Protein AF-A0A8B9M2X9-F1 (afdb_monomer)

Radius of gyration: 75.04 Å; Cα contacts (8 Å, |Δi|>4): 1; chains: 1; bounding box: 176×57×205 Å

pLDDT: mean 79.16, std 23.95, range [29.66, 98.44]

Secondary structure (DSSP, 8-state):
--------------------------------------------------------------TT----------HHHHHHHHHHHHHHHHHHHHHHHHHHHHHHHHHHHHHHHHHHHHHHHHTT---TTHHHHHHHHHHHHHHHHHHHHHHHHHHHHHHHHHHHHHHHHHHHHHHHHHHHHHHHHHHHHHHHHHHHHHHHHHHHHHHHHHHHHHHHHHHHHHHHHHHHHHHHHHHTS-----------HHHHHHHHHHHHHHHHHHHHHHHHHHHHHHHHHHHHHHHHHHHHHHHHHHHHHHHHHHHHHHHHHHHHHHHHHHHHHHHHHHHHHHHHHHHHHHHHHHHHHHHHHHHHHHHHHHHHHHHHHHHHHHHHHHHHHHHHHHHHHHHHHHHHTS------------

Sequence (410 aa):
FTSLGCMCGRGEGCCRTKPRLSVGTRRQVTARSSNFHPGYGSRGIGCGGMLSPGGIQEVTINQSLLTPLNLEIDPNIQRVRKEEKEQIKTLNNRFASFIDKVRFLEQQNKMLETKWSLLQDQKTTRSNIAPMFETYINNLRRQLDGLLNDKARLEGEMKNMQDLVEDFKSKYEDEINKRTAAENEFVVLKKDVDAAYMNKVELEAKVDALTDEINFLRALYEAELKELQAQISDTSVVLSMDNSRNLDLDSIIAEVKAQYEEIANRSRAEAESWYQSKYEALQVTAGKHGDDLRNMKNEITEINRMIQRLQGEIESAKGQRAKLEAAIAEAEERGELAVKDAKAKLAELEDALQKAKQDMARQLREYQELMNVKLALDIEIATYRKLLEGEESRLAGDGVGSINICELIL

Solvent-accessible surface area (backbone atoms only — not comparable to full-atom values): 24560 Å² total; per-residue (Å²): 137,90,79,87,85,81,82,83,87,84,87,83,87,83,86,81,80,81,86,81,86,90,83,83,89,80,89,82,83,92,75,91,78,90,80,80,87,87,85,90,79,90,81,82,86,81,91,88,80,92,82,87,85,87,81,90,77,86,80,84,77,70,90,85,71,86,66,88,79,81,70,81,73,55,71,65,60,58,50,51,54,50,52,52,50,49,50,52,48,53,50,48,54,50,50,50,54,49,51,52,49,50,52,52,50,52,53,50,49,53,50,48,51,53,51,48,51,53,53,54,56,65,68,61,75,68,79,85,53,63,66,58,53,50,52,50,52,52,52,53,50,52,52,50,53,50,53,51,52,50,48,54,51,51,53,50,53,51,48,54,52,50,52,53,51,50,54,49,50,52,52,50,52,51,52,51,51,51,50,51,51,52,53,52,50,49,55,49,51,50,51,53,50,53,51,51,50,52,52,47,54,54,51,50,54,50,51,51,54,51,48,52,51,53,52,48,52,52,54,49,52,54,47,52,52,53,49,53,54,50,49,55,66,60,61,74,62,81,81,88,78,87,78,92,66,95,61,71,56,67,63,52,51,50,51,51,50,51,49,52,50,49,51,51,51,49,52,48,50,51,50,53,49,50,51,50,53,52,49,52,54,50,51,53,49,53,48,50,56,52,49,51,54,50,50,53,50,50,51,52,54,49,52,51,52,49,51,54,50,52,51,50,53,51,54,49,51,51,54,51,50,53,52,50,54,50,52,50,53,53,50,50,52,54,49,51,52,52,50,50,51,53,51,51,52,49,52,52,50,52,52,51,50,53,49,53,52,52,51,51,58,48,51,55,49,53,51,50,52,51,48,54,51,51,54,52,50,52,50,50,52,52,51,53,50,53,52,48,55,52,50,50,55,57,48,63,72,62,77,74,83,92,81,92,80,80,86,87,91,134

Mean predicted aligned error: 23.15 Å

Organism: NCBI:txid211598

Structure (mmCIF, N/CA/C/O backbone):
data_AF-A0A8B9M2X9-F1
#
_entry.id   AF-A0A8B9M2X9-F1
#
loop_
_atom_site.group_PDB
_atom_site.id
_atom_site.type_symbol
_atom_site.label_atom_id
_atom_site.label_alt_id
_atom_site.label_comp_id
_atom_site.label_asym_id
_atom_site.label_entity_id
_atom_site.label_seq_id
_atom_site.pdbx_PDB_ins_code
_atom_site.Cartn_x
_atom_site.Cartn_y
_atom_site.Cartn_z
_atom_site.occupancy
_atom_site.B_iso_or_equiv
_atom_site.auth_seq_id
_atom_site.auth_comp_id
_atom_site.auth_asym_id
_atom_site.auth_atom_id
_atom_site.pdbx_PDB_model_num
ATOM 1 N N . PHE A 1 1 ? 28.859 -1.571 35.201 1.00 41.06 1 PHE A N 1
ATOM 2 C CA . PHE A 1 1 ? 28.676 -2.658 34.224 1.00 41.06 1 PHE A CA 1
ATOM 3 C C . PHE A 1 1 ? 28.020 -2.067 32.979 1.00 41.06 1 PHE A C 1
ATOM 5 O O . PHE A 1 1 ? 26.810 -1.943 32.925 1.00 41.06 1 PHE A O 1
ATOM 12 N N . THR A 1 2 ? 28.775 -1.308 32.182 1.00 42.53 2 THR A N 1
ATOM 13 C CA . THR A 1 2 ? 29.391 -1.759 30.913 1.00 42.53 2 THR A CA 1
ATOM 14 C C . THR A 1 2 ? 28.380 -2.302 29.906 1.00 42.53 2 THR A C 1
ATOM 16 O O . THR A 1 2 ? 28.127 -3.499 29.873 1.00 42.53 2 THR A O 1
ATOM 19 N N . SER A 1 3 ? 27.895 -1.427 29.026 1.00 40.72 3 SER A N 1
ATOM 20 C CA . SER A 1 3 ? 27.765 -1.757 27.607 1.00 40.72 3 SER A CA 1
ATOM 21 C C . SER A 1 3 ? 27.821 -0.468 26.785 1.00 40.72 3 SER A C 1
ATOM 23 O O . SER A 1 3 ? 27.035 0.454 26.994 1.00 40.72 3 SER A O 1
ATOM 25 N N . LEU A 1 4 ? 28.837 -0.388 25.925 1.00 45.00 4 LEU A N 1
ATOM 26 C CA . LEU A 1 4 ? 29.107 0.702 24.994 1.00 45.00 4 LEU A CA 1
ATOM 27 C C . LEU A 1 4 ? 28.078 0.677 23.854 1.00 45.00 4 LEU A C 1
ATOM 29 O O . LEU A 1 4 ? 28.019 -0.293 23.104 1.00 45.00 4 LEU A O 1
ATOM 33 N N . GLY A 1 5 ? 27.343 1.773 23.665 1.00 36.03 5 GLY A N 1
ATOM 34 C CA . GLY A 1 5 ? 26.557 2.033 22.458 1.00 36.03 5 GLY A CA 1
ATOM 35 C C . GLY A 1 5 ? 27.330 2.941 21.506 1.00 36.03 5 GLY A C 1
ATOM 36 O O . GLY A 1 5 ? 27.269 4.161 21.617 1.00 36.03 5 GLY A O 1
ATOM 37 N N . CYS A 1 6 ? 28.090 2.339 20.595 1.00 38.41 6 CYS A N 1
ATOM 38 C CA . CYS A 1 6 ? 28.785 3.012 19.504 1.00 38.41 6 CYS A CA 1
ATOM 39 C C . CYS A 1 6 ? 27.838 3.059 18.293 1.00 38.41 6 CYS A C 1
ATOM 41 O O . CYS A 1 6 ? 27.570 2.018 17.698 1.00 38.41 6 CYS A O 1
ATOM 43 N N . MET A 1 7 ? 27.314 4.232 17.925 1.00 37.81 7 MET A N 1
ATOM 44 C CA . MET A 1 7 ? 26.592 4.409 16.658 1.00 37.81 7 MET A CA 1
ATOM 45 C C . MET A 1 7 ? 27.487 5.127 15.650 1.00 37.81 7 MET A C 1
ATOM 47 O O . MET A 1 7 ? 27.714 6.332 15.717 1.00 37.81 7 MET A O 1
ATOM 51 N N . CYS A 1 8 ? 28.013 4.334 14.717 1.00 36.06 8 CYS A N 1
ATOM 52 C CA . CYS A 1 8 ? 28.637 4.787 13.483 1.00 36.06 8 CYS A CA 1
ATOM 53 C C . CYS A 1 8 ? 27.562 5.311 12.522 1.00 36.06 8 CYS A C 1
ATOM 55 O O . CYS A 1 8 ? 26.669 4.562 12.132 1.00 36.06 8 CYS A O 1
ATOM 57 N N . GLY A 1 9 ? 27.688 6.564 12.087 1.00 36.78 9 GLY A N 1
ATOM 58 C CA . GLY A 1 9 ? 26.967 7.083 10.926 1.00 36.78 9 GLY A CA 1
ATOM 59 C C . GLY A 1 9 ? 27.613 6.614 9.618 1.00 36.78 9 GLY A C 1
ATOM 60 O O . GLY A 1 9 ? 28.831 6.708 9.454 1.00 36.78 9 GLY A O 1
ATOM 61 N N . ARG A 1 10 ? 26.800 6.117 8.679 1.00 38.00 10 ARG A N 1
ATOM 62 C CA . ARG A 1 10 ? 27.141 5.966 7.253 1.00 38.00 10 ARG A CA 1
ATOM 63 C C . ARG A 1 10 ? 25.925 6.278 6.381 1.00 38.00 10 ARG A C 1
ATOM 65 O O . ARG A 1 10 ? 24.818 5.869 6.706 1.00 38.00 10 ARG A O 1
ATOM 72 N N . GLY A 1 11 ? 26.211 6.920 5.249 1.00 32.53 11 GLY A N 1
ATOM 73 C CA . GLY A 1 11 ? 25.289 7.376 4.205 1.00 32.53 11 GLY A CA 1
ATOM 74 C C . GLY A 1 11 ? 25.354 8.902 4.168 1.00 32.53 11 GLY A C 1
ATOM 75 O O . GLY A 1 11 ? 24.886 9.533 5.096 1.00 32.53 11 GLY A O 1
ATOM 76 N N . GLU A 1 12 ? 26.041 9.567 3.242 1.00 38.09 12 GLU A N 1
ATOM 77 C CA . GLU A 1 12 ? 25.962 9.402 1.792 1.00 38.09 12 GLU A CA 1
ATOM 78 C C . GLU A 1 12 ? 27.333 9.545 1.115 1.00 38.09 12 GLU A C 1
ATOM 80 O O . GLU A 1 12 ? 28.155 10.398 1.452 1.00 38.09 12 GLU A O 1
ATOM 85 N N . GLY A 1 13 ? 27.571 8.684 0.125 1.00 34.44 13 GLY A N 1
ATOM 86 C CA . GLY A 1 13 ? 28.689 8.793 -0.797 1.00 34.44 13 GLY A CA 1
ATOM 87 C C . GLY A 1 13 ? 28.332 9.703 -1.967 1.00 34.44 13 GLY A C 1
ATOM 88 O O . GLY A 1 13 ? 27.335 9.487 -2.647 1.00 34.44 13 GLY A O 1
ATOM 89 N N . CYS A 1 14 ? 29.196 10.674 -2.254 1.00 33.03 14 CYS A N 1
ATOM 90 C CA . CYS A 1 14 ? 29.243 11.337 -3.550 1.00 33.03 14 CYS A CA 1
ATOM 91 C C . CYS A 1 14 ? 30.645 11.139 -4.135 1.00 33.03 14 CYS A C 1
ATOM 93 O O . CYS A 1 14 ? 31.576 11.903 -3.885 1.00 33.03 14 CYS A O 1
ATOM 95 N N . CYS A 1 15 ? 30.806 10.054 -4.892 1.00 32.94 15 CYS A N 1
ATOM 96 C CA . CYS A 1 15 ? 31.955 9.835 -5.756 1.00 32.94 15 CYS A CA 1
ATOM 97 C C . CYS A 1 15 ? 31.692 10.527 -7.101 1.00 32.94 15 CYS A C 1
ATOM 99 O O . CYS A 1 15 ? 30.913 10.037 -7.914 1.00 32.94 15 CYS A O 1
ATOM 101 N N . ARG A 1 16 ? 32.374 11.643 -7.376 1.00 33.78 16 ARG A N 1
ATOM 102 C CA . ARG A 1 16 ? 32.635 12.092 -8.753 1.00 33.78 16 ARG A CA 1
ATOM 103 C C . ARG A 1 16 ? 34.135 12.163 -8.982 1.00 33.78 16 ARG A C 1
ATOM 105 O O . ARG A 1 16 ? 34.780 13.191 -8.793 1.00 33.78 16 ARG A O 1
ATOM 112 N N . THR A 1 17 ? 34.682 11.037 -9.411 1.00 36.56 17 THR A N 1
ATOM 113 C CA . THR A 1 17 ? 35.970 10.949 -10.091 1.00 36.56 17 THR A CA 1
ATOM 114 C C . THR A 1 17 ? 35.803 11.417 -11.541 1.00 36.56 17 THR A C 1
ATOM 116 O O . THR A 1 17 ? 34.936 10.952 -12.276 1.00 36.56 17 THR A O 1
ATOM 119 N N . LYS A 1 18 ? 36.637 12.380 -11.947 1.00 43.91 18 LYS A N 1
ATOM 120 C CA . LYS A 1 18 ? 36.888 12.731 -13.356 1.00 43.91 18 LYS A CA 1
ATOM 121 C C . LYS A 1 18 ? 37.721 11.618 -14.022 1.00 43.91 18 LYS A C 1
ATOM 123 O O . LYS A 1 18 ? 38.438 10.904 -13.320 1.00 43.91 18 LYS A O 1
ATOM 128 N N . PRO A 1 19 ? 37.766 11.566 -15.363 1.00 42.94 19 PRO A N 1
ATOM 129 C CA . PRO A 1 19 ? 38.989 12.060 -16.005 1.00 42.94 19 PRO A CA 1
ATOM 130 C C . PRO A 1 19 ? 38.680 12.970 -17.211 1.00 42.94 19 PRO A C 1
ATOM 132 O O . PRO A 1 19 ? 37.747 12.738 -17.963 1.00 42.94 19 PRO A O 1
ATOM 135 N N . ARG A 1 20 ? 39.293 14.154 -17.313 1.00 33.88 20 ARG A N 1
ATOM 136 C CA . ARG A 1 20 ? 40.684 14.444 -17.730 1.00 33.88 20 ARG A CA 1
ATOM 137 C C . ARG A 1 20 ? 40.763 14.564 -19.260 1.00 33.88 20 ARG A C 1
ATOM 139 O O . ARG A 1 20 ? 41.083 13.610 -19.956 1.00 33.88 20 ARG A O 1
ATOM 146 N N . LEU A 1 21 ? 40.465 15.774 -19.747 1.00 34.84 21 LEU A N 1
ATOM 147 C CA . LEU A 1 21 ? 40.814 16.216 -21.095 1.00 34.84 21 LEU A CA 1
ATOM 148 C C . LEU A 1 21 ? 42.340 16.274 -21.235 1.00 34.84 21 LEU A C 1
ATOM 150 O O . LEU A 1 21 ? 43.062 16.735 -20.350 1.00 34.84 21 LEU A O 1
ATOM 154 N N . SER A 1 22 ? 42.784 15.778 -22.377 1.00 34.25 22 SER A N 1
ATOM 155 C CA . SER A 1 22 ? 44.145 15.673 -22.873 1.00 34.25 22 SER A CA 1
ATOM 156 C C . SER A 1 22 ? 44.768 17.032 -23.200 1.00 34.25 22 SER A C 1
ATOM 158 O O . SER A 1 22 ? 44.303 17.712 -24.110 1.00 34.25 22 SER A O 1
ATOM 160 N N . VAL A 1 23 ? 45.884 17.369 -22.552 1.00 37.75 23 VAL A N 1
ATOM 161 C CA . VAL A 1 23 ? 46.928 18.235 -23.123 1.00 37.75 23 VAL A CA 1
ATOM 162 C C . VAL A 1 23 ? 48.275 17.653 -22.701 1.00 37.75 23 VAL A C 1
ATOM 164 O O . VAL A 1 23 ? 48.576 17.546 -21.515 1.00 37.75 23 VAL A O 1
ATOM 167 N N . GLY A 1 24 ? 49.057 17.219 -23.686 1.00 32.69 24 GLY A N 1
ATOM 168 C CA . GLY A 1 24 ? 50.333 16.539 -23.496 1.00 32.69 24 GLY A CA 1
ATOM 169 C C . GLY A 1 24 ? 51.161 16.596 -24.771 1.00 32.69 24 GLY A C 1
ATOM 170 O O . GLY A 1 24 ? 51.148 15.681 -25.585 1.00 32.69 24 GLY A O 1
ATOM 171 N N . THR A 1 25 ? 51.850 17.717 -24.930 1.00 40.03 25 THR A N 1
ATOM 172 C CA . THR A 1 25 ? 52.836 18.049 -25.958 1.00 40.03 25 THR A CA 1
ATOM 173 C C . THR A 1 25 ? 54.027 17.082 -25.950 1.00 40.03 25 THR A C 1
ATOM 175 O O . THR A 1 25 ? 54.656 16.904 -24.906 1.00 40.03 25 THR A O 1
ATOM 178 N N . ARG A 1 26 ? 54.447 16.560 -27.116 1.00 33.34 26 ARG A N 1
ATOM 179 C CA . ARG A 1 26 ? 55.852 16.156 -27.335 1.00 33.34 26 ARG A CA 1
ATOM 180 C C . ARG A 1 26 ? 56.289 16.210 -28.809 1.00 33.34 26 ARG A C 1
ATOM 182 O O . ARG A 1 26 ? 55.843 15.423 -29.627 1.00 33.34 26 ARG A O 1
ATOM 189 N N . ARG A 1 27 ? 57.202 17.162 -29.058 1.00 31.33 27 ARG A N 1
ATOM 190 C CA . ARG A 1 27 ? 58.369 17.204 -29.975 1.00 31.33 27 ARG A CA 1
ATOM 191 C C . ARG A 1 27 ? 58.433 16.217 -31.158 1.00 31.33 27 ARG A C 1
ATOM 193 O O . ARG A 1 27 ? 58.575 15.027 -30.922 1.00 31.33 27 ARG A O 1
ATOM 200 N N . GLN A 1 28 ? 58.692 16.741 -32.362 1.00 32.03 28 GLN A N 1
ATOM 201 C CA . GLN A 1 28 ? 60.044 16.855 -32.960 1.00 32.03 28 GLN A CA 1
ATOM 202 C C . GLN A 1 28 ? 59.979 17.687 -34.262 1.00 32.03 28 GLN A C 1
ATOM 204 O O . GLN A 1 28 ? 59.085 17.510 -35.073 1.00 32.03 28 GLN A O 1
ATOM 209 N N . VAL A 1 29 ? 60.738 18.786 -34.318 1.00 34.19 29 VAL A N 1
ATOM 210 C CA . VAL A 1 29 ? 61.950 18.982 -35.148 1.00 34.19 29 VAL A CA 1
ATOM 211 C C . VAL A 1 29 ? 61.646 19.202 -36.632 1.00 34.19 29 VAL A C 1
ATOM 213 O O . VAL A 1 29 ? 61.480 18.282 -37.422 1.00 34.19 29 VAL A O 1
ATOM 216 N N . THR A 1 30 ? 61.671 20.480 -36.997 1.00 32.75 30 THR A N 1
ATOM 217 C CA . THR A 1 30 ? 61.951 20.973 -38.342 1.00 32.75 30 THR A CA 1
ATOM 218 C C . THR A 1 30 ? 63.366 20.568 -38.756 1.00 32.75 30 THR A C 1
ATOM 220 O O . THR A 1 30 ? 64.333 20.984 -38.115 1.00 32.75 30 THR A O 1
ATOM 223 N N . ALA A 1 31 ? 63.498 19.824 -39.850 1.00 33.59 31 ALA A N 1
ATOM 224 C CA . ALA A 1 31 ? 64.750 19.712 -40.583 1.00 33.59 31 ALA A CA 1
ATOM 225 C C . ALA A 1 31 ? 64.472 19.795 -42.086 1.00 33.59 31 ALA A C 1
ATOM 227 O O . ALA A 1 31 ? 63.736 19.011 -42.675 1.00 33.59 31 ALA A O 1
ATOM 228 N N . ARG A 1 32 ? 65.079 20.825 -42.658 1.00 33.25 32 ARG A N 1
ATOM 229 C CA . ARG A 1 32 ? 65.233 21.151 -44.070 1.00 33.25 32 ARG A CA 1
ATOM 230 C C . ARG A 1 32 ? 65.956 20.002 -44.785 1.00 33.25 32 ARG A C 1
ATOM 232 O O . ARG A 1 32 ? 67.015 19.591 -44.325 1.00 33.25 32 ARG A O 1
ATOM 239 N N . SER A 1 33 ? 65.454 19.548 -45.927 1.00 30.64 33 SER A N 1
ATOM 240 C CA . SER A 1 33 ? 66.285 19.154 -47.078 1.00 30.64 33 SER A CA 1
ATOM 241 C C . SER A 1 33 ? 65.391 18.833 -48.273 1.00 30.64 33 SER A C 1
ATOM 243 O O . SER A 1 33 ? 64.861 17.743 -48.442 1.00 30.64 33 SER A O 1
ATOM 245 N N . SER A 1 34 ? 65.219 19.841 -49.118 1.00 35.00 34 SER A N 1
ATOM 246 C CA . SER A 1 34 ? 65.020 19.650 -50.544 1.00 35.00 34 SER A CA 1
ATOM 247 C C . SER A 1 34 ? 66.323 19.109 -51.130 1.00 35.00 34 SER A C 1
ATOM 249 O O . SER A 1 34 ? 67.359 19.741 -50.925 1.00 35.00 34 SER A O 1
ATOM 251 N N . ASN A 1 35 ? 66.275 17.981 -51.841 1.00 30.38 35 ASN A N 1
ATOM 252 C CA . ASN A 1 35 ? 67.029 17.793 -53.082 1.00 30.38 35 ASN A CA 1
ATOM 253 C C . ASN A 1 35 ? 66.667 16.482 -53.802 1.00 30.38 35 ASN A C 1
ATOM 255 O O . ASN A 1 35 ? 66.728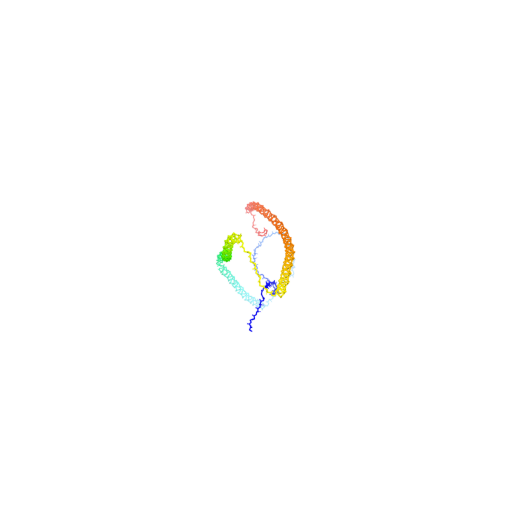 15.406 -53.222 1.00 30.38 35 ASN A O 1
ATOM 259 N N . PHE A 1 36 ? 66.387 16.660 -55.098 1.00 29.84 36 PHE A N 1
ATOM 260 C CA . PHE A 1 36 ? 66.851 15.865 -56.243 1.00 29.84 36 PHE A CA 1
ATOM 261 C C . PHE A 1 36 ? 66.388 14.406 -56.437 1.00 29.84 36 PHE A C 1
ATOM 263 O O . PHE A 1 36 ? 66.847 13.511 -55.745 1.00 29.84 36 PHE A O 1
ATOM 270 N N . HIS A 1 37 ? 65.537 14.233 -57.473 1.00 34.22 37 HIS A N 1
ATOM 271 C CA . HIS A 1 37 ? 65.734 13.492 -58.751 1.00 34.22 37 HIS A CA 1
ATOM 272 C C . HIS A 1 37 ? 66.358 12.070 -58.752 1.00 34.22 37 HIS A C 1
ATOM 274 O O . HIS A 1 37 ? 67.144 11.772 -57.866 1.00 34.22 37 HIS A O 1
ATOM 280 N N . PRO A 1 38 ? 66.138 11.209 -59.787 1.00 42.25 38 PRO A N 1
ATOM 281 C CA . PRO A 1 38 ? 65.676 11.527 -61.152 1.00 42.25 38 PRO A CA 1
ATOM 282 C C . PRO A 1 38 ? 64.627 10.566 -61.763 1.00 42.25 38 PRO A C 1
ATOM 284 O O . PRO A 1 38 ? 64.660 9.354 -61.581 1.00 42.25 38 PRO A O 1
ATOM 287 N N . GLY A 1 39 ? 63.759 11.115 -62.616 1.00 30.81 39 GLY A N 1
ATOM 288 C CA . GLY A 1 39 ? 63.001 10.355 -63.611 1.00 30.81 39 GLY A CA 1
ATOM 289 C C . GLY A 1 39 ? 63.577 10.633 -64.994 1.00 30.81 39 GLY A C 1
ATOM 290 O O . GLY A 1 39 ? 63.362 11.706 -65.547 1.00 30.81 39 GLY A O 1
ATOM 291 N N . TYR A 1 40 ? 64.353 9.684 -65.513 1.00 34.69 40 TYR A N 1
ATOM 292 C CA . TYR A 1 40 ? 64.859 9.663 -66.884 1.00 34.69 40 TYR A CA 1
ATOM 293 C C . TYR A 1 40 ? 63.709 9.399 -67.865 1.00 34.69 40 TYR A C 1
ATOM 295 O O . TYR A 1 40 ? 63.024 8.386 -67.758 1.00 34.69 40 TYR A O 1
ATOM 303 N N . GLY A 1 41 ? 63.568 10.262 -68.868 1.00 31.86 41 GLY A N 1
ATOM 304 C CA . GLY A 1 41 ? 62.733 10.045 -70.045 1.00 31.86 41 GLY A CA 1
ATOM 305 C C . GLY A 1 41 ? 63.458 10.577 -71.273 1.00 31.86 41 GLY A C 1
ATOM 306 O O . GLY A 1 41 ? 63.349 11.748 -71.612 1.00 31.86 41 GLY A O 1
ATOM 307 N N . SER A 1 42 ? 64.258 9.714 -71.899 1.00 33.69 42 SER A N 1
ATOM 308 C CA . SER A 1 42 ? 64.871 9.957 -73.203 1.00 33.69 42 SER A CA 1
ATOM 309 C C . SER A 1 42 ? 63.816 9.917 -74.305 1.00 33.69 42 SER A C 1
ATOM 311 O O . SER A 1 42 ? 63.110 8.921 -74.442 1.00 33.69 42 SER A O 1
ATOM 313 N N . ARG A 1 43 ? 63.815 10.924 -75.177 1.00 32.31 43 ARG A N 1
ATOM 314 C CA . ARG A 1 43 ? 63.524 10.740 -76.601 1.00 32.31 43 ARG A CA 1
ATOM 315 C C . ARG A 1 43 ? 64.567 11.504 -77.398 1.00 32.31 43 ARG A C 1
ATOM 317 O O . ARG A 1 43 ? 64.765 12.697 -77.203 1.00 32.31 43 ARG A O 1
ATOM 324 N N . GLY A 1 44 ? 65.266 10.762 -78.245 1.00 33.09 44 GLY A N 1
ATOM 325 C CA . GLY A 1 44 ? 66.070 11.305 -79.321 1.00 33.09 44 GLY A CA 1
ATOM 326 C C . GLY A 1 44 ? 65.332 11.198 -80.653 1.00 33.09 44 GLY A C 1
ATOM 327 O O . GLY A 1 44 ? 64.254 10.607 -80.726 1.00 33.09 44 GLY A O 1
ATOM 328 N N . ILE A 1 45 ? 66.051 11.661 -81.681 1.00 34.56 45 ILE A N 1
ATOM 329 C CA . ILE A 1 45 ? 65.780 11.591 -83.125 1.00 34.56 45 ILE A CA 1
ATOM 330 C C . ILE A 1 45 ? 64.768 12.657 -83.584 1.00 34.56 45 ILE A C 1
ATOM 332 O O . ILE A 1 45 ? 63.678 12.747 -83.047 1.00 34.56 45 ILE A O 1
ATOM 336 N N . GLY A 1 46 ? 65.030 13.510 -84.571 1.00 31.28 46 GLY A N 1
ATOM 337 C CA . GLY A 1 46 ? 66.154 13.631 -85.492 1.00 31.28 46 GLY A CA 1
ATOM 338 C C . GLY A 1 46 ? 65.700 14.372 -86.760 1.00 31.28 46 GLY A C 1
ATOM 339 O O . GLY A 1 46 ? 64.608 14.132 -87.248 1.00 31.28 46 GLY A O 1
ATOM 340 N N . CYS A 1 47 ? 66.559 15.279 -87.226 1.00 31.48 47 CYS A N 1
ATOM 341 C CA . CYS A 1 47 ? 66.859 15.701 -88.604 1.00 31.48 47 CYS A CA 1
ATOM 342 C C . CYS A 1 47 ? 65.795 15.748 -89.733 1.00 31.48 47 CYS A C 1
ATOM 344 O O . CYS A 1 47 ? 65.250 14.725 -90.131 1.00 31.48 47 CYS A O 1
ATOM 346 N N . GLY A 1 48 ? 65.771 16.911 -90.411 1.00 30.44 48 GLY A N 1
ATOM 347 C CA . GLY A 1 48 ? 65.486 17.101 -91.849 1.00 30.44 48 GLY A CA 1
ATOM 348 C C . GLY A 1 48 ? 64.230 17.941 -92.133 1.00 30.44 48 GLY A C 1
ATOM 349 O O . GLY A 1 48 ? 63.184 17.647 -91.585 1.00 30.44 48 GLY A O 1
ATOM 350 N N . GLY A 1 49 ? 64.207 18.989 -92.960 1.00 30.38 49 GLY A N 1
ATOM 351 C CA . GLY A 1 49 ? 65.213 19.633 -93.801 1.00 30.38 49 GLY A CA 1
ATOM 352 C C . GLY A 1 49 ? 64.589 20.789 -94.621 1.00 30.38 49 GLY A C 1
ATOM 353 O O . GLY A 1 49 ? 63.387 20.802 -94.843 1.00 30.38 49 GLY A O 1
ATOM 354 N N . MET A 1 50 ? 65.459 21.710 -95.063 1.00 32.69 50 MET A N 1
ATOM 355 C CA . MET A 1 50 ? 65.420 22.583 -96.262 1.00 32.69 50 MET A CA 1
ATOM 356 C C . MET A 1 50 ? 64.289 23.606 -96.499 1.00 32.69 50 MET A C 1
ATOM 358 O O . MET A 1 50 ? 63.133 23.248 -96.672 1.00 32.69 50 MET A O 1
ATOM 362 N N . LEU A 1 51 ? 64.709 24.876 -96.678 1.00 29.66 51 LEU A N 1
ATOM 363 C CA . LEU A 1 51 ? 64.555 25.756 -97.870 1.00 29.66 51 LEU A CA 1
ATOM 364 C C . LEU A 1 51 ? 65.080 27.173 -97.488 1.00 29.66 51 LEU A C 1
ATOM 366 O O . LEU A 1 51 ? 64.491 27.814 -96.630 1.00 29.66 51 LEU A O 1
ATOM 370 N N . SER A 1 52 ? 66.329 27.545 -97.832 1.00 31.06 52 SER A N 1
ATOM 371 C CA . SER A 1 52 ? 66.773 28.439 -98.945 1.00 31.06 52 SER A CA 1
ATOM 372 C C . SER A 1 52 ? 66.320 29.917 -98.859 1.00 31.06 52 SER A C 1
ATOM 374 O O . SER A 1 52 ? 65.252 30.163 -98.315 1.00 31.06 52 SER A O 1
ATOM 376 N N . PRO A 1 53 ? 66.985 30.907 -99.507 1.00 41.19 53 PRO A N 1
ATOM 377 C CA . PRO A 1 53 ? 68.345 30.967 -100.078 1.00 41.19 53 PRO A CA 1
ATOM 378 C C . PRO A 1 53 ? 69.091 32.298 -99.753 1.00 41.19 53 PRO A C 1
ATOM 380 O O . PRO A 1 53 ? 68.475 33.289 -99.374 1.00 41.19 53 PRO A O 1
ATOM 383 N N . GLY A 1 54 ? 70.400 32.388 -100.021 1.00 31.95 54 GLY A N 1
ATOM 384 C CA . GLY A 1 54 ? 71.002 33.692 -100.354 1.00 31.95 54 GLY A CA 1
ATOM 385 C C . GLY A 1 54 ? 72.393 33.982 -99.794 1.00 31.95 54 GLY A C 1
ATOM 386 O O . GLY A 1 54 ? 72.606 33.967 -98.588 1.00 31.95 54 GLY A O 1
ATOM 387 N N . GLY A 1 55 ? 73.301 34.353 -100.699 1.00 34.97 55 GLY A N 1
ATOM 388 C CA . GLY A 1 55 ? 74.431 35.229 -100.383 1.00 34.97 55 GLY A CA 1
ATOM 389 C C . GLY A 1 55 ? 75.801 34.564 -100.339 1.00 34.97 55 GLY A C 1
ATOM 390 O O . GLY A 1 55 ? 76.399 34.433 -99.278 1.00 34.97 55 GLY A O 1
ATOM 391 N N . ILE A 1 56 ? 76.329 34.202 -101.508 1.00 43.19 56 ILE A N 1
ATOM 392 C CA . ILE A 1 56 ? 77.768 34.005 -101.721 1.00 43.19 56 ILE A CA 1
ATOM 393 C C . ILE A 1 56 ? 78.426 35.390 -101.628 1.00 43.19 56 ILE A C 1
ATOM 395 O O . ILE A 1 56 ? 78.171 36.235 -102.483 1.00 43.19 56 ILE A O 1
ATOM 399 N N . GLN A 1 57 ? 79.251 35.629 -100.604 1.00 38.31 57 GLN A N 1
ATOM 400 C CA . GLN A 1 57 ? 80.145 36.789 -100.550 1.00 38.31 57 GLN A CA 1
ATOM 401 C C . GLN A 1 57 ? 81.525 36.364 -101.067 1.00 38.31 57 GLN A C 1
ATOM 403 O O . GLN A 1 57 ? 82.148 35.429 -100.565 1.00 38.31 57 GLN A O 1
ATOM 408 N N . GLU A 1 58 ? 81.954 37.058 -102.109 1.00 40.75 58 GLU A N 1
ATOM 409 C CA . GLU A 1 58 ? 83.220 36.956 -102.823 1.00 40.75 58 GLU A CA 1
ATOM 410 C C . GLU A 1 58 ? 84.445 37.004 -101.887 1.00 40.75 58 GLU A C 1
ATOM 412 O O . GLU A 1 58 ? 84.621 37.932 -101.098 1.00 40.75 58 GLU A O 1
ATOM 417 N N . VAL A 1 59 ? 85.306 35.986 -101.982 1.00 40.88 59 VAL A N 1
ATOM 418 C CA . VAL A 1 59 ? 86.614 35.932 -101.318 1.00 40.88 59 VAL A CA 1
ATOM 419 C C . VAL A 1 59 ? 87.604 36.714 -102.176 1.00 40.88 59 VAL A C 1
ATOM 421 O O . VAL A 1 59 ? 88.037 36.241 -103.225 1.00 40.88 59 VAL A O 1
ATOM 424 N N . THR A 1 60 ? 87.983 37.913 -101.736 1.00 43.81 60 THR A N 1
ATOM 425 C CA . THR A 1 60 ? 89.062 38.689 -102.358 1.00 43.81 60 THR A CA 1
ATOM 426 C C . THR A 1 60 ? 90.404 37.989 -102.113 1.00 43.81 60 THR A C 1
ATOM 428 O O . THR A 1 60 ? 90.971 38.048 -101.022 1.00 43.81 60 THR A O 1
ATOM 431 N N . ILE A 1 61 ? 90.921 37.303 -103.133 1.00 48.41 61 ILE A N 1
ATOM 432 C CA . ILE A 1 61 ? 92.238 36.657 -103.112 1.00 48.41 61 ILE A CA 1
ATOM 433 C C . ILE A 1 61 ? 93.314 37.739 -103.278 1.00 48.41 61 ILE A C 1
ATOM 435 O O . ILE A 1 61 ? 93.518 38.270 -104.368 1.00 48.41 61 ILE A O 1
ATOM 439 N N . ASN A 1 62 ? 94.030 38.055 -102.197 1.00 42.44 62 ASN A N 1
ATOM 440 C CA . ASN A 1 62 ? 95.265 38.834 -102.264 1.00 42.44 62 ASN A CA 1
ATOM 441 C C . ASN A 1 62 ? 96.373 37.945 -102.862 1.00 42.44 62 ASN A C 1
ATOM 443 O O . ASN A 1 62 ? 96.927 37.085 -102.178 1.00 42.44 62 ASN A O 1
ATOM 447 N N . GLN A 1 63 ? 96.700 38.144 -104.142 1.00 55.88 63 GLN A N 1
ATOM 448 C CA . GLN A 1 63 ? 97.695 37.354 -104.890 1.00 55.88 63 GLN A CA 1
ATOM 449 C C . GLN A 1 63 ? 99.168 37.616 -104.482 1.00 55.88 63 GLN A C 1
ATOM 451 O O . GLN A 1 63 ? 100.085 37.242 -105.205 1.00 55.88 63 GLN A O 1
ATOM 456 N N . SER A 1 64 ? 99.410 38.196 -103.299 1.00 56.22 64 SER A N 1
ATOM 457 C CA . SER A 1 64 ? 100.749 38.501 -102.758 1.00 56.22 64 SER A CA 1
ATOM 458 C C . SER A 1 64 ? 101.109 37.712 -101.487 1.00 56.22 64 SER A C 1
ATOM 460 O O . SER A 1 64 ? 102.108 38.020 -100.846 1.00 56.22 64 SER A O 1
ATOM 462 N N . LEU A 1 65 ? 100.321 36.695 -101.106 1.00 47.47 65 LEU A N 1
ATOM 463 C CA . LEU A 1 65 ? 100.572 35.838 -99.926 1.00 47.47 65 LEU A CA 1
ATOM 464 C C . LEU A 1 65 ? 100.747 34.343 -100.269 1.00 47.47 65 LEU A C 1
ATOM 466 O O . LEU A 1 65 ? 100.682 33.485 -99.393 1.00 47.47 65 LEU A O 1
ATOM 470 N N . LEU A 1 66 ? 101.007 34.026 -101.543 1.00 45.53 66 LEU A N 1
ATOM 471 C CA . LEU A 1 66 ? 101.355 32.683 -102.032 1.00 45.53 66 LEU A CA 1
ATOM 472 C C . LEU A 1 66 ? 102.877 32.484 -102.115 1.00 45.53 66 LEU A C 1
ATOM 474 O O . LEU A 1 66 ? 103.420 32.107 -103.151 1.00 45.53 66 LEU A O 1
ATOM 478 N N . THR A 1 67 ? 103.573 32.710 -101.003 1.00 46.12 67 THR A N 1
ATOM 479 C CA . THR A 1 67 ? 104.929 32.194 -100.788 1.00 46.12 67 THR A CA 1
ATOM 480 C C . THR A 1 67 ? 104.859 31.054 -99.769 1.00 46.12 67 THR A C 1
ATOM 482 O O . THR A 1 67 ? 104.420 31.272 -98.640 1.00 46.12 67 THR A O 1
ATOM 485 N N . PRO A 1 68 ? 105.257 29.817 -100.123 1.00 44.97 68 PRO A N 1
ATOM 486 C CA . PRO A 1 68 ? 105.376 28.740 -99.150 1.00 44.97 68 PRO A CA 1
ATOM 487 C C . PRO A 1 68 ? 106.451 29.119 -98.126 1.00 44.97 68 PRO A C 1
ATOM 489 O O . PRO A 1 68 ? 107.645 29.092 -98.423 1.00 44.97 68 PRO A O 1
ATOM 492 N N . LEU A 1 69 ? 106.038 29.491 -96.915 1.00 38.09 69 LEU A N 1
ATOM 493 C CA . LEU A 1 69 ? 106.941 29.573 -95.773 1.00 38.09 69 LEU A CA 1
ATOM 494 C C . LEU A 1 69 ? 107.291 28.140 -95.370 1.00 38.09 69 LEU A C 1
ATOM 496 O O . LEU A 1 69 ? 106.531 27.461 -94.680 1.00 38.09 69 LEU A O 1
ATOM 500 N N . ASN A 1 70 ? 108.436 27.673 -95.863 1.00 48.28 70 ASN A N 1
ATOM 501 C CA . ASN A 1 70 ? 109.075 26.434 -95.447 1.00 48.28 70 ASN A CA 1
ATOM 502 C C . ASN A 1 70 ? 109.576 26.607 -94.004 1.00 48.28 70 ASN A C 1
ATOM 504 O O . ASN A 1 70 ? 110.725 26.966 -93.759 1.00 48.28 70 ASN A O 1
ATOM 508 N N . LEU A 1 71 ? 108.666 26.442 -93.045 1.00 50.78 71 LEU A N 1
ATOM 509 C CA . LEU A 1 71 ? 109.015 26.227 -91.651 1.00 50.78 71 LEU A CA 1
ATOM 510 C C . LEU A 1 71 ? 109.436 24.766 -91.549 1.00 50.78 71 LEU A C 1
ATOM 512 O O . LEU A 1 71 ? 108.587 23.875 -91.515 1.00 50.78 71 LEU A O 1
ATOM 516 N N . GLU A 1 72 ? 110.742 24.523 -91.529 1.00 51.84 72 GLU A N 1
ATOM 517 C CA . GLU A 1 72 ? 111.296 23.262 -91.050 1.00 51.84 72 GLU A CA 1
ATOM 518 C C . GLU A 1 72 ? 110.777 23.050 -89.618 1.00 51.84 72 GLU A C 1
ATOM 520 O O . GLU A 1 72 ? 111.274 23.627 -88.652 1.00 51.84 72 GLU A O 1
ATOM 525 N N . ILE A 1 73 ? 109.679 22.299 -89.485 1.00 52.22 73 ILE A N 1
ATOM 526 C CA . ILE A 1 73 ? 109.122 21.921 -88.189 1.00 52.22 73 ILE A CA 1
ATOM 527 C C . ILE A 1 73 ? 110.144 20.985 -87.556 1.00 52.22 73 ILE A C 1
ATOM 529 O O . ILE A 1 73 ? 110.345 19.872 -88.038 1.00 52.22 73 ILE A O 1
ATOM 533 N N . ASP A 1 74 ? 110.770 21.461 -86.483 1.00 52.34 74 ASP A N 1
ATOM 534 C CA . ASP A 1 74 ? 111.767 20.742 -85.698 1.00 52.34 74 ASP A CA 1
ATOM 535 C C . ASP A 1 74 ? 111.337 19.270 -85.469 1.00 52.34 74 ASP A C 1
ATOM 537 O O . ASP A 1 74 ? 110.261 19.024 -84.898 1.00 52.34 74 ASP A O 1
ATOM 541 N N . PRO A 1 75 ? 112.130 18.270 -85.904 1.00 62.78 75 PRO A N 1
ATOM 542 C CA . PRO A 1 75 ? 111.798 16.853 -85.752 1.00 62.78 75 PRO A CA 1
ATOM 543 C C . PRO A 1 75 ? 111.570 16.434 -84.288 1.00 62.78 75 PRO A C 1
ATOM 545 O O . PRO A 1 75 ? 110.880 15.440 -84.043 1.00 62.78 75 PRO A O 1
ATOM 548 N N . ASN A 1 76 ? 112.050 17.204 -83.301 1.00 64.06 76 ASN A N 1
ATOM 549 C CA . ASN A 1 76 ? 111.719 16.977 -81.892 1.00 64.06 76 ASN A CA 1
ATOM 550 C C . ASN A 1 76 ? 110.258 17.322 -81.541 1.00 64.06 76 ASN A C 1
ATOM 552 O O . ASN A 1 76 ? 109.635 16.591 -80.770 1.00 64.06 76 ASN A O 1
ATOM 556 N N . ILE A 1 77 ? 109.658 18.361 -82.137 1.00 63.66 77 ILE A N 1
ATOM 557 C CA . ILE A 1 77 ? 108.264 18.767 -81.862 1.00 63.66 77 ILE A CA 1
ATOM 558 C C . ILE A 1 77 ? 107.258 17.741 -82.400 1.00 63.66 77 ILE A C 1
ATOM 560 O O . ILE A 1 77 ? 106.244 17.458 -81.755 1.00 63.66 77 ILE A O 1
ATOM 564 N N . GLN A 1 78 ? 107.536 17.132 -83.557 1.00 64.69 78 GLN A N 1
ATOM 565 C CA . GLN A 1 78 ? 106.704 16.043 -84.081 1.00 64.69 78 GLN A CA 1
ATOM 566 C C . GLN A 1 78 ? 106.796 14.778 -83.222 1.00 64.69 78 GLN A C 1
ATOM 568 O O . GLN A 1 78 ? 105.790 14.081 -83.064 1.00 64.69 78 GLN A O 1
ATOM 573 N N . ARG A 1 79 ? 107.966 14.495 -82.636 1.00 70.56 79 ARG A N 1
ATOM 574 C CA . ARG A 1 79 ? 108.154 13.347 -81.742 1.00 70.56 79 ARG A CA 1
ATOM 575 C C . ARG A 1 79 ? 107.389 13.526 -80.429 1.00 70.56 79 ARG A C 1
ATOM 577 O O . ARG A 1 79 ? 106.622 12.636 -80.071 1.00 70.56 79 ARG A O 1
ATOM 584 N N . VAL A 1 80 ? 107.484 14.705 -79.806 1.00 75.19 80 VAL A N 1
ATOM 585 C CA . VAL A 1 80 ? 106.733 15.051 -78.584 1.00 75.19 80 VAL A CA 1
ATOM 586 C C . VAL A 1 80 ? 105.223 15.030 -78.830 1.00 75.19 80 VAL A C 1
ATOM 588 O O . VAL A 1 80 ? 104.498 14.390 -78.077 1.00 75.19 80 VAL A O 1
ATOM 591 N N . ARG A 1 81 ? 104.721 15.608 -79.933 1.00 74.69 81 ARG A N 1
ATOM 592 C CA . ARG A 1 81 ? 103.283 15.517 -80.260 1.00 74.69 81 ARG A CA 1
ATOM 593 C C . ARG A 1 81 ? 102.810 14.086 -80.519 1.00 74.69 81 ARG A C 1
ATOM 595 O O . ARG A 1 81 ? 101.638 13.781 -80.296 1.00 74.69 81 ARG A O 1
ATOM 602 N N . LYS A 1 82 ? 103.675 13.207 -81.032 1.00 76.44 82 LYS A N 1
ATOM 603 C CA . LYS A 1 82 ? 103.341 11.793 -81.247 1.00 76.44 82 LYS A CA 1
ATOM 604 C C . LYS A 1 82 ? 103.296 11.030 -79.919 1.00 76.44 82 LYS A C 1
ATOM 606 O O . LYS A 1 82 ? 102.345 10.278 -79.719 1.00 76.44 82 LYS A O 1
ATOM 611 N N . GLU A 1 83 ? 104.240 11.291 -79.014 1.00 78.56 83 GLU A N 1
ATOM 612 C CA . GLU A 1 83 ? 104.253 10.762 -77.642 1.00 78.56 83 GLU A CA 1
ATOM 613 C C . GLU A 1 83 ? 103.053 11.267 -76.823 1.00 78.56 83 GLU A C 1
ATOM 615 O O . GLU A 1 83 ? 102.347 10.456 -76.230 1.00 78.56 83 GLU A O 1
ATOM 620 N N . GLU A 1 84 ? 102.725 12.563 -76.859 1.00 79.75 84 GLU A N 1
ATOM 621 C CA . GLU A 1 84 ? 101.516 13.119 -76.224 1.00 79.75 84 GLU A CA 1
ATOM 622 C C . GLU A 1 84 ? 100.242 12.490 -76.797 1.00 79.75 84 GLU A C 1
ATOM 624 O O . GLU A 1 84 ? 99.331 12.120 -76.057 1.00 79.75 84 GLU A O 1
ATOM 629 N N . LYS A 1 85 ? 100.175 12.292 -78.119 1.00 81.94 85 LYS A N 1
ATOM 630 C CA . LYS A 1 85 ? 99.044 11.611 -78.763 1.00 81.94 85 LYS A CA 1
ATOM 631 C C . LYS A 1 85 ? 98.930 10.149 -78.325 1.00 81.94 85 LYS A C 1
ATOM 633 O O . LYS A 1 85 ? 97.813 9.654 -78.188 1.00 81.94 85 LYS A O 1
ATOM 638 N N . GLU A 1 86 ? 100.038 9.446 -78.104 1.00 80.69 86 GLU A N 1
ATOM 639 C CA . GLU A 1 86 ? 100.041 8.081 -77.559 1.00 80.69 86 GLU A CA 1
ATOM 640 C C . GLU A 1 86 ? 99.669 8.033 -76.076 1.00 80.69 86 GLU A C 1
ATOM 642 O O . GLU A 1 86 ? 98.895 7.162 -75.671 1.00 80.69 86 GLU A O 1
ATOM 647 N N . GLN A 1 87 ? 100.125 8.994 -75.274 1.00 81.19 87 GLN A N 1
ATOM 648 C CA . GLN A 1 87 ? 99.715 9.130 -73.877 1.00 81.19 87 GLN A CA 1
ATOM 649 C C . GLN A 1 87 ? 98.219 9.429 -73.772 1.00 81.19 87 GLN A C 1
ATOM 651 O O . GLN A 1 87 ? 97.520 8.743 -73.030 1.00 81.19 87 GLN A O 1
ATOM 656 N N . ILE A 1 88 ? 97.696 10.357 -74.581 1.00 82.06 88 ILE A N 1
ATOM 657 C CA . ILE A 1 88 ? 96.262 10.669 -74.658 1.00 82.06 88 ILE A CA 1
ATOM 658 C C . ILE A 1 88 ? 95.467 9.451 -75.133 1.00 82.06 88 I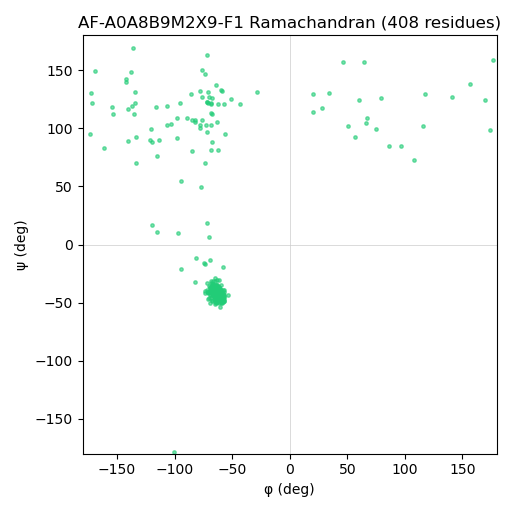LE A C 1
ATOM 660 O O . ILE A 1 88 ? 94.412 9.164 -74.577 1.00 82.06 88 ILE A O 1
ATOM 664 N N . LYS A 1 89 ? 95.964 8.679 -76.109 1.00 83.44 89 LYS A N 1
ATOM 665 C CA . LYS A 1 89 ? 95.330 7.411 -76.511 1.00 83.44 89 LYS A CA 1
ATOM 666 C C . LYS A 1 89 ? 95.311 6.392 -75.375 1.00 83.44 89 LYS A C 1
ATOM 668 O O . LYS A 1 89 ? 94.290 5.752 -75.158 1.00 83.44 89 LYS A O 1
ATOM 673 N N . THR A 1 90 ? 96.406 6.252 -74.636 1.00 84.81 90 THR A N 1
ATOM 674 C CA . THR A 1 90 ? 96.496 5.319 -73.503 1.00 84.81 90 THR A CA 1
ATOM 675 C C . THR A 1 90 ? 95.557 5.741 -72.373 1.00 84.81 90 THR A C 1
ATOM 677 O O . THR A 1 90 ? 94.870 4.902 -71.791 1.00 84.81 90 THR A O 1
ATOM 680 N N . LEU A 1 91 ? 95.471 7.046 -72.101 1.00 86.44 91 LEU A N 1
ATOM 681 C CA . LEU A 1 91 ? 94.538 7.620 -71.136 1.00 86.44 91 LEU A CA 1
ATOM 682 C C . LEU A 1 91 ? 93.087 7.420 -71.585 1.00 86.44 91 LEU A C 1
ATOM 684 O O . LEU A 1 91 ? 92.267 6.970 -70.794 1.00 86.44 91 LEU A O 1
ATOM 688 N N . ASN A 1 92 ? 92.781 7.667 -72.859 1.00 86.56 92 ASN A N 1
ATOM 689 C CA . ASN A 1 92 ? 91.454 7.447 -73.433 1.00 86.56 92 ASN A CA 1
ATOM 690 C C . ASN A 1 92 ? 91.052 5.972 -73.420 1.00 86.56 92 ASN A C 1
ATOM 692 O O . ASN A 1 92 ? 89.912 5.668 -73.095 1.00 86.56 92 ASN A O 1
ATOM 696 N N . ASN A 1 93 ? 91.973 5.047 -73.691 1.00 87.56 93 ASN A N 1
ATOM 697 C CA . ASN A 1 93 ? 91.706 3.613 -73.575 1.00 87.56 93 ASN A CA 1
ATOM 698 C C . ASN A 1 93 ? 91.423 3.216 -72.118 1.00 87.56 93 ASN A C 1
ATOM 700 O O . ASN A 1 93 ? 90.529 2.414 -71.856 1.00 87.56 93 ASN A O 1
ATOM 704 N N . ARG A 1 94 ? 92.134 3.818 -71.153 1.00 86.94 94 ARG A N 1
ATOM 705 C CA . ARG A 1 94 ? 91.828 3.646 -69.726 1.00 86.94 94 ARG A CA 1
ATOM 706 C C . ARG A 1 94 ? 90.464 4.239 -69.371 1.00 86.94 94 ARG A C 1
ATOM 708 O O . ARG A 1 94 ? 89.687 3.563 -68.704 1.00 86.94 94 ARG A O 1
ATOM 715 N N . PHE A 1 95 ? 90.121 5.432 -69.855 1.00 88.44 95 PHE A N 1
ATOM 716 C CA . PHE A 1 95 ? 88.795 6.022 -69.649 1.00 88.44 95 PHE A CA 1
ATOM 717 C C . PHE A 1 95 ? 87.680 5.184 -70.270 1.00 88.44 95 PHE A C 1
ATOM 719 O O . PHE A 1 95 ? 86.675 4.960 -69.607 1.00 88.44 95 PHE A O 1
ATOM 726 N N . ALA A 1 96 ? 87.873 4.647 -71.475 1.00 85.62 96 ALA A N 1
ATOM 727 C CA . ALA A 1 96 ? 86.935 3.715 -72.090 1.00 85.62 96 ALA A CA 1
ATOM 728 C C . ALA A 1 96 ? 86.730 2.476 -71.203 1.00 85.62 96 ALA A C 1
ATOM 730 O O . ALA A 1 96 ? 85.595 2.143 -70.881 1.00 85.62 96 ALA A O 1
ATOM 731 N N . SER A 1 97 ? 87.814 1.881 -70.682 1.00 88.69 97 SER A N 1
ATOM 732 C CA . SER A 1 97 ? 87.712 0.734 -69.767 1.00 88.69 97 SER A CA 1
ATOM 733 C C . SER A 1 97 ? 86.992 1.061 -68.448 1.00 88.69 97 SER A C 1
ATOM 735 O O . SER A 1 97 ? 86.251 0.230 -67.923 1.00 88.69 97 SER A O 1
ATOM 737 N N . PHE A 1 98 ? 87.153 2.281 -67.921 1.00 92.50 98 PHE A N 1
ATOM 738 C CA . PHE A 1 98 ? 86.413 2.740 -66.743 1.00 92.50 98 PHE A CA 1
ATOM 739 C C . PHE A 1 98 ? 84.937 2.994 -67.055 1.00 92.50 98 PHE A C 1
ATOM 741 O O . PHE A 1 98 ? 84.086 2.608 -66.258 1.00 92.50 98 PHE A O 1
ATOM 748 N N . ILE A 1 99 ? 84.619 3.582 -68.211 1.00 89.62 99 ILE A N 1
ATOM 749 C CA . ILE A 1 99 ? 83.237 3.788 -68.668 1.00 89.62 99 ILE A CA 1
ATOM 750 C C . ILE A 1 99 ? 82.532 2.439 -68.838 1.00 89.62 99 ILE A C 1
ATOM 752 O O . ILE A 1 99 ? 81.411 2.275 -68.358 1.00 89.62 99 ILE A O 1
ATOM 756 N N . ASP A 1 100 ? 83.198 1.451 -69.435 1.00 90.62 100 ASP A N 1
ATOM 757 C CA . ASP A 1 100 ? 82.659 0.097 -69.581 1.00 90.62 100 ASP A CA 1
ATOM 758 C C . ASP A 1 100 ? 82.430 -0.565 -68.218 1.00 90.62 100 ASP A C 1
ATOM 760 O O . ASP A 1 100 ? 81.402 -1.210 -67.995 1.00 90.62 100 ASP A O 1
ATOM 764 N N . LYS A 1 101 ? 83.343 -0.355 -67.259 1.00 93.00 101 LYS A N 1
ATOM 765 C CA . LYS A 1 101 ? 83.182 -0.870 -65.896 1.00 93.00 101 LYS A CA 1
ATOM 766 C C . LYS A 1 101 ? 82.014 -0.215 -65.156 1.00 93.00 101 LYS A C 1
ATOM 768 O O . LYS A 1 101 ? 81.282 -0.921 -64.464 1.00 93.00 101 LYS A O 1
ATOM 773 N N . VAL A 1 102 ? 81.827 1.097 -65.305 1.00 93.31 102 VAL A N 1
ATOM 774 C CA . VAL A 1 102 ? 80.691 1.829 -64.723 1.00 93.31 102 VAL A CA 1
ATOM 775 C C . VAL A 1 102 ? 79.382 1.342 -65.337 1.00 93.31 102 VAL A C 1
ATOM 777 O O . VAL A 1 102 ? 78.486 0.974 -64.588 1.00 93.31 102 VAL A O 1
ATOM 780 N N . ARG A 1 103 ? 79.301 1.207 -66.667 1.00 90.94 103 ARG A N 1
ATOM 781 C CA . ARG A 1 103 ? 78.110 0.663 -67.344 1.00 90.94 103 ARG A CA 1
ATOM 782 C C . ARG A 1 103 ? 77.773 -0.751 -66.884 1.00 90.94 103 ARG A C 1
ATOM 784 O O . ARG A 1 103 ? 76.610 -1.061 -66.644 1.00 90.94 103 ARG A O 1
ATOM 791 N N . PHE A 1 104 ? 78.781 -1.607 -66.725 1.00 94.06 104 PHE A N 1
ATOM 792 C CA . PHE A 1 104 ? 78.583 -2.962 -66.215 1.00 94.06 104 PHE A CA 1
ATOM 793 C C . PHE A 1 104 ? 78.029 -2.961 -64.782 1.00 94.06 104 PHE A C 1
ATOM 795 O O . PHE A 1 104 ? 77.107 -3.716 -64.477 1.00 94.06 104 PHE A O 1
ATOM 802 N N . LEU A 1 105 ? 78.555 -2.099 -63.906 1.00 93.00 105 LEU A N 1
ATOM 803 C CA . LEU A 1 105 ? 78.065 -1.958 -62.532 1.00 93.00 105 LEU A CA 1
ATOM 804 C C . LEU A 1 105 ? 76.661 -1.339 -62.473 1.00 93.00 105 LEU A C 1
ATOM 806 O O . LEU A 1 105 ? 75.831 -1.810 -61.703 1.00 93.00 105 LEU A O 1
ATOM 810 N N . GLU A 1 106 ? 76.356 -0.349 -63.310 1.00 92.31 106 GLU A N 1
ATOM 811 C CA . GLU A 1 106 ? 75.007 0.213 -63.453 1.00 92.31 106 GLU A CA 1
ATOM 812 C C . GLU A 1 106 ? 74.006 -0.853 -63.902 1.00 92.31 106 GLU A C 1
ATOM 814 O O . GLU A 1 106 ? 72.912 -0.963 -63.348 1.00 92.31 106 GLU A O 1
ATOM 819 N N . GLN A 1 107 ? 74.391 -1.693 -64.865 1.00 92.88 107 GLN A N 1
ATOM 820 C CA . GLN A 1 107 ? 73.546 -2.779 -65.345 1.00 92.88 107 GLN A CA 1
ATOM 821 C C . GLN A 1 107 ? 73.323 -3.849 -64.265 1.00 92.88 107 GLN A C 1
ATOM 823 O O . GLN A 1 107 ? 72.203 -4.342 -64.117 1.00 92.88 107 GLN A O 1
ATOM 828 N N . GLN A 1 108 ? 74.350 -4.173 -63.471 1.00 94.31 108 GLN A N 1
ATOM 829 C CA . GLN A 1 108 ? 74.204 -5.059 -62.314 1.00 94.31 108 GLN A CA 1
ATOM 830 C C . GLN A 1 108 ? 73.309 -4.458 -61.228 1.00 94.31 108 GLN A C 1
ATOM 832 O O . GLN A 1 108 ? 72.439 -5.159 -60.716 1.00 94.31 108 GLN A O 1
ATOM 837 N N . ASN A 1 109 ? 73.461 -3.172 -60.909 1.00 93.06 109 ASN A N 1
ATOM 838 C CA . ASN A 1 109 ? 72.600 -2.494 -59.941 1.00 93.06 109 ASN A CA 1
ATOM 839 C C . ASN A 1 109 ? 71.144 -2.485 -60.405 1.00 93.06 109 ASN A C 1
ATOM 841 O O . ASN A 1 109 ? 70.262 -2.832 -59.629 1.00 93.06 109 ASN A O 1
ATOM 845 N N . LYS A 1 110 ? 70.888 -2.224 -61.689 1.00 94.50 110 LYS A N 1
ATOM 846 C CA . LYS A 1 110 ? 69.536 -2.280 -62.258 1.00 94.50 110 LYS A CA 1
ATOM 847 C C . LYS A 1 110 ? 68.934 -3.691 -62.206 1.00 94.50 110 LYS A C 1
ATOM 849 O O . LYS A 1 110 ? 67.740 -3.867 -61.954 1.00 94.50 110 LYS A O 1
ATOM 854 N N . MET A 1 111 ? 69.755 -4.725 -62.399 1.00 92.38 111 MET A N 1
ATOM 855 C CA . MET A 1 111 ? 69.335 -6.118 -62.204 1.00 92.38 111 MET A CA 1
ATOM 856 C C . MET A 1 111 ? 69.021 -6.420 -60.730 1.00 92.38 111 MET A C 1
ATOM 858 O O . MET A 1 111 ? 68.053 -7.117 -60.429 1.00 92.38 111 MET A O 1
ATOM 862 N N . LEU A 1 112 ? 69.814 -5.897 -59.796 1.00 93.00 112 LEU A N 1
ATOM 863 C CA . LEU A 1 112 ? 69.566 -6.061 -58.365 1.00 93.00 112 LEU A CA 1
ATOM 864 C C . LEU A 1 112 ? 68.315 -5.303 -57.910 1.00 93.00 112 LEU A C 1
ATOM 866 O O . LEU A 1 112 ? 67.540 -5.859 -57.140 1.00 93.00 112 LEU A O 1
ATOM 870 N N . GLU A 1 113 ? 68.068 -4.100 -58.425 1.00 91.50 113 GLU A N 1
ATOM 871 C CA . GLU A 1 113 ? 66.854 -3.316 -58.167 1.00 91.50 113 GLU A CA 1
ATOM 872 C C . GLU A 1 113 ? 65.598 -4.038 -58.656 1.00 91.50 113 GLU A C 1
ATOM 874 O O . GLU A 1 113 ? 64.630 -4.177 -57.912 1.00 91.50 113 GLU A O 1
ATOM 879 N N . THR A 1 114 ? 65.621 -4.567 -59.882 1.00 88.88 114 THR A N 1
ATOM 880 C CA . THR A 1 114 ? 64.490 -5.340 -60.425 1.00 88.88 114 THR A CA 1
ATOM 881 C C . THR A 1 114 ? 64.255 -6.628 -59.640 1.00 88.88 114 THR A C 1
ATOM 883 O O . THR A 1 114 ? 63.114 -6.946 -59.305 1.00 88.88 114 THR A O 1
ATOM 886 N N . LYS A 1 115 ? 65.323 -7.343 -59.264 1.00 88.94 115 LYS A N 1
ATOM 887 C CA . LYS A 1 115 ? 65.228 -8.535 -58.411 1.00 88.94 115 LYS A CA 1
ATOM 888 C C . LYS A 1 115 ? 64.705 -8.201 -57.010 1.00 88.94 115 LYS A C 1
ATOM 890 O O . LYS A 1 115 ? 63.907 -8.962 -56.469 1.00 88.94 115 LYS A O 1
ATOM 895 N N . TRP A 1 116 ? 65.134 -7.079 -56.434 1.00 85.69 116 TRP A N 1
ATOM 896 C CA . TRP A 1 116 ? 64.647 -6.581 -55.149 1.00 85.69 116 TRP A CA 1
ATOM 897 C C . TRP A 1 116 ? 63.158 -6.238 -55.217 1.00 85.69 116 TRP A C 1
ATOM 899 O O . TRP A 1 116 ? 62.396 -6.711 -54.379 1.00 85.69 116 TRP A O 1
ATOM 909 N N . SER A 1 117 ? 62.730 -5.505 -56.249 1.00 85.88 117 SER A N 1
ATOM 910 C CA . SER A 1 117 ? 61.319 -5.175 -56.482 1.00 85.88 117 SER A CA 1
ATOM 911 C C . SER A 1 117 ? 60.462 -6.434 -56.606 1.00 85.88 117 SER A C 1
ATOM 913 O O . SER A 1 117 ? 59.439 -6.552 -55.941 1.00 85.88 117 SER A O 1
ATOM 915 N N . LEU A 1 118 ? 60.915 -7.423 -57.383 1.00 85.00 118 LEU A N 1
ATOM 916 C CA . LEU A 1 118 ? 60.189 -8.680 -57.564 1.00 85.00 118 LEU A CA 1
ATOM 917 C C . LEU A 1 118 ? 60.066 -9.480 -56.255 1.00 85.00 118 LEU A C 1
ATOM 919 O O . LEU A 1 118 ? 59.011 -10.037 -55.960 1.00 85.00 118 LEU A O 1
ATOM 923 N N . LEU A 1 119 ? 61.135 -9.527 -55.452 1.00 82.75 119 LEU A N 1
ATOM 924 C CA . LEU A 1 119 ? 61.130 -10.181 -54.138 1.00 82.75 119 LEU A CA 1
ATOM 925 C C . LEU A 1 119 ? 60.244 -9.449 -53.120 1.00 82.75 119 LEU A C 1
ATOM 927 O O . LEU A 1 119 ? 59.609 -10.094 -52.282 1.00 82.75 119 LEU A O 1
ATOM 931 N N . GLN A 1 120 ? 60.198 -8.118 -53.178 1.00 79.69 120 GLN A N 1
ATOM 932 C CA . GLN A 1 120 ? 59.327 -7.287 -52.347 1.00 79.69 120 GLN A CA 1
ATOM 933 C C . GLN A 1 120 ? 57.845 -7.545 -52.676 1.00 79.69 120 GLN A C 1
ATOM 935 O O . GLN A 1 120 ? 57.036 -7.732 -51.760 1.00 79.69 120 GLN A O 1
ATOM 940 N N . ASP A 1 121 ? 57.511 -7.639 -53.964 1.00 75.50 121 ASP A N 1
ATOM 941 C CA . ASP A 1 121 ? 56.155 -7.940 -54.429 1.00 75.50 121 ASP A CA 1
ATOM 942 C C . ASP A 1 121 ? 55.738 -9.371 -54.065 1.00 75.50 121 ASP A C 1
ATOM 944 O O . ASP A 1 121 ? 54.639 -9.585 -53.550 1.00 75.50 121 ASP A O 1
ATOM 948 N N . GLN A 1 122 ? 56.638 -10.354 -54.202 1.00 70.31 122 GLN A N 1
ATOM 949 C CA . GLN A 1 122 ? 56.373 -11.737 -53.781 1.00 70.31 122 GLN A CA 1
ATOM 950 C C . GLN A 1 122 ? 56.152 -11.889 -52.271 1.00 70.31 122 GLN A C 1
ATOM 952 O O . GLN A 1 122 ? 55.332 -12.701 -51.848 1.00 70.31 122 GLN A O 1
ATOM 957 N N . LYS A 1 123 ? 56.845 -11.112 -51.428 1.00 62.97 123 LYS A N 1
ATOM 958 C CA . LYS A 1 123 ? 56.609 -11.129 -49.971 1.00 62.97 123 LYS A CA 1
ATOM 959 C C . LYS A 1 123 ? 55.253 -10.535 -49.568 1.00 62.97 123 LYS A C 1
ATOM 961 O O . LYS A 1 123 ? 54.842 -10.715 -48.420 1.00 62.97 123 LYS A O 1
ATOM 966 N N . THR A 1 124 ? 54.563 -9.845 -50.477 1.00 59.88 124 THR A N 1
ATOM 967 C CA . THR A 1 124 ? 53.335 -9.087 -50.190 1.00 59.88 124 THR A CA 1
ATOM 968 C C . THR A 1 124 ? 52.046 -9.856 -50.509 1.00 59.88 124 THR A C 1
ATOM 970 O O . THR A 1 124 ? 50.952 -9.322 -50.349 1.00 59.88 124 THR A O 1
ATOM 973 N N . THR A 1 125 ? 52.098 -11.158 -50.804 1.00 59.94 125 THR A N 1
ATOM 974 C CA . THR A 1 125 ? 50.914 -12.027 -50.647 1.00 59.94 125 THR A CA 1
ATOM 975 C C . THR A 1 125 ? 50.648 -12.297 -49.163 1.00 59.94 125 THR A C 1
ATOM 977 O O . THR A 1 125 ? 50.857 -13.397 -48.654 1.00 59.94 125 THR A O 1
ATOM 980 N N . ARG A 1 126 ? 50.209 -11.268 -48.429 1.00 62.62 126 ARG A N 1
ATOM 981 C CA . ARG A 1 126 ? 49.670 -11.429 -47.075 1.00 62.62 126 ARG A CA 1
ATOM 982 C C . ARG A 1 126 ? 48.313 -12.122 -47.182 1.00 62.62 126 ARG A C 1
ATOM 984 O O . ARG A 1 126 ? 47.406 -11.626 -47.842 1.00 62.62 126 ARG A O 1
ATOM 991 N N . SER A 1 127 ? 48.173 -13.272 -46.534 1.00 65.94 127 SER A N 1
ATOM 992 C CA . SER A 1 127 ? 46.920 -14.026 -46.476 1.00 65.94 127 SER A CA 1
ATOM 993 C C . SER A 1 127 ? 45.784 -13.168 -45.896 1.00 65.94 127 SER A C 1
ATOM 995 O O . SER A 1 127 ? 45.870 -12.720 -44.750 1.00 65.94 127 SER A O 1
ATOM 997 N N . ASN A 1 128 ? 44.708 -12.970 -46.663 1.00 70.50 128 ASN A N 1
ATOM 998 C CA . ASN A 1 128 ? 43.536 -12.154 -46.312 1.00 70.50 128 ASN A CA 1
ATOM 999 C C . ASN A 1 128 ? 42.578 -12.861 -45.324 1.00 70.50 128 ASN A C 1
ATOM 1001 O O . ASN A 1 128 ? 41.380 -12.970 -45.562 1.00 70.50 128 ASN A O 1
ATOM 1005 N N . ILE A 1 129 ? 43.116 -13.409 -44.232 1.00 81.69 129 ILE A N 1
ATOM 1006 C CA . ILE A 1 129 ? 42.357 -14.203 -43.245 1.00 81.69 129 ILE A CA 1
ATOM 1007 C C . ILE A 1 129 ? 41.890 -13.322 -42.072 1.00 81.69 129 ILE A C 1
ATOM 1009 O O . ILE A 1 129 ? 40.908 -13.635 -41.401 1.00 81.69 129 ILE A O 1
ATOM 1013 N N . ALA A 1 130 ? 42.542 -12.175 -41.852 1.00 84.94 130 ALA A N 1
ATOM 1014 C CA . ALA A 1 130 ? 42.188 -11.241 -40.784 1.00 84.94 130 ALA A CA 1
ATOM 1015 C C . ALA A 1 130 ? 40.702 -10.813 -40.805 1.00 84.94 130 ALA A C 1
ATOM 1017 O O . ALA A 1 130 ? 40.077 -10.892 -39.750 1.00 84.94 130 ALA A O 1
ATOM 1018 N N . PRO A 1 131 ? 40.073 -10.491 -41.958 1.00 89.12 131 PRO A N 1
ATOM 1019 C CA . PRO A 1 131 ? 38.646 -10.147 -41.986 1.00 89.12 131 PRO A CA 1
ATOM 1020 C C . PRO A 1 131 ? 37.713 -11.303 -41.584 1.00 89.12 131 PRO A C 1
ATOM 1022 O O . PRO A 1 131 ? 36.637 -11.070 -41.033 1.00 89.12 131 PRO A O 1
ATOM 1025 N N . MET A 1 132 ? 38.110 -12.559 -41.822 1.00 88.69 132 MET A N 1
ATOM 1026 C CA . MET A 1 132 ? 37.327 -13.726 -41.393 1.00 88.69 132 MET A CA 1
ATOM 1027 C C . MET A 1 132 ? 37.368 -13.895 -39.871 1.00 88.69 132 MET A C 1
ATOM 1029 O O . MET A 1 132 ? 36.342 -14.161 -39.248 1.00 88.69 132 MET A O 1
ATOM 1033 N N . PHE A 1 133 ? 38.531 -13.683 -39.248 1.00 91.81 133 PHE A N 1
ATOM 1034 C CA . PHE A 1 133 ? 38.620 -13.664 -37.788 1.00 91.81 133 PHE A CA 1
ATOM 1035 C C . PHE A 1 133 ? 37.884 -12.464 -37.190 1.00 91.81 133 PHE A C 1
ATOM 1037 O O . PHE A 1 133 ? 37.177 -12.631 -36.204 1.00 91.81 133 PHE A O 1
ATOM 1044 N N . GLU A 1 134 ? 37.972 -11.286 -37.810 1.00 94.19 134 GLU A N 1
ATOM 1045 C CA . GLU A 1 134 ? 37.254 -10.081 -37.379 1.00 94.19 134 GLU A CA 1
ATOM 1046 C C . GLU A 1 134 ? 35.732 -10.311 -37.369 1.00 94.19 134 GLU A C 1
ATOM 1048 O O . GLU A 1 134 ? 35.047 -10.020 -36.390 1.00 94.19 134 GLU A O 1
ATOM 1053 N N . THR A 1 135 ? 35.190 -10.897 -38.442 1.00 94.75 135 THR A N 1
ATOM 1054 C CA . THR A 1 135 ? 33.757 -11.224 -38.544 1.00 94.75 135 THR A CA 1
ATOM 1055 C C . THR A 1 135 ? 33.333 -12.295 -37.541 1.00 94.75 135 THR A C 1
ATOM 1057 O O . THR A 1 135 ? 32.282 -12.146 -36.914 1.00 94.75 135 THR A O 1
ATOM 1060 N N . TYR A 1 136 ? 34.153 -13.326 -37.318 1.00 95.81 136 TYR A N 1
ATOM 1061 C CA . TYR A 1 136 ? 33.894 -14.342 -36.293 1.00 95.81 136 TYR A CA 1
ATOM 1062 C C . TYR A 1 136 ? 33.914 -13.753 -34.873 1.00 95.81 136 TYR A C 1
ATOM 1064 O O . TYR A 1 136 ? 32.994 -13.993 -34.092 1.00 95.81 136 TYR A O 1
ATOM 1072 N N . ILE A 1 137 ? 34.903 -12.911 -34.554 1.00 96.19 137 ILE A N 1
ATOM 1073 C CA . ILE A 1 137 ? 35.000 -12.195 -33.273 1.00 96.19 137 ILE A CA 1
ATOM 1074 C C . ILE A 1 137 ? 33.778 -11.294 -33.069 1.00 96.19 137 ILE A C 1
ATOM 1076 O O . ILE A 1 137 ? 33.194 -11.287 -31.987 1.00 96.19 137 ILE A O 1
ATOM 1080 N N . ASN A 1 138 ? 33.350 -10.565 -34.101 1.00 96.94 138 ASN A N 1
ATOM 1081 C CA . ASN A 1 138 ? 32.164 -9.712 -34.027 1.00 96.94 138 ASN A CA 1
ATOM 1082 C C . ASN A 1 138 ? 30.871 -10.515 -33.826 1.00 96.94 138 ASN A C 1
ATOM 1084 O O . ASN A 1 138 ? 29.985 -10.071 -33.096 1.00 96.94 138 ASN A O 1
ATOM 1088 N N . ASN A 1 139 ? 30.763 -11.706 -34.422 1.00 97.25 139 ASN A N 1
ATOM 1089 C CA . ASN A 1 139 ? 29.639 -12.608 -34.181 1.00 97.25 139 ASN A CA 1
ATOM 1090 C C . ASN A 1 139 ? 29.623 -13.097 -32.722 1.00 97.25 139 ASN A C 1
ATOM 1092 O O . ASN A 1 139 ? 28.603 -12.966 -32.050 1.00 97.25 139 ASN A O 1
ATOM 1096 N N . LEU A 1 140 ? 30.767 -13.552 -32.199 1.00 97.06 140 LEU A N 1
ATOM 1097 C CA . LEU A 1 140 ? 30.894 -13.961 -30.797 1.00 97.06 140 LEU A CA 1
ATOM 1098 C C . LEU A 1 140 ? 30.566 -12.823 -29.821 1.00 97.06 140 LEU A C 1
ATOM 1100 O O . LEU A 1 140 ? 29.887 -13.054 -28.825 1.00 97.06 140 LEU A O 1
ATOM 1104 N N . ARG A 1 141 ? 30.995 -11.588 -30.116 1.00 97.44 141 ARG A N 1
ATOM 1105 C CA . ARG A 1 141 ? 30.638 -10.405 -29.314 1.00 97.44 141 ARG A CA 1
ATOM 1106 C C . ARG A 1 141 ? 29.130 -10.166 -29.301 1.00 97.44 141 ARG A C 1
ATOM 1108 O O . ARG A 1 141 ? 28.562 -10.016 -28.230 1.00 97.44 141 ARG A O 1
ATOM 1115 N N . ARG A 1 142 ? 28.466 -10.232 -30.460 1.00 97.38 142 ARG A N 1
ATOM 1116 C CA . ARG A 1 142 ? 26.999 -10.113 -30.539 1.00 97.38 142 ARG A CA 1
ATOM 1117 C C . ARG A 1 142 ? 26.271 -11.206 -29.761 1.00 97.38 142 ARG A C 1
ATOM 1119 O O . ARG A 1 142 ? 25.265 -10.914 -29.125 1.00 97.38 142 ARG A O 1
ATOM 1126 N N . GLN A 1 143 ? 26.759 -12.447 -29.808 1.00 97.56 143 GLN A N 1
ATOM 1127 C CA . GLN A 1 143 ? 26.190 -13.536 -29.008 1.00 97.56 143 GLN A CA 1
ATOM 1128 C C . GLN A 1 143 ? 26.361 -13.275 -27.510 1.00 97.56 143 GLN A C 1
ATOM 1130 O O . GLN A 1 143 ? 25.415 -13.462 -26.752 1.00 97.56 143 GLN A O 1
ATOM 1135 N N . LEU A 1 144 ? 27.539 -12.802 -27.091 1.00 97.88 144 LEU A N 1
ATOM 1136 C CA . LEU A 1 144 ? 27.795 -12.427 -25.703 1.00 97.88 144 LEU A CA 1
ATOM 1137 C C . LEU A 1 144 ? 26.863 -11.299 -25.247 1.00 97.88 144 LEU A C 1
ATOM 1139 O O . LEU A 1 144 ? 26.263 -11.416 -24.186 1.00 97.88 144 LEU A O 1
ATOM 1143 N N . ASP A 1 145 ? 26.693 -10.253 -26.055 1.00 97.75 145 ASP A N 1
ATOM 1144 C CA . ASP A 1 145 ? 25.785 -9.142 -25.751 1.00 97.75 145 ASP A CA 1
ATOM 1145 C C . ASP A 1 145 ? 24.327 -9.622 -25.647 1.00 97.75 145 ASP A C 1
ATOM 1147 O O . ASP A 1 145 ? 23.602 -9.220 -24.738 1.00 97.75 145 ASP A O 1
ATOM 1151 N N . GLY A 1 146 ? 23.905 -10.533 -26.532 1.00 98.06 146 GLY A N 1
ATOM 1152 C CA . GLY A 1 146 ? 22.595 -11.185 -26.457 1.00 98.06 146 GLY A CA 1
ATOM 1153 C C . GLY A 1 146 ? 22.405 -11.958 -25.149 1.00 98.06 146 GLY A C 1
ATOM 1154 O O . GLY A 1 146 ? 21.429 -11.730 -24.438 1.00 98.06 146 GLY A O 1
ATOM 1155 N N . LEU A 1 147 ? 23.379 -12.797 -24.783 1.00 97.81 147 LEU A N 1
ATOM 1156 C CA . LEU A 1 147 ? 23.359 -13.559 -23.532 1.00 97.81 147 LEU A CA 1
ATOM 1157 C C . LEU A 1 147 ? 23.395 -12.660 -22.290 1.00 97.81 147 LEU A C 1
ATOM 1159 O O . LEU A 1 147 ? 22.760 -12.982 -21.289 1.00 97.81 147 LEU A O 1
ATOM 1163 N N . LEU A 1 148 ? 24.115 -11.536 -22.331 1.00 97.88 148 LEU A N 1
ATOM 1164 C CA . LEU A 1 148 ? 24.141 -10.563 -21.237 1.00 97.88 148 LEU A CA 1
ATOM 1165 C C . LEU A 1 148 ? 22.787 -9.868 -21.065 1.00 97.88 148 LEU A C 1
ATOM 1167 O O . LEU A 1 148 ? 22.340 -9.694 -19.932 1.00 97.88 148 LEU A O 1
ATOM 1171 N N . ASN A 1 149 ? 22.114 -9.522 -22.163 1.00 97.88 149 ASN A N 1
ATOM 1172 C CA . ASN A 1 149 ? 20.768 -8.952 -22.117 1.00 97.88 149 ASN A CA 1
ATOM 1173 C C . ASN A 1 149 ? 19.743 -9.961 -21.584 1.00 97.88 149 ASN A C 1
ATOM 1175 O O . ASN A 1 149 ? 18.932 -9.611 -20.728 1.00 97.88 149 ASN A O 1
ATOM 1179 N N . ASP A 1 150 ? 19.802 -11.217 -22.034 1.00 97.88 150 ASP A N 1
ATOM 1180 C CA . ASP A 1 150 ? 18.939 -12.280 -21.513 1.00 97.88 150 ASP A CA 1
ATOM 1181 C C . ASP A 1 150 ? 19.208 -12.557 -20.035 1.00 97.88 150 ASP A C 1
ATOM 1183 O O . ASP A 1 150 ? 18.266 -12.694 -19.258 1.00 97.88 150 ASP A O 1
ATOM 1187 N N . LYS A 1 151 ? 20.478 -12.568 -19.619 1.00 97.88 151 LYS A N 1
ATOM 1188 C CA . LYS A 1 151 ? 20.848 -12.671 -18.207 1.00 97.88 151 LYS A CA 1
ATOM 1189 C C . LYS A 1 151 ? 20.235 -11.531 -17.394 1.00 97.88 151 LYS A C 1
ATOM 1191 O O . LYS A 1 151 ? 19.601 -11.806 -16.385 1.00 97.88 151 LYS A O 1
ATOM 1196 N N . ALA A 1 152 ? 20.374 -10.282 -17.839 1.00 96.94 152 ALA A N 1
ATOM 1197 C CA . ALA A 1 152 ? 19.811 -9.128 -17.138 1.00 96.94 152 ALA A CA 1
ATOM 1198 C C . ALA A 1 152 ? 18.275 -9.191 -17.059 1.00 96.94 152 ALA A C 1
ATOM 1200 O O . ALA A 1 152 ? 17.688 -8.866 -16.026 1.00 96.94 152 ALA A O 1
ATOM 1201 N N . ARG A 1 153 ? 17.617 -9.654 -18.129 1.00 98.12 153 ARG A N 1
ATOM 1202 C CA . ARG A 1 153 ? 16.167 -9.884 -18.150 1.00 98.12 153 ARG A CA 1
ATOM 1203 C C . ARG A 1 153 ? 15.754 -10.956 -17.141 1.00 98.12 153 ARG A C 1
ATOM 1205 O O . ARG A 1 153 ? 14.856 -10.707 -16.342 1.00 98.12 153 ARG A O 1
ATOM 1212 N N . LEU A 1 154 ? 16.424 -12.108 -17.143 1.00 97.38 154 LEU A N 1
ATOM 1213 C CA . LEU A 1 154 ? 16.149 -13.209 -16.215 1.00 97.38 154 LEU A CA 1
ATOM 1214 C C . LEU A 1 154 ? 16.448 -12.831 -14.758 1.00 97.38 154 LEU A C 1
ATOM 1216 O O . LEU A 1 154 ? 15.703 -13.219 -13.866 1.00 97.38 154 LEU A O 1
ATOM 1220 N N . GLU A 1 155 ? 17.496 -12.045 -14.503 1.00 97.56 155 GLU A N 1
ATOM 1221 C CA . GLU A 1 155 ? 17.781 -11.484 -13.175 1.00 97.56 155 GLU A CA 1
ATOM 1222 C C . GLU A 1 155 ? 16.661 -10.537 -12.716 1.00 97.56 155 GLU A C 1
ATOM 1224 O O . GLU A 1 155 ? 16.263 -10.573 -11.551 1.00 97.56 155 GLU A O 1
ATOM 1229 N N . GLY A 1 156 ? 16.098 -9.739 -13.630 1.00 96.81 156 GLY A N 1
ATOM 1230 C CA . GLY A 1 156 ? 14.920 -8.912 -13.363 1.00 96.81 156 GLY A CA 1
ATOM 1231 C C . GLY A 1 156 ? 13.668 -9.736 -13.048 1.00 96.81 156 GLY A C 1
ATOM 1232 O O . GLY A 1 156 ? 12.994 -9.470 -12.056 1.00 96.81 156 GLY A O 1
ATOM 1233 N N . GLU A 1 157 ? 13.373 -10.766 -13.846 1.00 97.62 157 GLU A N 1
ATOM 1234 C CA . GLU A 1 157 ? 12.251 -11.689 -13.611 1.00 97.62 157 GLU A CA 1
ATOM 1235 C C . GLU A 1 157 ? 12.404 -12.441 -12.275 1.00 97.62 157 GLU A C 1
ATOM 1237 O O . GLU A 1 157 ? 11.444 -12.535 -11.508 1.00 97.62 157 GLU A O 1
ATOM 1242 N N . MET A 1 158 ? 13.614 -12.914 -11.956 1.00 96.56 158 MET A N 1
ATOM 1243 C CA . MET A 1 158 ? 13.929 -13.559 -10.678 1.00 96.56 158 MET A CA 1
ATOM 1244 C C . MET A 1 158 ? 13.685 -12.610 -9.504 1.00 96.56 158 MET A C 1
ATOM 1246 O O . MET A 1 158 ? 13.047 -13.009 -8.531 1.00 96.56 158 MET A O 1
ATOM 1250 N N . LYS A 1 159 ? 14.156 -11.361 -9.597 1.00 97.69 159 LYS A N 1
ATOM 1251 C CA . LYS A 1 159 ? 13.943 -10.361 -8.549 1.00 97.69 159 LYS A CA 1
ATOM 1252 C C . LYS A 1 159 ? 12.457 -10.053 -8.362 1.00 97.69 159 LYS A C 1
ATOM 1254 O O . LYS A 1 159 ? 11.982 -10.082 -7.236 1.00 97.69 159 LYS A O 1
ATOM 1259 N N . ASN A 1 160 ? 11.714 -9.851 -9.449 1.00 97.50 160 ASN A N 1
ATOM 1260 C CA . ASN A 1 160 ? 10.270 -9.618 -9.381 1.00 97.50 160 ASN A CA 1
ATOM 1261 C C . ASN A 1 160 ? 9.533 -10.788 -8.710 1.00 97.50 160 ASN A C 1
ATOM 1263 O O . ASN A 1 160 ? 8.631 -10.575 -7.905 1.00 97.50 160 ASN A O 1
ATOM 1267 N N . MET A 1 161 ? 9.917 -12.030 -9.026 1.00 96.31 161 MET A N 1
ATOM 1268 C CA . MET A 1 161 ? 9.342 -13.213 -8.384 1.00 96.31 161 MET A CA 1
ATOM 1269 C C . MET A 1 161 ? 9.712 -13.286 -6.897 1.00 96.31 161 MET A C 1
ATOM 1271 O O . MET A 1 161 ? 8.875 -13.646 -6.076 1.00 96.31 161 MET A O 1
ATOM 1275 N N . GLN A 1 162 ? 10.946 -12.929 -6.538 1.00 96.69 162 GLN A N 1
ATOM 1276 C CA . GLN A 1 162 ? 11.393 -12.881 -5.148 1.00 96.69 162 GLN A CA 1
ATOM 1277 C C . GLN A 1 162 ? 10.632 -11.823 -4.339 1.00 96.69 162 GLN A C 1
ATOM 1279 O O . GLN A 1 162 ? 10.174 -12.128 -3.239 1.00 96.69 162 GLN A O 1
ATOM 1284 N N . ASP A 1 163 ? 10.444 -10.628 -4.900 1.00 97.06 163 ASP A N 1
ATOM 1285 C CA . ASP A 1 163 ? 9.663 -9.551 -4.288 1.00 97.06 163 ASP A CA 1
ATOM 1286 C C . ASP A 1 163 ? 8.203 -10.003 -4.078 1.00 97.06 163 ASP A C 1
ATOM 1288 O O . ASP A 1 163 ? 7.658 -9.862 -2.986 1.00 97.06 163 ASP A O 1
ATOM 1292 N N . LEU A 1 164 ? 7.598 -10.668 -5.071 1.00 97.50 164 LEU A N 1
ATOM 1293 C CA . LEU A 1 164 ? 6.240 -11.213 -4.955 1.00 97.50 164 LEU A CA 1
ATOM 1294 C C . LEU A 1 164 ? 6.120 -12.285 -3.858 1.00 97.50 164 LEU A C 1
ATOM 1296 O O . LEU A 1 164 ? 5.117 -12.337 -3.143 1.00 97.50 164 LEU A O 1
ATOM 1300 N N . VAL A 1 165 ? 7.123 -13.156 -3.721 1.00 97.38 165 VAL A N 1
ATOM 1301 C CA . VAL A 1 165 ? 7.157 -14.177 -2.664 1.00 97.38 165 VAL A CA 1
ATOM 1302 C C . VAL A 1 165 ? 7.263 -13.532 -1.283 1.00 97.38 165 VAL A C 1
ATOM 1304 O O . VAL A 1 165 ? 6.545 -13.956 -0.374 1.00 97.38 165 VAL A O 1
ATOM 1307 N N . GLU A 1 166 ? 8.105 -12.511 -1.115 1.00 97.25 166 GLU A N 1
ATOM 1308 C CA . GLU A 1 166 ? 8.228 -11.807 0.167 1.00 97.25 166 GLU A CA 1
ATOM 1309 C C . GLU A 1 166 ? 6.946 -11.032 0.507 1.00 97.25 166 GLU A C 1
ATOM 1311 O O . GLU A 1 166 ? 6.483 -11.094 1.645 1.00 97.25 166 GLU A O 1
ATOM 1316 N N . ASP A 1 167 ? 6.293 -10.413 -0.482 1.00 97.56 167 ASP A N 1
ATOM 1317 C CA . ASP A 1 167 ? 4.986 -9.767 -0.310 1.00 97.56 167 ASP A CA 1
ATOM 1318 C C . ASP A 1 167 ? 3.916 -10.758 0.170 1.00 97.56 167 ASP A C 1
ATOM 1320 O O . ASP A 1 167 ? 3.128 -10.455 1.072 1.00 97.56 167 ASP A O 1
ATOM 1324 N N . PHE A 1 168 ? 3.854 -11.957 -0.422 1.00 96.50 168 PHE A N 1
ATOM 1325 C CA . PHE A 1 168 ? 2.920 -12.989 0.030 1.00 96.50 168 PHE A CA 1
ATOM 1326 C C . PHE A 1 168 ? 3.261 -13.489 1.426 1.00 96.50 168 PHE A C 1
ATOM 1328 O O . PHE A 1 168 ? 2.359 -13.647 2.245 1.00 96.50 168 PHE A O 1
ATOM 1335 N N . LYS A 1 169 ? 4.542 -13.707 1.721 1.00 97.81 169 LYS A N 1
ATOM 1336 C CA . LYS A 1 169 ? 4.998 -14.119 3.048 1.00 97.81 169 LYS A CA 1
ATOM 1337 C C . LYS A 1 169 ? 4.617 -13.091 4.116 1.00 97.81 169 LYS A C 1
ATOM 1339 O O . LYS A 1 169 ? 4.037 -13.480 5.124 1.00 97.81 169 LYS A O 1
ATOM 1344 N N . SER A 1 170 ? 4.830 -11.801 3.857 1.00 97.00 170 SER A N 1
ATOM 1345 C CA . SER A 1 170 ? 4.400 -10.719 4.750 1.00 97.00 170 SER A CA 1
ATOM 1346 C C . SER A 1 170 ? 2.882 -10.726 4.960 1.00 97.00 170 SER A C 1
ATOM 1348 O O . SER A 1 170 ? 2.424 -10.667 6.098 1.00 97.00 170 SER A O 1
ATOM 1350 N N . LYS A 1 171 ? 2.085 -10.906 3.896 1.00 97.75 171 LYS A N 1
ATOM 1351 C CA . LYS A 1 171 ? 0.620 -11.038 4.016 1.00 97.75 171 LYS A CA 1
ATOM 1352 C C . LYS A 1 171 ? 0.200 -12.257 4.842 1.00 97.75 171 LYS A C 1
ATOM 1354 O O . LYS A 1 171 ? -0.766 -12.171 5.596 1.00 97.75 171 LYS A O 1
ATOM 1359 N N . TYR A 1 172 ? 0.897 -13.386 4.707 1.00 96.69 172 TYR A N 1
ATOM 1360 C CA . TYR A 1 172 ? 0.635 -14.578 5.516 1.00 96.69 172 TYR A CA 1
ATOM 1361 C C . TYR A 1 172 ? 0.975 -14.353 6.990 1.00 96.69 172 TYR A C 1
ATOM 1363 O O . TYR A 1 172 ? 0.195 -14.748 7.853 1.00 96.69 172 TYR A O 1
ATOM 1371 N N . GLU A 1 173 ? 2.101 -13.706 7.286 1.00 97.00 173 GLU A N 1
ATOM 1372 C CA . GLU A 1 173 ? 2.481 -13.339 8.653 1.00 97.00 173 GLU A CA 1
ATOM 1373 C C . GLU A 1 173 ? 1.450 -12.385 9.281 1.00 97.00 173 GLU A C 1
ATOM 1375 O O . GLU A 1 173 ? 1.006 -12.617 10.406 1.00 97.00 173 GLU A O 1
ATOM 1380 N N . ASP A 1 174 ? 0.982 -11.379 8.537 1.00 96.12 174 ASP A N 1
ATOM 1381 C CA . ASP A 1 174 ? -0.079 -10.470 8.981 1.00 96.12 174 ASP A CA 1
ATOM 1382 C C . ASP A 1 174 ? -1.393 -11.203 9.273 1.00 96.12 174 ASP A C 1
ATOM 1384 O O . ASP A 1 174 ? -2.053 -10.923 10.276 1.00 96.12 174 ASP A O 1
ATOM 1388 N N . GLU A 1 175 ? -1.786 -12.153 8.424 1.00 97.00 175 GLU A N 1
ATOM 1389 C CA . GLU A 1 175 ? -3.015 -12.924 8.619 1.00 97.00 175 GLU A CA 1
ATOM 1390 C C . GLU A 1 175 ? -2.912 -13.870 9.825 1.00 97.00 175 GLU A C 1
ATOM 1392 O O . GLU A 1 175 ? -3.862 -14.000 10.598 1.00 97.00 175 GLU A O 1
ATOM 1397 N N . ILE A 1 176 ? -1.739 -14.470 10.053 1.00 96.31 176 ILE A N 1
ATOM 1398 C CA . ILE A 1 176 ? -1.457 -15.254 11.264 1.00 96.31 176 ILE A CA 1
ATOM 1399 C C . ILE A 1 176 ? -1.556 -14.368 12.509 1.00 96.31 176 ILE A C 1
ATOM 1401 O O . ILE A 1 176 ? -2.174 -14.768 13.500 1.00 96.31 176 ILE A O 1
ATOM 1405 N N . ASN A 1 177 ? -0.995 -13.159 12.462 1.00 96.56 177 ASN A N 1
ATOM 1406 C CA . ASN A 1 177 ? -1.053 -12.214 13.574 1.00 96.56 177 ASN A CA 1
ATOM 1407 C C . ASN A 1 177 ? -2.495 -11.776 13.867 1.00 96.56 177 ASN A C 1
ATOM 1409 O O . ASN A 1 177 ? -2.914 -11.802 15.024 1.00 96.56 177 ASN A O 1
ATOM 1413 N N . LYS A 1 178 ? -3.285 -11.449 12.835 1.00 96.88 178 LYS A N 1
ATOM 1414 C CA . LYS A 1 178 ? -4.715 -11.116 12.978 1.00 96.88 178 LYS A CA 1
ATOM 1415 C C . LYS A 1 178 ? -5.517 -12.275 13.552 1.00 96.88 178 LYS A C 1
ATOM 1417 O O . LYS A 1 178 ? -6.296 -12.072 14.479 1.00 96.88 178 LYS A O 1
ATOM 1422 N N . ARG A 1 179 ? -5.304 -13.492 13.044 1.00 97.50 179 ARG A N 1
ATOM 1423 C CA . ARG A 1 179 ? -5.942 -14.701 13.573 1.00 97.50 179 ARG A CA 1
ATOM 1424 C C . ARG A 1 179 ? -5.599 -14.902 15.047 1.00 97.50 179 ARG A C 1
ATOM 1426 O O . ARG A 1 179 ? -6.496 -15.142 15.844 1.00 97.50 179 ARG A O 1
ATOM 1433 N N . THR A 1 180 ? -4.328 -14.766 15.413 1.00 96.25 180 THR A N 1
ATOM 1434 C CA . THR A 1 180 ? -3.870 -14.914 16.803 1.00 96.25 180 THR A CA 1
ATOM 1435 C C . THR A 1 180 ? -4.486 -13.846 17.710 1.00 96.25 180 THR A C 1
ATOM 1437 O O . THR A 1 180 ? -4.909 -14.150 18.821 1.00 96.25 180 THR A O 1
ATOM 1440 N N . ALA A 1 181 ? -4.590 -12.598 17.242 1.00 96.56 181 ALA A N 1
ATOM 1441 C CA . ALA A 1 181 ? -5.262 -11.527 17.976 1.00 96.56 181 ALA A CA 1
ATOM 1442 C C . ALA A 1 181 ? -6.752 -11.838 18.199 1.00 96.56 181 ALA A C 1
ATOM 1444 O O . ALA A 1 181 ? -7.220 -11.765 19.332 1.00 96.56 181 ALA A O 1
ATOM 1445 N N . ALA A 1 182 ? -7.462 -12.278 17.157 1.00 95.31 182 ALA A N 1
ATOM 1446 C CA . ALA A 1 182 ? -8.864 -12.677 17.258 1.00 95.31 182 ALA A CA 1
ATOM 1447 C C . ALA A 1 182 ? -9.067 -13.902 18.173 1.00 95.31 182 ALA A C 1
ATOM 1449 O O . ALA A 1 182 ? -10.019 -13.944 18.950 1.00 95.31 182 ALA A O 1
ATOM 1450 N N . GLU A 1 183 ? -8.166 -14.889 18.131 1.00 96.44 183 GLU A N 1
ATOM 1451 C CA . GLU A 1 183 ? -8.182 -16.036 19.050 1.00 96.44 183 GLU A CA 1
ATOM 1452 C C . GLU A 1 183 ? -7.965 -15.588 20.507 1.00 96.44 183 GLU A C 1
ATOM 1454 O O . GLU A 1 183 ? -8.667 -16.057 21.406 1.00 96.44 183 GLU A O 1
ATOM 1459 N N . ASN A 1 184 ? -7.059 -14.638 20.753 1.00 97.06 184 ASN A N 1
ATOM 1460 C CA . ASN A 1 184 ? -6.847 -14.067 22.084 1.00 97.06 184 ASN A CA 1
ATOM 1461 C C . ASN A 1 184 ? -8.080 -13.299 22.585 1.00 97.06 184 ASN A C 1
ATOM 1463 O O . ASN A 1 184 ? -8.496 -13.499 23.728 1.00 97.06 184 ASN A O 1
ATOM 1467 N N . GLU A 1 185 ? -8.694 -12.465 21.743 1.00 97.81 185 GLU A N 1
ATOM 1468 C CA . GLU A 1 185 ? -9.944 -11.763 22.065 1.00 97.81 185 GLU A CA 1
ATOM 1469 C C . GLU A 1 185 ? -11.076 -12.746 22.371 1.00 97.81 185 GLU A C 1
ATOM 1471 O O . GLU A 1 185 ? -11.785 -12.581 23.361 1.00 97.81 185 GLU A O 1
ATOM 1476 N N . PHE A 1 186 ? -11.203 -13.819 21.586 1.00 97.94 186 PHE A N 1
ATOM 1477 C CA . PHE A 1 186 ? -12.186 -14.872 21.831 1.00 97.94 186 PHE A CA 1
ATOM 1478 C C . PHE A 1 186 ? -11.986 -15.546 23.195 1.00 97.94 186 PHE A C 1
ATOM 1480 O O . PHE A 1 186 ? -12.955 -15.801 23.912 1.00 97.94 186 PHE A O 1
ATOM 1487 N N . VAL A 1 187 ? -10.737 -15.816 23.589 1.00 98.25 187 VAL A N 1
ATOM 1488 C CA . VAL A 1 187 ? -10.426 -16.388 24.908 1.00 98.25 187 VAL A CA 1
ATOM 1489 C C . VAL A 1 187 ? -10.808 -15.430 26.039 1.00 98.25 187 VAL A C 1
ATOM 1491 O O . VAL A 1 187 ? -11.329 -15.886 27.058 1.00 98.25 187 VAL A O 1
ATOM 1494 N N . VAL A 1 188 ? -10.571 -14.125 25.881 1.00 97.75 188 VAL A N 1
ATOM 1495 C CA . VAL A 1 188 ? -10.991 -13.112 26.866 1.00 97.75 188 VAL A CA 1
ATOM 1496 C C . VAL A 1 188 ? -12.513 -13.049 26.949 1.00 97.75 188 VAL A C 1
ATOM 1498 O O . VAL A 1 188 ? -13.062 -13.201 28.035 1.00 97.75 188 VAL A O 1
ATOM 1501 N N . LEU A 1 189 ? -13.197 -12.956 25.807 1.00 97.69 189 LEU A N 1
ATOM 1502 C CA . LEU A 1 189 ? -14.657 -12.913 25.750 1.00 97.69 189 LEU A CA 1
ATOM 1503 C C . LEU A 1 189 ? -15.285 -14.152 26.401 1.00 97.69 189 LEU A C 1
ATOM 1505 O O . LEU A 1 189 ? -16.270 -14.044 27.125 1.00 97.69 189 LEU A O 1
ATOM 1509 N N . LYS A 1 190 ? -14.694 -15.335 26.197 1.00 98.25 190 LYS A N 1
ATOM 1510 C CA . LYS A 1 190 ? -15.136 -16.565 26.860 1.00 98.25 190 LYS A CA 1
ATOM 1511 C C . LYS A 1 190 ? -15.025 -16.462 28.384 1.00 98.25 190 LYS A C 1
ATOM 1513 O O . LYS A 1 190 ? -15.965 -16.836 29.076 1.00 98.25 190 LYS A O 1
ATOM 1518 N N . LYS A 1 191 ? -13.913 -15.930 28.905 1.00 98.31 191 LYS A N 1
ATOM 1519 C CA . LYS A 1 191 ? -13.746 -15.703 30.351 1.00 98.31 191 LYS A CA 1
ATOM 1520 C C . LYS A 1 191 ? -14.774 -14.713 30.892 1.00 98.31 191 LYS A C 1
ATOM 1522 O O . LYS A 1 191 ? -15.313 -14.951 31.968 1.00 98.31 191 LYS A O 1
ATOM 1527 N N . ASP A 1 192 ? -15.063 -13.645 30.154 1.00 97.62 192 ASP A N 1
ATOM 1528 C CA . ASP A 1 192 ? -16.055 -12.645 30.555 1.00 97.62 192 ASP A CA 1
ATOM 1529 C C . ASP A 1 192 ? -17.474 -13.232 30.566 1.00 97.62 192 ASP A C 1
ATOM 1531 O O . ASP A 1 192 ? -18.246 -12.968 31.488 1.00 97.62 192 ASP A O 1
ATOM 1535 N N . VAL A 1 193 ? -17.805 -14.085 29.589 1.00 98.38 193 VAL A N 1
ATOM 1536 C CA . VAL A 1 193 ? -19.073 -14.833 29.554 1.00 98.38 193 VAL A CA 1
ATOM 1537 C C . VAL A 1 193 ? -19.177 -15.795 30.737 1.00 98.38 193 VAL A C 1
ATOM 1539 O O . VAL A 1 193 ? -20.207 -15.806 31.411 1.00 98.38 193 VAL A O 1
ATOM 1542 N N . ASP A 1 194 ? -18.123 -16.561 31.026 1.00 98.25 194 ASP A N 1
ATOM 1543 C CA . ASP A 1 194 ? -18.096 -17.476 32.172 1.00 98.25 194 ASP A CA 1
ATOM 1544 C C . ASP A 1 194 ? -18.251 -16.698 33.495 1.00 98.25 194 ASP A C 1
ATOM 1546 O O . ASP A 1 194 ? -19.049 -17.078 34.352 1.00 98.25 194 ASP A O 1
ATOM 1550 N N . ALA A 1 195 ? -17.566 -15.559 33.650 1.00 97.88 195 ALA A N 1
ATOM 1551 C CA . ALA A 1 195 ? -17.692 -14.691 34.822 1.00 97.88 195 ALA A CA 1
ATOM 1552 C C . ALA A 1 195 ? -19.104 -14.095 34.962 1.00 97.88 195 ALA A C 1
ATOM 1554 O O . ALA A 1 195 ? -19.674 -14.090 36.056 1.00 97.88 195 ALA A O 1
ATOM 1555 N N . ALA A 1 196 ? -19.703 -13.635 33.861 1.00 97.94 196 ALA A N 1
ATOM 1556 C CA . ALA A 1 196 ? -21.079 -13.149 33.846 1.00 97.94 196 ALA A CA 1
ATOM 1557 C C . ALA A 1 196 ? -22.077 -14.257 34.212 1.00 97.94 196 ALA A C 1
ATOM 1559 O O . ALA A 1 196 ? -23.032 -13.999 34.945 1.00 97.94 196 ALA A O 1
ATOM 1560 N N . TYR A 1 197 ? -21.844 -15.492 33.757 1.00 98.25 197 TYR A N 1
ATOM 1561 C CA . TYR A 1 197 ? -22.672 -16.640 34.116 1.00 98.25 197 TYR A CA 1
ATOM 1562 C C . TYR A 1 197 ? -22.558 -16.982 35.606 1.00 98.25 197 TYR A C 1
ATOM 1564 O O . TYR A 1 197 ? -23.580 -17.184 36.257 1.00 98.25 197 TYR A O 1
ATOM 1572 N N . MET A 1 198 ? -21.350 -16.965 36.180 1.00 97.88 198 MET A N 1
ATOM 1573 C CA . MET A 1 198 ? -21.160 -17.165 37.624 1.00 97.88 198 MET A CA 1
ATOM 1574 C C . MET A 1 198 ? -21.881 -16.091 38.450 1.00 97.88 198 MET A C 1
ATOM 1576 O O . MET A 1 198 ? -22.601 -16.427 39.388 1.00 97.88 198 MET A O 1
ATOM 1580 N N . ASN A 1 199 ? -21.766 -14.816 38.059 1.00 98.00 199 ASN A N 1
ATOM 1581 C CA . ASN A 1 199 ? -22.487 -13.716 38.709 1.00 98.00 199 ASN A CA 1
ATOM 1582 C C . ASN A 1 199 ? -24.006 -13.878 38.591 1.00 98.00 199 ASN A C 1
ATOM 1584 O O . ASN A 1 199 ? -24.735 -13.622 39.547 1.00 98.00 199 ASN A O 1
ATOM 1588 N N . LYS A 1 200 ? -24.494 -14.313 37.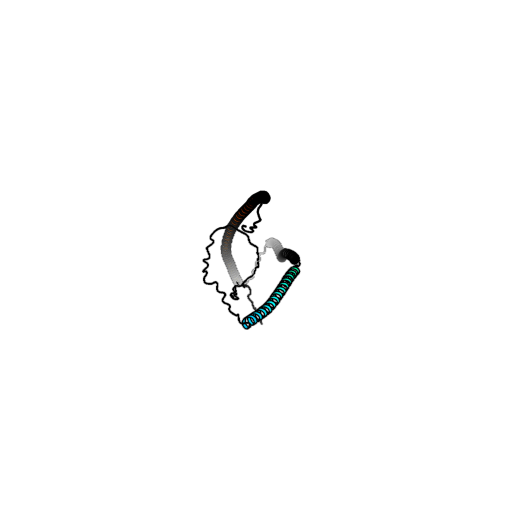423 1.00 98.25 200 LYS A N 1
ATOM 1589 C CA . LYS A 1 200 ? -25.914 -14.597 37.209 1.00 98.25 200 LYS A CA 1
ATOM 1590 C C . LYS A 1 200 ? -26.401 -15.673 38.184 1.00 98.25 200 LYS A C 1
ATOM 1592 O O . LYS A 1 200 ? -27.397 -15.444 38.859 1.00 98.25 200 LYS A O 1
ATOM 1597 N N . VAL A 1 201 ? -25.695 -16.800 38.279 1.00 98.44 201 VAL A N 1
ATOM 1598 C CA . VAL A 1 201 ? -26.059 -17.906 39.181 1.00 98.44 201 VAL A CA 1
ATOM 1599 C C . VAL A 1 201 ? -26.030 -17.461 40.647 1.00 98.44 201 VAL A C 1
ATOM 1601 O O . VAL A 1 201 ? -26.925 -17.811 41.412 1.00 98.44 201 VAL A O 1
ATOM 1604 N N . GLU A 1 202 ? -25.052 -16.644 41.051 1.00 97.94 202 GLU A N 1
ATOM 1605 C CA . GLU A 1 202 ? -25.002 -16.088 42.410 1.00 97.94 202 GLU A CA 1
ATOM 1606 C C . GLU A 1 202 ? -26.203 -15.172 42.705 1.00 97.94 202 GLU A C 1
ATOM 1608 O O . GLU A 1 202 ? -26.779 -15.222 43.794 1.00 97.94 202 GLU A O 1
ATOM 1613 N N . LEU A 1 203 ? -26.598 -14.335 41.742 1.00 97.69 203 LEU A N 1
ATOM 1614 C CA . LEU A 1 203 ? -27.773 -13.475 41.873 1.00 97.69 203 LEU A CA 1
ATOM 1615 C C . LEU A 1 203 ? -29.075 -14.283 41.901 1.00 97.69 203 LEU A C 1
ATOM 1617 O O . LEU A 1 203 ? -29.941 -13.965 42.710 1.00 97.69 203 LEU A O 1
ATOM 1621 N N . GLU A 1 204 ? -29.205 -15.329 41.082 1.00 97.69 204 GLU A N 1
ATOM 1622 C CA . GLU A 1 204 ? -30.349 -16.253 41.121 1.00 97.69 204 GLU A CA 1
ATOM 1623 C C . GLU A 1 204 ? -30.466 -16.915 42.503 1.00 97.69 204 GLU A C 1
ATOM 1625 O O . GLU A 1 204 ? -31.529 -16.852 43.115 1.00 97.69 204 GLU A O 1
ATOM 1630 N N . ALA A 1 205 ? -29.360 -17.405 43.075 1.00 98.06 205 ALA A N 1
ATOM 1631 C CA . ALA A 1 205 ? -29.358 -17.975 44.425 1.00 98.06 205 ALA A CA 1
ATOM 1632 C C . ALA A 1 205 ? -29.764 -16.960 45.514 1.00 98.06 205 ALA A C 1
ATOM 1634 O O . ALA A 1 205 ? -30.453 -17.315 46.470 1.00 98.06 205 ALA A O 1
ATOM 1635 N N . LYS A 1 206 ? -29.366 -15.685 45.381 1.00 97.75 206 LYS A N 1
ATOM 1636 C CA . LYS A 1 206 ? -29.807 -14.611 46.294 1.00 97.75 206 LYS A CA 1
ATOM 1637 C C . LYS A 1 206 ? -31.299 -14.317 46.149 1.00 97.75 206 LYS A C 1
ATOM 1639 O O . LYS A 1 206 ? -31.958 -14.066 47.154 1.00 97.75 206 LYS A O 1
ATOM 1644 N N . VAL A 1 207 ? -31.824 -14.336 44.924 1.00 98.31 207 VAL A N 1
ATOM 1645 C CA . VAL A 1 207 ? -33.260 -14.162 44.665 1.00 98.31 207 VAL A CA 1
ATOM 1646 C C . VAL A 1 207 ? -34.056 -15.306 45.286 1.00 98.31 207 VAL A C 1
ATOM 1648 O O . VAL A 1 207 ? -35.050 -15.035 45.959 1.00 98.31 207 VAL A O 1
ATOM 1651 N N . ASP A 1 208 ? -33.606 -16.550 45.130 1.00 97.94 208 ASP A N 1
ATOM 1652 C CA . ASP A 1 208 ? -34.254 -17.718 45.735 1.00 97.94 208 ASP A CA 1
ATOM 1653 C C . ASP A 1 208 ? -34.232 -17.629 47.268 1.00 97.94 208 ASP A C 1
ATOM 1655 O O . ASP A 1 208 ? -35.280 -17.732 47.903 1.00 97.94 208 ASP A O 1
ATOM 1659 N N . ALA A 1 209 ? -33.080 -17.306 47.869 1.00 98.12 209 ALA A N 1
ATOM 1660 C CA . ALA A 1 209 ? -32.957 -17.145 49.320 1.00 98.12 209 ALA A CA 1
ATOM 1661 C C . ALA A 1 209 ? -33.875 -16.043 49.884 1.00 98.12 209 ALA A C 1
ATOM 1663 O O . ALA A 1 209 ? -34.545 -16.247 50.897 1.00 98.12 209 ALA A O 1
ATOM 1664 N N . LEU A 1 210 ? -33.950 -14.884 49.219 1.00 97.75 210 LEU A N 1
ATOM 1665 C CA . LEU A 1 210 ? -34.864 -13.803 49.609 1.00 97.75 210 LEU A CA 1
ATOM 1666 C C . LEU A 1 210 ? -36.334 -14.197 49.412 1.00 97.75 210 LEU A C 1
ATOM 1668 O O . LEU A 1 210 ? -37.198 -13.787 50.185 1.00 97.75 210 LEU A O 1
ATOM 1672 N N . THR A 1 211 ? -36.634 -14.992 48.385 1.00 98.00 211 THR A N 1
ATOM 1673 C CA . THR A 1 211 ? -37.988 -15.502 48.141 1.00 98.00 211 THR A CA 1
ATOM 1674 C C . THR A 1 211 ? -38.414 -16.458 49.253 1.00 98.00 211 THR A C 1
ATOM 1676 O O . THR A 1 211 ? -39.533 -16.343 49.759 1.00 98.00 211 THR A O 1
ATOM 1679 N N . ASP A 1 212 ? -37.519 -17.344 49.687 1.00 97.75 212 ASP A N 1
ATOM 1680 C CA . ASP A 1 212 ? -37.742 -18.237 50.824 1.00 97.75 212 ASP A CA 1
ATOM 1681 C C . ASP A 1 212 ? -37.942 -17.457 52.129 1.00 97.75 212 ASP A C 1
ATOM 1683 O O . ASP A 1 212 ? -38.869 -17.756 52.883 1.00 97.75 212 ASP A O 1
ATOM 1687 N N . GLU A 1 213 ? -37.152 -16.406 52.371 1.00 97.81 213 GLU A N 1
ATOM 1688 C CA . GLU A 1 213 ? -37.317 -15.525 53.535 1.00 97.81 213 GLU A CA 1
ATOM 1689 C C . GLU A 1 213 ? -38.677 -14.807 53.524 1.00 97.81 213 GLU A C 1
ATOM 1691 O O . GLU A 1 213 ? -39.389 -14.797 54.531 1.00 97.81 213 GLU A O 1
ATOM 1696 N N . ILE A 1 214 ? -39.101 -14.274 52.373 1.00 97.19 214 ILE A N 1
ATOM 1697 C CA . ILE A 1 214 ? -40.429 -13.661 52.211 1.00 97.19 214 ILE A CA 1
ATOM 1698 C C . ILE A 1 214 ? -41.538 -14.680 52.495 1.00 97.19 214 ILE A C 1
ATOM 1700 O O . ILE A 1 214 ? -42.522 -14.354 53.165 1.00 97.19 214 ILE A O 1
ATOM 1704 N N . ASN A 1 215 ? -41.408 -15.904 51.985 1.00 97.69 215 ASN A N 1
ATOM 1705 C CA . ASN A 1 215 ? -42.394 -16.959 52.202 1.00 97.69 215 ASN A CA 1
ATOM 1706 C C . ASN A 1 215 ? -42.454 -17.383 53.675 1.00 97.69 215 ASN A C 1
ATOM 1708 O O . ASN A 1 215 ? -43.549 -17.557 54.212 1.00 97.69 215 ASN A O 1
ATOM 1712 N N . PHE A 1 216 ? -41.302 -17.478 54.343 1.00 98.00 216 PHE A N 1
ATOM 1713 C CA . PHE A 1 216 ? -41.221 -17.745 55.775 1.00 98.00 216 PHE A CA 1
ATOM 1714 C C . PHE A 1 216 ? -41.908 -16.649 56.595 1.00 98.00 216 PHE A C 1
ATOM 1716 O O . PHE A 1 216 ? -42.772 -16.957 57.413 1.00 98.00 216 PHE A O 1
ATOM 1723 N N . LEU A 1 217 ? -41.597 -15.373 56.338 1.00 97.50 217 LEU A N 1
ATOM 1724 C CA . LEU A 1 217 ? -42.216 -14.245 57.041 1.00 97.50 217 LEU A CA 1
ATOM 1725 C C . LEU A 1 217 ? -43.732 -14.198 56.825 1.00 97.50 217 LEU A C 1
ATOM 1727 O O . LEU A 1 217 ? -44.482 -13.961 57.768 1.00 97.50 217 LEU A O 1
ATOM 1731 N N . ARG A 1 218 ? -44.210 -14.474 55.605 1.00 96.75 218 ARG A N 1
ATOM 1732 C CA . ARG A 1 218 ? -45.652 -14.584 55.329 1.00 96.75 218 ARG A CA 1
ATOM 1733 C C . ARG A 1 218 ? -46.309 -15.688 56.155 1.00 96.75 218 ARG A C 1
ATOM 1735 O O . ARG A 1 218 ? -47.351 -15.440 56.755 1.00 96.75 218 ARG A O 1
ATOM 1742 N N . ALA A 1 219 ? -45.703 -16.875 56.206 1.00 97.12 219 ALA A N 1
ATOM 1743 C CA . ALA A 1 219 ? -46.222 -17.993 56.990 1.00 97.12 219 ALA A CA 1
ATOM 1744 C C . ALA A 1 219 ? -46.202 -17.699 58.501 1.00 97.12 219 ALA A C 1
ATOM 1746 O O . ALA A 1 219 ? -47.164 -18.028 59.196 1.00 97.12 219 ALA A O 1
ATOM 1747 N N . LEU A 1 220 ? -45.144 -17.046 58.994 1.00 97.44 220 LEU A N 1
ATOM 1748 C CA . LEU A 1 220 ? -45.014 -16.610 60.384 1.00 97.44 220 LEU A CA 1
ATOM 1749 C C . LEU A 1 220 ? -46.128 -15.626 60.756 1.00 97.44 220 LEU A C 1
ATOM 1751 O O . LEU A 1 220 ? -46.868 -15.878 61.703 1.00 97.44 220 LEU A O 1
ATOM 1755 N N . TYR A 1 221 ? -46.302 -14.550 59.983 1.00 95.69 221 TYR A N 1
ATOM 1756 C CA . TYR A 1 221 ? -47.343 -13.559 60.257 1.00 95.69 221 TYR A CA 1
ATOM 1757 C C . TYR A 1 221 ? -48.750 -14.144 60.153 1.00 95.69 221 TYR A C 1
ATOM 1759 O O . TYR A 1 221 ? -49.630 -13.776 60.928 1.00 95.69 221 TYR A O 1
ATOM 1767 N N . GLU A 1 222 ? -48.987 -15.081 59.236 1.00 95.88 222 GLU A N 1
ATOM 1768 C CA . GLU A 1 222 ? -50.274 -15.768 59.168 1.00 95.88 222 GLU A CA 1
ATOM 1769 C C . GLU A 1 222 ? -50.527 -16.656 60.401 1.00 95.88 222 GLU A C 1
ATOM 1771 O O . GLU A 1 222 ? -51.666 -16.761 60.861 1.00 95.88 222 GLU A O 1
ATOM 1776 N N . ALA A 1 223 ? -49.486 -17.274 60.966 1.00 94.56 223 ALA A N 1
ATOM 1777 C CA . ALA A 1 223 ? -49.584 -18.037 62.209 1.00 94.56 223 ALA A CA 1
ATOM 1778 C C . ALA A 1 223 ? -49.811 -17.131 63.431 1.00 94.56 223 ALA A C 1
ATOM 1780 O O . ALA A 1 223 ? -50.726 -17.399 64.209 1.00 94.56 223 ALA A O 1
ATOM 1781 N N . GLU A 1 224 ? -49.057 -16.036 63.565 1.00 93.94 224 GLU A N 1
ATOM 1782 C CA . GLU A 1 224 ? -49.243 -15.050 64.641 1.00 93.94 224 GLU A CA 1
ATOM 1783 C C . GLU A 1 224 ? -50.643 -14.433 64.606 1.00 93.94 224 GLU A C 1
ATOM 1785 O O . GLU A 1 224 ? -51.291 -14.309 65.642 1.00 93.94 224 GLU A O 1
ATOM 1790 N N . LEU A 1 225 ? -51.161 -14.097 63.418 1.00 92.38 225 LEU A N 1
ATOM 1791 C CA . LEU A 1 225 ? -52.531 -13.600 63.280 1.00 92.38 225 LEU A CA 1
ATOM 1792 C C . LEU A 1 225 ? -53.563 -14.632 63.751 1.00 92.38 225 LEU A C 1
ATOM 1794 O O . LEU A 1 225 ? -54.520 -14.260 64.428 1.00 92.38 225 LEU A O 1
ATOM 1798 N N . LYS A 1 226 ? -53.370 -15.921 63.439 1.00 91.81 226 LYS A N 1
ATOM 1799 C CA . LYS A 1 226 ? -54.247 -17.003 63.924 1.00 91.81 226 LYS A CA 1
ATOM 1800 C C . LYS A 1 226 ? -54.176 -17.150 65.444 1.00 91.81 226 LYS A C 1
ATOM 1802 O O . LYS A 1 226 ? -55.215 -17.333 66.074 1.00 91.81 226 LYS A O 1
ATOM 1807 N N . GLU A 1 227 ? -52.986 -17.043 66.030 1.00 90.81 227 GLU A N 1
ATOM 1808 C CA . GLU A 1 227 ? -52.798 -17.106 67.481 1.00 90.81 227 GLU A CA 1
ATOM 1809 C C . GLU A 1 227 ? -53.423 -15.901 68.191 1.00 90.81 227 GLU A C 1
ATOM 1811 O O . GLU A 1 227 ? -54.197 -16.084 69.126 1.00 90.81 227 GLU A O 1
ATOM 1816 N N . LEU A 1 228 ? -53.167 -14.676 67.723 1.00 89.19 228 LEU A N 1
ATOM 1817 C CA . LEU A 1 228 ? -53.781 -13.467 68.276 1.00 89.19 228 LEU A CA 1
ATOM 1818 C C . LEU A 1 228 ? -55.305 -13.516 68.166 1.00 89.19 228 LEU A C 1
ATOM 1820 O O . LEU A 1 228 ? -56.007 -13.129 69.097 1.00 89.19 228 LEU A O 1
ATOM 1824 N N . GLN A 1 229 ? -55.836 -14.030 67.058 1.00 85.44 229 GLN A N 1
ATOM 1825 C CA . GLN A 1 229 ? -57.275 -14.201 66.898 1.00 85.44 229 GLN A CA 1
ATOM 1826 C C . GLN A 1 229 ? -57.851 -15.227 67.888 1.00 85.44 229 GLN A C 1
ATOM 1828 O O . GLN A 1 229 ? -58.944 -14.999 68.407 1.00 85.44 229 GLN A O 1
ATOM 1833 N N . ALA A 1 230 ? -57.105 -16.290 68.216 1.00 82.00 230 ALA A N 1
ATOM 1834 C CA . ALA A 1 230 ? -57.462 -17.243 69.269 1.00 82.00 230 ALA A CA 1
ATOM 1835 C C . ALA A 1 230 ? -57.370 -16.624 70.680 1.00 82.00 230 ALA A C 1
ATOM 1837 O O . ALA A 1 230 ? -58.289 -16.760 71.486 1.00 82.00 230 ALA A O 1
ATOM 1838 N N . GLN A 1 231 ? -56.315 -15.857 70.966 1.00 80.31 231 GLN A N 1
ATOM 1839 C CA . GLN A 1 231 ? -56.156 -15.161 72.245 1.00 80.31 231 GLN A CA 1
ATOM 1840 C C . GLN A 1 231 ? -57.240 -14.097 72.467 1.00 80.31 231 GLN A C 1
ATOM 1842 O O . GLN A 1 231 ? -57.725 -13.943 73.587 1.00 80.31 231 GLN A O 1
ATOM 1847 N N . ILE A 1 232 ? -57.666 -13.378 71.421 1.00 74.44 232 ILE A N 1
ATOM 1848 C CA . ILE A 1 232 ? -58.789 -12.430 71.499 1.00 74.44 232 ILE A CA 1
ATOM 1849 C C . ILE A 1 232 ? -60.099 -13.169 71.806 1.00 74.44 232 ILE A C 1
ATOM 1851 O O . ILE A 1 232 ? -60.896 -12.670 72.603 1.00 74.44 232 ILE A O 1
ATOM 1855 N N . SER A 1 233 ? -60.318 -14.360 71.234 1.00 63.88 233 SER A N 1
ATOM 1856 C CA . SER A 1 233 ? -61.478 -15.185 71.596 1.00 63.88 233 SER A CA 1
ATOM 1857 C C . SER A 1 233 ? -61.411 -15.751 73.019 1.00 63.88 233 SER A C 1
ATOM 1859 O O . SER A 1 233 ? -62.454 -15.869 73.656 1.00 63.88 233 SER A O 1
ATOM 1861 N N . ASP A 1 234 ? -60.216 -16.030 73.549 1.00 57.19 234 ASP A N 1
ATOM 1862 C CA . ASP A 1 234 ? -60.037 -16.569 74.907 1.00 57.19 234 ASP A CA 1
ATOM 1863 C C . ASP A 1 234 ? -60.067 -15.473 75.991 1.00 57.19 234 ASP A C 1
ATOM 1865 O O . ASP A 1 234 ? -60.567 -15.684 77.096 1.00 57.19 234 ASP A O 1
ATOM 1869 N N . THR A 1 235 ? -59.601 -14.261 75.675 1.00 53.59 235 THR A N 1
ATOM 1870 C CA . THR A 1 235 ? -59.543 -13.121 76.612 1.00 53.59 235 THR A CA 1
ATOM 1871 C C . THR A 1 235 ? -60.887 -12.397 76.747 1.00 53.59 235 THR A C 1
ATOM 1873 O O . THR A 1 235 ? -61.084 -11.620 77.683 1.00 53.59 235 THR A O 1
ATOM 1876 N N . SER A 1 236 ? -61.877 -12.678 75.889 1.00 40.56 236 SER A N 1
ATOM 1877 C CA . SER A 1 236 ? -63.233 -12.133 76.060 1.00 40.56 236 SER A CA 1
ATOM 1878 C C . SER A 1 236 ? -64.000 -12.737 77.253 1.00 40.56 236 SER A C 1
ATOM 1880 O O . SER A 1 236 ? -65.179 -12.433 77.435 1.00 40.56 236 SER A O 1
ATOM 1882 N N . VAL A 1 237 ? -63.357 -13.569 78.084 1.00 48.34 237 VAL A N 1
ATOM 1883 C CA . VAL A 1 237 ? -63.895 -14.104 79.342 1.00 48.34 237 VAL A CA 1
ATOM 1884 C C . VAL A 1 237 ? -63.104 -13.543 80.532 1.00 48.34 237 VAL A C 1
ATOM 1886 O O . VAL A 1 237 ? -62.102 -14.090 80.972 1.00 48.34 237 VAL A O 1
ATOM 1889 N N . VAL A 1 238 ? -63.606 -12.402 81.011 1.00 47.41 238 VAL A N 1
ATOM 1890 C CA . VAL A 1 238 ? -63.524 -11.807 82.361 1.00 47.41 238 VAL A CA 1
ATOM 1891 C C . VAL A 1 238 ? -62.395 -12.291 83.283 1.00 47.41 238 VAL A C 1
ATOM 1893 O O . VAL A 1 238 ? -62.482 -13.361 83.878 1.00 47.41 238 VAL A O 1
ATOM 1896 N N . LEU A 1 239 ? -61.461 -11.387 83.592 1.00 40.09 239 LEU A N 1
ATOM 1897 C CA . LEU A 1 239 ? -60.695 -11.422 84.841 1.00 40.09 239 LEU A CA 1
ATOM 1898 C C . LEU A 1 239 ? -60.659 -10.026 85.475 1.00 40.09 239 LEU A C 1
ATOM 1900 O O . LEU A 1 239 ? -59.795 -9.201 85.192 1.00 40.09 239 LEU A O 1
ATOM 1904 N N . SER A 1 240 ? -61.620 -9.768 86.362 1.00 41.38 240 SER A N 1
ATOM 1905 C CA . SER A 1 240 ? -61.517 -8.720 87.376 1.00 41.38 240 SER A CA 1
ATOM 1906 C C . SER A 1 240 ? -60.627 -9.239 88.508 1.00 41.38 240 SER A C 1
ATOM 1908 O O . SER A 1 240 ? -61.071 -10.059 89.312 1.00 41.38 240 SER A O 1
ATOM 1910 N N . MET A 1 241 ? -59.371 -8.793 88.565 1.00 48.56 241 MET A N 1
ATOM 1911 C CA . MET A 1 241 ? -58.523 -9.000 89.740 1.00 48.56 241 MET A CA 1
ATOM 1912 C C . MET A 1 241 ? -58.542 -7.751 90.613 1.00 48.56 241 MET A C 1
ATOM 1914 O O . MET A 1 241 ? -57.964 -6.725 90.264 1.00 48.56 241 MET A O 1
ATOM 1918 N N . ASP A 1 242 ? -59.195 -7.875 91.764 1.00 44.03 242 ASP A N 1
ATOM 1919 C CA . ASP A 1 242 ? -59.072 -6.943 92.878 1.00 44.03 242 ASP A CA 1
ATOM 1920 C C . ASP A 1 242 ? -57.809 -7.332 93.662 1.00 44.03 242 ASP A C 1
ATOM 1922 O O . ASP A 1 242 ? -57.751 -8.392 94.290 1.00 44.03 242 ASP A O 1
ATOM 1926 N N . ASN A 1 243 ? -56.748 -6.529 93.549 1.00 48.56 243 ASN A N 1
ATOM 1927 C CA . ASN A 1 243 ? -55.432 -6.832 94.117 1.00 48.56 243 ASN A CA 1
ATOM 1928 C C . ASN A 1 243 ? -55.074 -5.802 95.196 1.00 48.56 243 ASN A C 1
ATOM 1930 O O . ASN A 1 243 ? -54.283 -4.887 94.981 1.00 48.56 243 ASN A O 1
ATOM 1934 N N . SER A 1 244 ? -55.679 -5.936 96.378 1.00 44.25 244 SER A N 1
ATOM 1935 C CA . SER A 1 244 ? -55.351 -5.118 97.548 1.00 44.25 244 SER A CA 1
ATOM 1936 C C . SER A 1 244 ? -54.156 -5.713 98.300 1.00 44.25 244 SER A C 1
ATOM 1938 O O . SER A 1 244 ? -54.301 -6.398 99.315 1.00 44.25 244 SER A O 1
ATOM 1940 N N . ARG A 1 245 ? -52.951 -5.438 97.799 1.00 53.72 245 ARG A N 1
ATOM 1941 C CA . ARG A 1 245 ? -51.728 -5.447 98.604 1.00 53.72 245 ARG A CA 1
ATOM 1942 C C . ARG A 1 245 ? -51.184 -4.031 98.612 1.00 53.72 245 ARG A C 1
ATOM 1944 O O . ARG A 1 245 ? -50.856 -3.475 97.572 1.00 53.72 245 ARG A O 1
ATOM 1951 N N . ASN A 1 246 ? -51.121 -3.462 99.803 1.00 61.34 246 ASN A N 1
ATOM 1952 C CA . ASN A 1 246 ? -50.461 -2.209 100.128 1.00 61.34 246 ASN A CA 1
ATOM 1953 C C . ASN A 1 246 ? -48.957 -2.331 99.850 1.00 61.34 246 ASN A C 1
ATOM 1955 O O . ASN A 1 246 ? -48.148 -2.606 100.733 1.00 61.34 246 ASN A O 1
ATOM 1959 N N . LEU A 1 247 ? -48.631 -2.168 98.573 1.00 60.69 247 LEU A N 1
ATOM 1960 C CA . LEU A 1 247 ? -47.332 -1.771 98.068 1.00 60.69 247 LEU A CA 1
ATOM 1961 C C . LEU A 1 247 ? -47.159 -0.280 98.369 1.00 60.69 247 LEU A C 1
ATOM 1963 O O . LEU A 1 247 ? -48.139 0.466 98.375 1.00 60.69 247 LEU A O 1
ATOM 1967 N N . ASP A 1 248 ? -45.930 0.151 98.631 1.00 66.31 248 ASP A N 1
ATOM 1968 C CA . ASP A 1 248 ? -45.603 1.573 98.668 1.00 66.31 248 ASP A CA 1
ATOM 1969 C C . ASP A 1 248 ? -45.731 2.133 97.246 1.00 66.31 248 ASP A C 1
ATOM 1971 O O . ASP A 1 248 ? -44.807 2.082 96.428 1.00 66.31 248 ASP A O 1
ATOM 1975 N N . LEU A 1 249 ? -46.954 2.556 96.929 1.00 71.88 249 LEU A N 1
ATOM 1976 C CA . LEU A 1 249 ? -47.341 3.015 95.606 1.00 71.88 249 LEU A CA 1
ATOM 1977 C C . LEU A 1 249 ? -46.530 4.244 95.212 1.00 71.88 249 LEU A C 1
ATOM 1979 O O . LEU A 1 249 ? -46.219 4.389 94.039 1.00 71.88 249 LEU A O 1
ATOM 1983 N N . ASP A 1 250 ? -46.122 5.079 96.164 1.00 79.12 250 ASP A N 1
ATOM 1984 C CA . ASP A 1 250 ? -45.418 6.319 95.857 1.00 79.12 250 ASP A CA 1
ATOM 1985 C C . ASP A 1 250 ? -43.992 6.054 95.356 1.00 79.12 250 ASP A C 1
ATOM 1987 O O . ASP A 1 250 ? -43.582 6.649 94.355 1.00 79.12 250 ASP A O 1
ATOM 1991 N N . SER A 1 251 ? -43.264 5.106 95.962 1.00 80.06 251 SER A N 1
ATOM 1992 C CA . SER A 1 251 ? -41.929 4.705 95.487 1.00 80.06 251 SER A CA 1
ATOM 1993 C C . SER A 1 251 ? -41.986 4.034 94.113 1.00 80.06 251 SER A C 1
ATOM 1995 O O . SER A 1 251 ? -41.189 4.359 93.233 1.00 80.06 251 SER A O 1
ATOM 1997 N N . ILE A 1 252 ? -42.941 3.124 93.899 1.00 80.19 252 ILE A N 1
ATOM 1998 C CA . ILE A 1 252 ? -43.092 2.418 92.617 1.00 80.19 252 ILE A CA 1
ATOM 1999 C C . ILE A 1 252 ? -43.564 3.386 91.526 1.00 80.19 252 ILE A C 1
ATOM 2001 O O . ILE A 1 252 ? -43.062 3.345 90.408 1.00 80.19 252 ILE A O 1
ATOM 2005 N N . ILE A 1 253 ? -44.488 4.301 91.833 1.00 84.00 253 ILE A N 1
ATOM 2006 C CA . ILE A 1 253 ? -44.941 5.333 90.891 1.00 84.00 253 ILE A CA 1
ATOM 2007 C C . ILE A 1 253 ? -43.787 6.274 90.536 1.00 84.00 253 ILE A C 1
ATOM 2009 O O . ILE A 1 253 ? -43.678 6.664 89.375 1.00 84.00 253 ILE A O 1
ATOM 2013 N N . ALA A 1 254 ? -42.926 6.641 91.489 1.00 86.31 254 ALA A N 1
ATOM 2014 C CA . ALA A 1 254 ? -41.752 7.467 91.217 1.00 86.31 254 ALA A CA 1
ATOM 2015 C C . ALA A 1 254 ? -40.730 6.746 90.319 1.00 86.31 254 ALA A C 1
ATOM 2017 O O . ALA A 1 254 ? -40.255 7.340 89.353 1.00 86.31 254 ALA A O 1
ATOM 2018 N N . GLU A 1 255 ? -40.443 5.468 90.576 1.00 86.56 255 GLU A N 1
ATOM 2019 C CA . GLU A 1 255 ? -39.536 4.656 89.752 1.00 86.56 255 GLU A CA 1
ATOM 2020 C C . GLU A 1 255 ? -40.099 4.416 88.344 1.00 86.56 255 GLU A C 1
ATOM 2022 O O . GLU A 1 255 ? -39.400 4.610 87.351 1.00 86.56 255 GLU A O 1
ATOM 2027 N N . VAL A 1 256 ? -41.388 4.088 88.234 1.00 88.88 256 VAL A N 1
ATOM 2028 C CA . VAL A 1 256 ? -42.074 3.927 86.946 1.00 88.88 256 VAL A CA 1
ATOM 2029 C C . VAL A 1 256 ? -42.075 5.244 86.169 1.00 88.88 256 VAL A C 1
ATOM 2031 O O . VAL A 1 256 ? -41.764 5.241 84.982 1.00 88.88 256 VAL A O 1
ATOM 2034 N N . LYS A 1 257 ? -42.351 6.386 86.816 1.00 87.50 257 LYS A N 1
ATOM 2035 C CA . LYS A 1 257 ? -42.250 7.709 86.174 1.00 87.50 257 LYS A CA 1
ATOM 2036 C C . LYS A 1 257 ? -40.833 7.995 85.681 1.00 87.50 257 LYS A C 1
ATOM 2038 O O . LYS A 1 257 ? -40.689 8.422 84.541 1.00 87.50 257 LYS A O 1
ATOM 2043 N N . ALA A 1 258 ? -39.811 7.708 86.487 1.00 89.88 258 ALA A N 1
ATOM 2044 C CA . ALA A 1 258 ? -38.417 7.885 86.092 1.00 89.88 258 ALA A CA 1
ATOM 2045 C C . ALA A 1 258 ? -38.041 6.997 84.891 1.00 89.88 258 ALA A C 1
ATOM 2047 O O . ALA A 1 258 ? -37.393 7.475 83.964 1.00 89.88 258 ALA A O 1
ATOM 2048 N N . GLN A 1 259 ? -38.505 5.743 84.848 1.00 89.81 259 GLN A N 1
ATOM 2049 C CA . GLN A 1 259 ? -38.292 4.872 83.689 1.00 89.81 259 GLN A CA 1
ATOM 2050 C C . GLN A 1 259 ? -39.054 5.340 82.447 1.00 89.81 259 GLN A C 1
ATOM 2052 O O . GLN 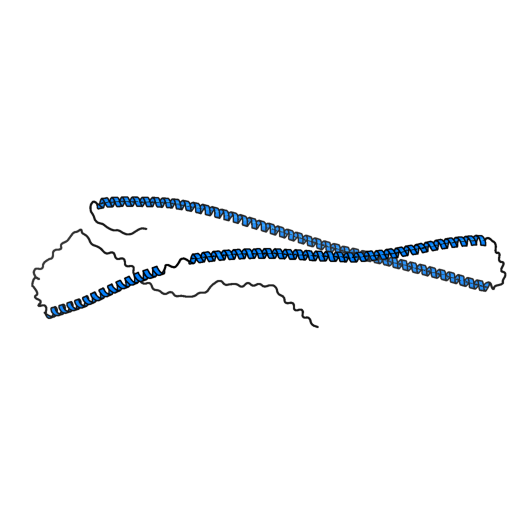A 1 259 ? -38.506 5.290 81.351 1.00 89.81 259 GLN A O 1
ATOM 2057 N N . TYR A 1 260 ? -40.285 5.839 82.585 1.00 90.31 260 TYR A N 1
ATOM 2058 C CA . TYR A 1 260 ? -41.013 6.425 81.456 1.00 90.31 260 TYR A CA 1
ATOM 2059 C C . TYR A 1 260 ? -40.332 7.690 80.931 1.00 90.31 260 TYR A C 1
ATOM 2061 O O . TYR A 1 260 ? -40.250 7.869 79.718 1.00 90.31 260 TYR A O 1
ATOM 2069 N N . GLU A 1 261 ? -39.813 8.543 81.814 1.00 90.81 261 GLU A N 1
ATOM 2070 C CA . GLU A 1 261 ? -39.023 9.711 81.422 1.00 90.81 261 GLU A CA 1
ATOM 2071 C C . GLU A 1 261 ? -37.715 9.301 80.736 1.00 90.81 261 GLU A C 1
ATOM 2073 O O . GLU A 1 261 ? -37.358 9.876 79.709 1.00 90.81 261 GLU A O 1
ATOM 2078 N N . GLU A 1 262 ? -37.022 8.273 81.231 1.00 92.38 262 GLU A N 1
ATOM 2079 C CA . GLU A 1 262 ? -35.813 7.744 80.596 1.00 92.38 262 GLU A CA 1
ATOM 2080 C C . GLU A 1 262 ? -36.108 7.131 79.219 1.00 92.38 262 GLU A C 1
ATOM 2082 O O . GLU A 1 262 ? -35.404 7.428 78.256 1.00 92.38 262 GLU A O 1
ATOM 2087 N N . ILE A 1 263 ? -37.164 6.322 79.092 1.00 89.88 263 ILE A N 1
ATOM 2088 C CA . ILE A 1 263 ? -37.589 5.713 77.823 1.00 89.88 263 ILE A CA 1
ATOM 2089 C C . ILE A 1 263 ? -38.028 6.794 76.830 1.00 89.88 263 ILE A C 1
ATOM 2091 O O . ILE A 1 263 ? -37.652 6.734 75.660 1.00 89.88 263 ILE A O 1
ATOM 2095 N N . ALA A 1 264 ? -38.771 7.809 77.279 1.00 90.31 264 ALA A N 1
ATOM 2096 C CA . ALA A 1 264 ? -39.178 8.930 76.436 1.00 90.31 264 ALA A CA 1
ATOM 2097 C C . ALA A 1 264 ? -37.968 9.752 75.963 1.00 90.31 264 ALA A C 1
ATOM 2099 O O . ALA A 1 264 ? -37.875 10.088 74.781 1.00 90.31 264 ALA A O 1
ATOM 2100 N N . ASN A 1 265 ? -37.009 10.024 76.853 1.00 92.31 265 ASN A N 1
ATOM 2101 C CA . ASN A 1 265 ? -35.771 10.723 76.506 1.00 92.31 265 ASN A CA 1
ATOM 2102 C C . ASN A 1 265 ? -34.888 9.895 75.565 1.00 92.31 265 ASN A C 1
ATOM 2104 O O . ASN A 1 265 ? -34.348 10.439 74.604 1.00 92.31 265 ASN A O 1
ATOM 2108 N N . ARG A 1 266 ? -34.775 8.581 75.791 1.00 92.94 266 ARG A N 1
ATOM 2109 C CA . ARG A 1 266 ? -34.030 7.660 74.924 1.00 92.94 266 ARG A CA 1
ATOM 2110 C C . ARG A 1 266 ? -34.665 7.567 73.539 1.00 92.94 266 ARG A C 1
ATOM 2112 O O . ARG A 1 266 ? -33.965 7.751 72.553 1.00 92.94 266 ARG A O 1
ATOM 2119 N N . SER A 1 267 ? -35.985 7.400 73.460 1.00 92.25 267 SER A N 1
ATOM 2120 C CA . SER A 1 267 ? -36.725 7.384 72.191 1.00 92.25 267 SER A CA 1
ATOM 2121 C C . SER A 1 267 ? -36.577 8.702 71.427 1.00 92.25 267 SER A C 1
ATOM 2123 O O . SER A 1 267 ? -36.380 8.699 70.211 1.00 92.25 267 SER A O 1
ATOM 2125 N N . ARG A 1 268 ? -36.592 9.840 72.134 1.00 93.19 268 ARG A N 1
ATOM 2126 C CA . ARG A 1 268 ? -36.331 11.151 71.534 1.00 93.19 268 ARG A CA 1
ATOM 2127 C C . ARG A 1 268 ? -34.904 11.262 70.992 1.00 93.19 268 ARG A C 1
ATOM 2129 O O . ARG A 1 268 ? -34.733 11.679 69.852 1.00 93.19 268 ARG A O 1
ATOM 2136 N N . ALA A 1 269 ? -33.899 10.875 71.776 1.00 93.25 269 ALA A N 1
ATOM 2137 C CA . ALA A 1 269 ? -32.497 10.925 71.366 1.00 93.25 269 ALA A CA 1
ATOM 2138 C C . ALA A 1 269 ? -32.198 9.974 70.193 1.00 93.25 269 ALA A C 1
ATOM 2140 O O . ALA A 1 269 ? -31.466 10.336 69.274 1.00 93.25 269 ALA A O 1
ATOM 2141 N N . GLU A 1 270 ? -32.796 8.783 70.186 1.00 92.50 270 GLU A N 1
ATOM 2142 C CA . GLU A 1 270 ? -32.700 7.825 69.082 1.00 92.50 270 GLU A CA 1
ATOM 2143 C C . GLU A 1 270 ? -33.364 8.364 67.813 1.00 92.50 270 GLU A C 1
ATOM 2145 O O . GLU A 1 270 ? -32.776 8.270 66.738 1.00 92.50 270 GLU A O 1
ATOM 2150 N N . ALA A 1 271 ? -34.540 8.991 67.921 1.00 92.12 271 ALA A N 1
ATOM 2151 C CA . ALA A 1 271 ? -35.195 9.633 66.785 1.00 92.12 271 ALA A CA 1
ATOM 2152 C C . ALA A 1 271 ? -34.361 10.801 66.234 1.00 92.12 271 ALA A C 1
ATOM 2154 O O . ALA A 1 271 ? -34.156 10.889 65.025 1.00 92.12 271 ALA A O 1
ATOM 2155 N N . GLU A 1 272 ? -33.840 11.673 67.103 1.00 93.19 272 GLU A N 1
ATOM 2156 C CA . GLU A 1 272 ? -32.966 12.786 66.712 1.00 93.19 272 GLU A CA 1
ATOM 2157 C C . GLU A 1 272 ? -31.675 12.274 66.043 1.00 93.19 272 GLU A C 1
ATOM 2159 O O . GLU A 1 272 ? -31.314 12.752 64.967 1.00 93.19 272 GLU A O 1
ATOM 2164 N N . SER A 1 273 ? -31.027 11.246 66.602 1.00 92.25 273 SER A N 1
ATOM 2165 C CA . SER A 1 273 ? -29.845 10.602 66.008 1.00 92.25 273 SER A CA 1
ATOM 2166 C C . SER A 1 273 ? -30.154 9.939 64.661 1.00 92.25 273 SER A C 1
ATOM 2168 O O . SER A 1 273 ? -29.387 10.077 63.705 1.00 92.25 273 SER A O 1
ATOM 2170 N N . TRP A 1 274 ? -31.304 9.271 64.547 1.00 93.88 274 TRP A N 1
ATOM 2171 C CA . TRP A 1 274 ? -31.750 8.641 63.309 1.00 93.88 274 TRP A CA 1
ATOM 2172 C C . TRP A 1 274 ? -32.010 9.675 62.209 1.00 93.88 274 TRP A C 1
ATOM 2174 O O . TRP A 1 274 ? -31.535 9.506 61.082 1.00 93.88 274 TRP A O 1
ATOM 2184 N N . TYR A 1 275 ? -32.696 10.778 62.530 1.00 94.06 275 TYR A N 1
ATOM 2185 C CA . TYR A 1 275 ? -32.920 11.875 61.586 1.00 94.06 275 TYR A CA 1
ATOM 2186 C C . TYR A 1 275 ? -31.618 12.564 61.185 1.00 94.06 275 TYR A C 1
ATOM 2188 O O . TYR A 1 275 ? -31.426 12.834 59.999 1.00 94.06 275 TYR A O 1
ATOM 2196 N N . GLN A 1 276 ? -30.704 12.789 62.131 1.00 95.50 276 GLN A N 1
ATOM 2197 C CA . GLN A 1 276 ? -29.388 13.356 61.850 1.00 95.50 276 GLN A CA 1
ATOM 2198 C C . GLN A 1 276 ? -28.599 12.466 60.878 1.00 95.50 276 GLN A C 1
ATOM 2200 O O . GLN A 1 276 ? -28.120 12.946 59.851 1.00 95.50 276 GLN A O 1
ATOM 2205 N N . SER A 1 277 ? -28.550 11.154 61.128 1.00 94.94 277 SER A N 1
ATOM 2206 C CA . SER A 1 277 ? -27.878 10.193 60.245 1.00 94.94 277 SER A CA 1
ATOM 2207 C C . SER A 1 277 ? -28.513 10.140 58.849 1.00 94.94 277 SER A C 1
ATOM 2209 O O . SER A 1 277 ? -27.809 10.109 57.837 1.00 94.94 277 SER A O 1
ATOM 2211 N N . LYS A 1 278 ? -29.851 10.189 58.757 1.00 95.06 278 LYS A N 1
ATOM 2212 C CA . LYS A 1 278 ? -30.559 10.252 57.468 1.00 95.06 278 LYS A CA 1
ATOM 2213 C C . LYS A 1 278 ? -30.276 11.544 56.710 1.00 95.06 278 LYS A C 1
ATOM 2215 O O . LYS A 1 278 ? -30.087 11.493 55.495 1.00 95.06 278 LYS A O 1
ATOM 2220 N N . TYR A 1 279 ? -30.228 12.676 57.405 1.00 93.94 279 TYR A N 1
ATOM 2221 C CA . TYR A 1 279 ? -29.912 13.965 56.802 1.00 93.94 279 TYR A CA 1
ATOM 2222 C C . TYR A 1 279 ? -28.475 13.998 56.271 1.00 93.94 279 TYR A C 1
ATOM 2224 O O . TYR A 1 279 ? -28.257 14.372 55.121 1.00 93.94 279 TYR A O 1
ATOM 2232 N N . GLU A 1 280 ? -27.508 13.511 57.051 1.00 95.00 280 GLU A N 1
ATOM 2233 C CA . GLU A 1 280 ? -26.110 13.383 56.625 1.00 95.00 280 GLU A CA 1
ATOM 2234 C C . GLU A 1 280 ? -25.964 12.446 55.418 1.00 95.00 280 GLU A C 1
ATOM 2236 O O . GLU A 1 280 ? -25.290 12.788 54.444 1.00 95.00 280 GLU A O 1
ATOM 2241 N N . ALA A 1 281 ? -26.649 11.298 55.413 1.00 94.19 281 ALA A N 1
ATOM 2242 C CA . ALA A 1 281 ? -26.636 10.374 54.279 1.00 94.19 281 ALA A CA 1
ATOM 2243 C C . ALA A 1 281 ? -27.208 11.010 52.998 1.00 94.19 281 ALA A C 1
ATOM 2245 O O . ALA A 1 281 ? -26.644 10.838 51.911 1.00 94.19 281 ALA A O 1
ATOM 2246 N N . LEU A 1 282 ? -28.301 11.773 53.113 1.00 93.69 282 LEU A N 1
ATOM 2247 C CA . LEU A 1 282 ? -28.880 12.521 51.995 1.00 93.69 282 LEU A CA 1
ATOM 2248 C C . LEU A 1 282 ? -27.945 13.636 51.517 1.00 93.69 282 LEU A C 1
ATOM 2250 O O . LEU A 1 282 ? -27.762 13.791 50.311 1.00 93.69 282 LEU A O 1
ATOM 2254 N N . GLN A 1 283 ? -27.304 14.361 52.435 1.00 95.06 283 GLN A N 1
ATOM 2255 C CA . GLN A 1 283 ? -26.350 15.421 52.110 1.00 95.06 283 GLN A CA 1
ATOM 2256 C C . GLN A 1 283 ? -25.122 14.875 51.370 1.00 95.06 283 GLN A C 1
ATOM 2258 O O . GLN A 1 283 ? -24.723 15.433 50.348 1.00 95.06 283 GLN A O 1
ATOM 2263 N N . VAL A 1 284 ? -24.553 13.757 51.831 1.00 95.81 284 VAL A N 1
ATOM 2264 C CA . VAL A 1 284 ? -23.435 13.079 51.156 1.00 95.81 284 VAL A CA 1
ATOM 2265 C C . VAL A 1 284 ? -23.857 12.581 49.777 1.00 95.81 284 VAL A C 1
ATOM 2267 O O . VAL A 1 284 ? -23.111 12.730 48.812 1.00 95.81 284 VAL A O 1
ATOM 2270 N N . THR A 1 285 ? -25.057 12.010 49.660 1.00 94.62 285 THR A N 1
ATOM 2271 C CA . THR A 1 285 ? -25.570 11.515 48.377 1.00 94.62 285 THR A CA 1
ATOM 2272 C C . THR A 1 285 ? -25.783 12.663 47.391 1.00 94.62 285 THR A C 1
ATOM 2274 O O . THR A 1 285 ? -25.325 12.570 46.255 1.00 94.62 285 THR A O 1
ATOM 2277 N N . ALA A 1 286 ? -26.388 13.773 47.821 1.00 94.19 286 ALA A N 1
ATOM 2278 C CA . ALA A 1 286 ? -26.552 14.972 47.001 1.00 94.19 286 ALA A CA 1
ATOM 2279 C C . ALA A 1 286 ? -25.200 15.578 46.580 1.00 94.19 286 ALA A C 1
ATOM 2281 O O . ALA A 1 286 ? -25.048 15.980 45.428 1.00 94.19 286 ALA A O 1
ATOM 2282 N N . GLY A 1 287 ? -24.207 15.581 47.479 1.00 95.31 287 GLY A N 1
ATOM 2283 C CA . GLY A 1 287 ? -22.832 15.984 47.172 1.00 95.31 287 GLY A CA 1
ATOM 2284 C C . GLY A 1 287 ? -22.209 15.125 46.071 1.00 95.31 287 GLY A C 1
ATOM 2285 O O . GLY A 1 287 ? -21.762 15.666 45.065 1.00 95.31 287 GLY A O 1
ATOM 2286 N N . LYS A 1 288 ? -22.289 13.792 46.201 1.00 95.62 288 LYS A N 1
ATOM 2287 C CA . LYS A 1 288 ? -21.807 12.843 45.179 1.00 95.62 288 LYS A CA 1
ATOM 2288 C C . LYS A 1 288 ? -22.459 13.077 43.818 1.00 95.62 288 LYS A C 1
ATOM 2290 O O . LYS A 1 288 ? -21.756 13.186 42.825 1.00 95.62 288 LYS A O 1
ATOM 2295 N N . HIS A 1 289 ? -23.783 13.243 43.776 1.00 94.69 289 HIS A N 1
ATOM 2296 C CA . HIS A 1 289 ? -24.489 13.521 42.520 1.00 94.69 289 HIS A CA 1
ATOM 2297 C C . HIS A 1 289 ? -24.042 14.857 41.898 1.00 94.69 289 HIS A C 1
ATOM 2299 O O . HIS A 1 289 ? -23.933 14.967 40.678 1.00 94.69 289 HIS A O 1
ATOM 2305 N N . GLY A 1 290 ? -23.765 15.874 42.722 1.00 96.50 290 GLY A N 1
ATOM 2306 C CA . GLY A 1 290 ? -23.207 17.148 42.265 1.00 96.50 290 GLY A CA 1
ATOM 2307 C C . GLY A 1 290 ? -21.794 17.013 41.690 1.00 96.50 290 GLY A C 1
ATOM 2308 O O . GLY A 1 290 ? -21.501 17.593 40.640 1.00 96.50 290 GLY A O 1
ATOM 2309 N N . ASP A 1 291 ? -20.942 16.222 42.339 1.00 96.12 291 ASP A N 1
ATOM 2310 C CA . ASP A 1 291 ? -19.582 15.934 41.877 1.00 96.12 291 ASP A CA 1
ATOM 2311 C C . ASP A 1 291 ? -19.587 15.114 40.578 1.00 96.12 291 ASP A C 1
ATOM 2313 O O . ASP A 1 291 ? -18.878 15.464 39.635 1.00 96.12 291 ASP A O 1
ATOM 2317 N N . ASP A 1 292 ? -20.452 14.105 40.463 1.00 96.56 292 ASP A N 1
ATOM 2318 C CA . ASP A 1 292 ? -20.609 13.294 39.250 1.00 96.56 292 ASP A CA 1
ATOM 2319 C C . ASP A 1 292 ? -21.092 14.143 38.065 1.00 96.56 292 ASP A C 1
ATOM 2321 O O . ASP A 1 292 ? -20.539 14.065 36.966 1.00 96.56 292 ASP A O 1
ATOM 2325 N N . LEU A 1 293 ? -22.067 15.034 38.286 1.00 96.75 293 LEU A N 1
ATOM 2326 C CA . LEU A 1 293 ? -22.511 15.996 37.270 1.00 96.75 293 LEU A CA 1
ATOM 2327 C C . LEU A 1 293 ? -21.378 16.929 36.828 1.00 96.75 293 LEU A C 1
ATOM 2329 O O . LEU A 1 293 ? -21.267 17.264 35.645 1.00 96.75 293 LEU A O 1
ATOM 2333 N N . A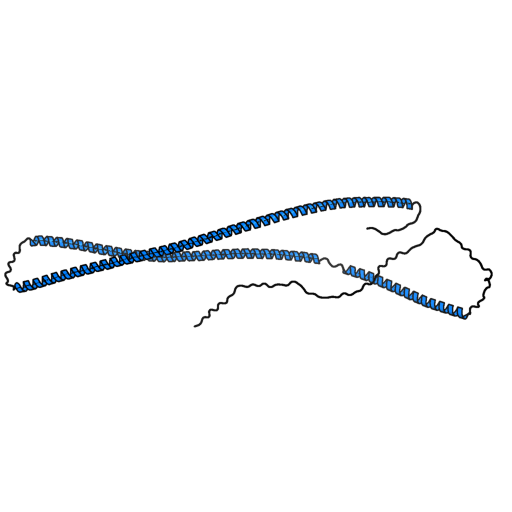RG A 1 294 ? -20.521 17.355 37.761 1.00 97.00 294 ARG A N 1
ATOM 2334 C CA . ARG A 1 294 ? -19.356 18.189 37.454 1.00 97.00 294 ARG A CA 1
ATOM 2335 C C . ARG A 1 294 ? -18.301 17.414 36.663 1.00 97.00 294 ARG A C 1
ATOM 2337 O O . ARG A 1 294 ? -17.747 17.976 35.718 1.00 97.00 294 ARG A O 1
ATOM 2344 N N . ASN A 1 295 ? -18.055 16.155 37.010 1.00 97.38 295 ASN 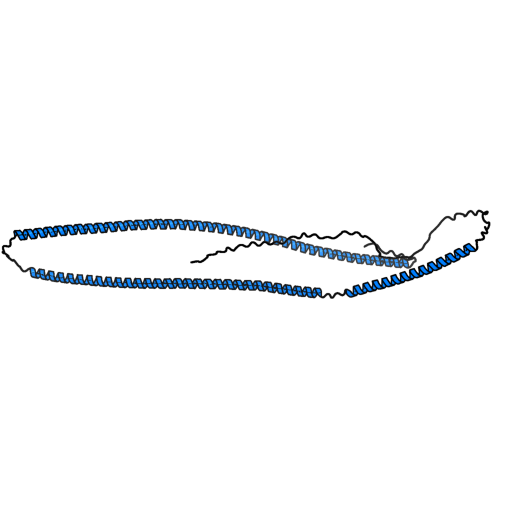A N 1
ATOM 2345 C CA . ASN A 1 295 ? -17.125 15.277 36.302 1.00 97.38 295 ASN A CA 1
ATOM 2346 C C . ASN A 1 295 ? -17.603 15.012 34.872 1.00 97.38 295 ASN A C 1
ATOM 2348 O O . ASN A 1 295 ? -16.872 15.320 33.933 1.00 97.38 295 ASN A O 1
ATOM 2352 N N . MET A 1 296 ? -18.865 14.609 34.691 1.00 96.50 296 MET A N 1
ATOM 2353 C CA . MET A 1 296 ? -19.460 14.428 33.361 1.00 96.50 296 MET A CA 1
ATOM 2354 C C . MET A 1 296 ? -19.399 15.712 32.527 1.00 96.50 296 MET A C 1
ATOM 2356 O O . MET A 1 296 ? -19.068 15.680 31.344 1.00 96.50 296 MET A O 1
ATOM 2360 N N . LYS A 1 297 ? -19.659 16.882 33.129 1.00 97.94 297 LYS A N 1
ATOM 2361 C CA . LYS A 1 297 ? -19.511 18.169 32.432 1.00 97.94 297 LYS A CA 1
ATOM 2362 C C . LYS A 1 297 ? -18.071 18.398 31.961 1.00 97.94 297 LYS A C 1
ATOM 2364 O O . LYS A 1 297 ? -17.876 18.870 30.841 1.00 97.94 297 LYS A O 1
ATOM 2369 N N . ASN A 1 298 ? -17.077 18.087 32.791 1.00 96.94 298 ASN A N 1
ATOM 2370 C CA . ASN A 1 298 ? -15.670 18.228 32.421 1.00 96.94 298 ASN A CA 1
ATOM 2371 C C . ASN A 1 298 ? -15.299 17.270 31.278 1.00 96.94 298 ASN A C 1
ATOM 2373 O O . ASN A 1 298 ? -14.720 17.722 30.291 1.00 96.94 298 ASN A O 1
ATOM 2377 N N . GLU A 1 299 ? -15.713 16.004 31.349 1.00 97.75 299 GLU A N 1
ATOM 2378 C CA . GLU A 1 299 ? -15.510 15.011 30.283 1.00 97.75 299 GLU A CA 1
ATOM 2379 C C . GLU A 1 299 ? -16.137 15.468 28.963 1.00 97.75 299 GLU A C 1
ATOM 2381 O O . GLU A 1 299 ? -15.485 15.452 27.921 1.00 97.75 299 GLU A O 1
ATOM 2386 N N . ILE A 1 300 ? -17.366 15.992 29.001 1.00 97.50 300 ILE A N 1
ATOM 2387 C CA . ILE A 1 300 ? -18.021 16.574 27.823 1.00 97.50 300 ILE A CA 1
ATOM 2388 C C . ILE A 1 300 ? -17.179 17.717 27.243 1.00 97.50 300 ILE A C 1
ATOM 2390 O O . ILE A 1 300 ? -17.035 17.821 26.022 1.00 97.50 300 ILE A O 1
ATOM 2394 N N . THR A 1 301 ? -16.609 18.597 28.072 1.00 97.81 301 THR A N 1
ATOM 2395 C CA . THR A 1 301 ? -15.751 19.682 27.562 1.00 97.81 301 THR A CA 1
ATOM 2396 C C . THR A 1 301 ? -14.435 19.176 26.974 1.00 97.81 301 THR A C 1
ATOM 2398 O O . THR A 1 301 ? -13.944 19.754 26.004 1.00 97.81 301 THR A O 1
ATOM 2401 N N . GLU A 1 302 ? -13.874 18.098 27.515 1.00 97.62 302 GLU A N 1
ATOM 2402 C CA . GLU A 1 302 ? -12.650 17.480 27.013 1.00 97.62 302 GLU A CA 1
ATOM 2403 C C . GLU A 1 302 ? -12.883 16.767 25.680 1.00 97.62 302 GLU A C 1
ATOM 2405 O O . GLU A 1 302 ? -12.171 17.035 24.710 1.00 97.62 302 GLU A O 1
ATOM 2410 N N . ILE A 1 303 ? -13.950 15.969 25.586 1.00 97.00 303 ILE A N 1
ATOM 2411 C CA . ILE A 1 303 ? -14.381 15.330 24.339 1.00 97.00 303 ILE A CA 1
ATOM 2412 C C . ILE A 1 303 ? -14.646 16.397 23.271 1.00 97.00 303 ILE A C 1
ATOM 2414 O O . ILE A 1 303 ? -14.171 16.273 22.145 1.00 97.00 303 ILE A O 1
ATOM 2418 N N . ASN A 1 304 ? -15.319 17.499 23.615 1.00 97.81 304 ASN A N 1
ATOM 2419 C CA . ASN A 1 304 ? -15.533 18.601 22.673 1.00 97.81 304 ASN A CA 1
ATOM 2420 C C . ASN A 1 304 ? -14.220 19.239 22.187 1.00 97.81 304 ASN A C 1
ATOM 2422 O O . ASN A 1 304 ? -14.095 19.548 21.001 1.00 97.81 304 ASN A O 1
ATOM 2426 N N . ARG A 1 305 ? -13.214 19.409 23.057 1.00 97.75 305 ARG A N 1
ATOM 2427 C CA . ARG A 1 305 ? -11.880 19.882 22.637 1.00 97.75 305 ARG A CA 1
ATOM 2428 C C . ARG A 1 305 ? -11.196 18.887 21.703 1.00 97.75 305 ARG A C 1
ATOM 2430 O O . ARG A 1 305 ? -10.578 19.305 20.724 1.00 97.75 305 ARG A O 1
ATOM 2437 N N . MET A 1 306 ? -11.323 17.590 21.977 1.00 97.69 306 MET A N 1
ATOM 2438 C CA . MET A 1 306 ? -10.774 16.538 21.126 1.00 97.69 306 MET A CA 1
ATOM 2439 C C . MET A 1 306 ? -11.433 16.534 19.744 1.00 97.69 306 MET A C 1
ATOM 2441 O O . MET A 1 306 ? -10.729 16.481 18.738 1.00 97.69 306 MET A O 1
ATOM 2445 N N . ILE A 1 307 ? -12.760 16.686 19.683 1.00 97.50 307 ILE A N 1
ATOM 2446 C CA . ILE A 1 307 ? -13.511 16.819 18.427 1.00 97.50 307 ILE A CA 1
ATOM 2447 C C . ILE A 1 307 ? -12.990 18.007 17.612 1.00 97.50 307 ILE A C 1
ATOM 2449 O O . ILE A 1 307 ? -12.687 17.840 16.435 1.00 97.50 307 ILE A O 1
ATOM 2453 N N . GLN A 1 308 ? -12.829 19.184 18.226 1.00 97.25 308 GLN A N 1
ATOM 2454 C CA . GLN A 1 308 ? -12.322 20.375 17.529 1.00 97.25 308 GLN A CA 1
ATOM 2455 C C . GLN A 1 308 ? -10.901 20.177 16.988 1.00 97.25 308 GLN A C 1
ATOM 2457 O O . GLN A 1 308 ? -10.596 20.569 15.861 1.00 97.25 308 GLN A O 1
ATOM 2462 N N . ARG A 1 309 ? -10.030 19.521 17.760 1.00 97.56 309 ARG A N 1
ATOM 2463 C CA . ARG A 1 309 ? -8.678 19.181 17.309 1.00 97.56 309 ARG A CA 1
ATOM 2464 C C . ARG A 1 309 ? -8.706 18.230 16.111 1.00 97.56 309 ARG A C 1
ATOM 2466 O O . ARG A 1 309 ? -8.056 18.515 15.109 1.00 97.56 309 ARG A O 1
ATOM 2473 N N . LEU A 1 310 ? -9.471 17.140 16.196 1.00 96.06 310 LEU A N 1
ATOM 2474 C CA . LEU A 1 310 ? -9.604 16.166 15.109 1.00 96.06 310 LEU A CA 1
ATOM 2475 C C . LEU A 1 310 ? -10.214 16.802 13.853 1.00 96.06 310 LEU A C 1
ATOM 2477 O O . LEU A 1 310 ? -9.760 16.528 12.747 1.00 96.06 310 LEU A O 1
ATOM 2481 N N . GLN A 1 311 ? -11.187 17.703 14.004 1.00 97.06 311 GLN A N 1
ATOM 2482 C CA . GLN A 1 311 ? -11.726 18.489 12.891 1.00 97.06 311 GLN A CA 1
ATOM 2483 C C . GLN A 1 311 ? -10.643 19.354 12.229 1.00 97.06 311 GLN A C 1
ATOM 2485 O O . GLN A 1 311 ? -10.552 19.379 11.003 1.00 97.06 311 GLN A O 1
ATOM 2490 N N . GLY A 1 312 ? -9.777 20.004 13.013 1.00 97.25 312 GLY A N 1
ATOM 2491 C CA . GLY A 1 312 ? -8.634 20.756 12.487 1.00 97.25 312 GLY A CA 1
ATOM 2492 C C . GLY A 1 312 ? -7.614 19.878 11.752 1.00 97.25 312 GLY A C 1
ATOM 2493 O O . GLY A 1 312 ? -7.129 20.255 10.685 1.00 97.25 312 GLY A O 1
ATOM 2494 N N . GLU A 1 313 ? -7.317 18.689 12.281 1.00 97.62 313 GLU A N 1
ATOM 2495 C CA . GLU A 1 313 ? -6.441 17.705 11.628 1.00 97.62 313 GLU A CA 1
ATOM 2496 C C . GLU A 1 313 ? -7.045 17.216 10.298 1.00 97.62 313 GLU A C 1
ATOM 2498 O O . GLU A 1 313 ? -6.338 17.158 9.290 1.00 97.62 313 GLU A O 1
ATOM 2503 N N . ILE A 1 314 ? -8.360 16.965 10.255 1.00 96.31 314 ILE A N 1
ATOM 2504 C CA . ILE A 1 314 ? -9.091 16.603 9.031 1.00 96.31 314 ILE A CA 1
ATOM 2505 C C . ILE A 1 314 ? -9.011 17.722 7.987 1.00 96.31 314 ILE A C 1
ATOM 2507 O O . ILE A 1 314 ? -8.708 17.445 6.827 1.00 96.31 314 ILE A O 1
ATOM 2511 N N . GLU A 1 315 ? -9.264 18.977 8.363 1.00 97.81 315 GLU A N 1
ATOM 2512 C CA . GLU A 1 315 ? -9.201 20.101 7.420 1.00 97.81 315 GLU A CA 1
ATOM 2513 C C . GLU A 1 315 ? -7.772 20.359 6.919 1.00 97.81 315 GLU A C 1
ATOM 2515 O O . GLU A 1 315 ? -7.564 20.604 5.729 1.00 97.81 315 GLU A O 1
ATOM 2520 N N . SER A 1 316 ? -6.765 20.203 7.782 1.00 97.38 316 SER A N 1
ATOM 2521 C CA . SER A 1 316 ? -5.356 20.256 7.378 1.00 97.38 316 SER A CA 1
ATOM 2522 C C . SER A 1 316 ? -5.013 19.155 6.366 1.00 97.38 316 SER A C 1
ATOM 2524 O O . SER A 1 316 ? -4.440 19.439 5.311 1.00 97.38 316 SER A O 1
ATOM 2526 N N . ALA A 1 317 ? -5.426 17.910 6.632 1.00 94.31 317 ALA A N 1
ATOM 2527 C CA . ALA A 1 317 ? -5.205 16.777 5.737 1.00 94.31 317 ALA A CA 1
ATOM 2528 C C . ALA A 1 317 ? -5.934 16.948 4.393 1.00 94.31 317 ALA A C 1
ATOM 2530 O O . ALA A 1 317 ? -5.348 16.700 3.338 1.00 94.31 317 ALA A O 1
ATOM 2531 N N . LYS A 1 318 ? -7.181 17.441 4.397 1.00 96.94 318 LYS A N 1
ATOM 2532 C CA . LYS A 1 318 ? -7.910 17.807 3.169 1.00 96.94 318 LYS A CA 1
ATOM 2533 C C . LYS A 1 318 ? -7.166 18.881 2.376 1.00 96.94 318 LYS A C 1
ATOM 2535 O O . LYS A 1 318 ? -7.024 18.747 1.163 1.00 96.94 318 LYS A O 1
ATOM 2540 N N . GLY A 1 319 ? -6.651 19.910 3.050 1.00 97.25 319 GLY A N 1
ATOM 2541 C CA . GLY A 1 319 ? -5.852 20.960 2.423 1.00 97.25 319 GLY A CA 1
ATOM 2542 C C . GLY A 1 319 ? -4.552 20.435 1.805 1.00 97.25 319 GLY A C 1
ATOM 2543 O O . GLY A 1 319 ? -4.180 20.851 0.710 1.00 97.25 319 GLY A O 1
ATOM 2544 N N . GLN A 1 320 ? -3.869 19.496 2.466 1.00 96.75 320 GLN A N 1
ATOM 2545 C CA . GLN A 1 320 ? -2.691 18.823 1.908 1.00 96.75 320 GLN A CA 1
ATOM 2546 C C . GLN A 1 320 ? -3.048 17.969 0.690 1.00 96.75 320 GLN A C 1
ATOM 2548 O O . GLN A 1 320 ? -2.356 18.049 -0.323 1.00 96.75 320 GLN A O 1
ATOM 2553 N N . ARG A 1 321 ? -4.148 17.209 0.757 1.00 94.94 321 ARG A N 1
ATOM 2554 C CA . ARG A 1 321 ? -4.623 16.399 -0.369 1.00 94.94 321 ARG A CA 1
ATOM 2555 C C . ARG A 1 321 ? -4.918 17.265 -1.591 1.00 94.94 321 ARG A C 1
ATOM 2557 O O . ARG A 1 321 ? -4.388 16.981 -2.655 1.00 94.94 321 ARG A O 1
ATOM 2564 N N . ALA A 1 322 ? -5.647 18.368 -1.418 1.00 96.88 322 ALA A N 1
ATOM 2565 C CA . ALA A 1 322 ? -5.947 19.301 -2.505 1.00 96.88 322 ALA A CA 1
ATOM 2566 C C . ALA A 1 322 ? -4.678 19.915 -3.129 1.00 96.88 322 ALA A C 1
ATOM 2568 O O . ALA A 1 322 ? -4.590 20.060 -4.345 1.00 96.88 322 ALA A O 1
ATOM 2569 N N . LYS A 1 323 ? -3.664 20.245 -2.314 1.00 97.38 323 LYS A N 1
ATOM 2570 C CA . LYS A 1 323 ? -2.367 20.736 -2.818 1.00 97.38 323 LYS A CA 1
ATOM 2571 C C . LYS A 1 323 ? -1.630 19.682 -3.644 1.00 97.3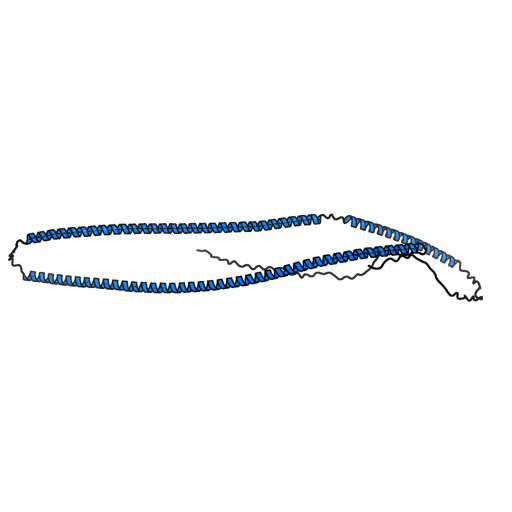8 323 LYS A C 1
ATOM 2573 O O . LYS A 1 323 ? -1.055 20.021 -4.673 1.00 97.38 323 LYS A O 1
ATOM 2578 N N . LEU A 1 324 ? -1.631 18.427 -3.194 1.00 95.81 324 LEU A N 1
ATOM 2579 C CA . LEU A 1 324 ? -1.000 17.325 -3.921 1.00 95.81 324 LEU A CA 1
ATOM 2580 C C . LEU A 1 324 ? -1.755 17.000 -5.213 1.00 95.81 324 LEU A C 1
ATOM 2582 O O . LEU A 1 324 ? -1.117 16.849 -6.246 1.00 95.81 324 LEU A O 1
ATOM 2586 N N . GLU A 1 325 ? -3.088 16.963 -5.179 1.00 96.69 325 GLU A N 1
ATOM 2587 C CA . GLU A 1 325 ? -3.934 16.789 -6.367 1.00 96.69 325 GLU A CA 1
ATOM 2588 C C . GLU A 1 325 ? -3.655 17.886 -7.411 1.00 96.69 325 GLU A C 1
ATOM 2590 O O . GLU A 1 325 ? -3.455 17.579 -8.584 1.00 96.69 325 GLU A O 1
ATOM 2595 N N . ALA A 1 326 ? -3.539 19.151 -6.987 1.00 97.00 326 ALA A N 1
ATOM 2596 C CA . ALA A 1 326 ? -3.175 20.253 -7.879 1.00 97.00 326 ALA A CA 1
ATOM 2597 C C . ALA A 1 326 ? -1.759 20.099 -8.467 1.00 97.00 326 ALA A C 1
ATOM 2599 O O . ALA A 1 326 ? -1.559 20.321 -9.659 1.00 97.00 326 ALA A O 1
ATOM 2600 N N . ALA A 1 327 ? -0.780 19.686 -7.655 1.00 96.12 327 ALA A N 1
ATOM 2601 C CA . ALA A 1 327 ? 0.590 19.461 -8.118 1.00 96.12 327 ALA A CA 1
ATOM 2602 C C . ALA A 1 327 ? 0.697 18.283 -9.104 1.00 96.12 327 ALA A C 1
ATOM 2604 O O . ALA A 1 327 ? 1.489 18.347 -10.045 1.00 96.12 327 ALA A O 1
ATOM 2605 N N . ILE A 1 328 ? -0.098 17.225 -8.902 1.00 95.56 328 ILE A N 1
ATOM 2606 C CA . ILE A 1 328 ? -0.203 16.092 -9.830 1.00 95.56 328 ILE A CA 1
ATOM 2607 C C . ILE A 1 328 ? -0.790 16.568 -11.157 1.00 95.56 328 ILE A C 1
ATOM 2609 O O . ILE A 1 328 ? -0.157 16.356 -12.186 1.00 95.56 328 ILE A O 1
ATOM 2613 N N . ALA A 1 329 ? -1.921 17.280 -11.133 1.00 96.50 329 ALA A N 1
ATOM 2614 C CA . ALA A 1 329 ? -2.552 17.796 -12.347 1.00 96.50 329 ALA A CA 1
ATOM 2615 C C . ALA A 1 329 ? -1.606 18.708 -13.154 1.00 96.50 329 ALA A C 1
ATOM 2617 O O . ALA A 1 329 ? -1.492 18.571 -14.370 1.00 96.50 329 ALA A O 1
ATOM 2618 N N . GLU A 1 330 ? -0.857 19.589 -12.484 1.00 97.25 330 GLU A N 1
ATOM 2619 C CA . GLU A 1 330 ? 0.129 20.453 -13.146 1.00 97.25 330 GLU A CA 1
ATOM 2620 C C . GLU A 1 330 ? 1.304 19.649 -13.740 1.00 97.25 330 GLU A C 1
ATOM 2622 O O . GLU A 1 330 ? 1.807 19.957 -14.824 1.00 97.25 330 GLU A O 1
ATOM 2627 N N . ALA A 1 331 ? 1.766 18.606 -13.042 1.00 93.81 331 ALA A N 1
ATOM 2628 C CA . ALA A 1 331 ? 2.820 17.729 -13.542 1.00 93.81 331 ALA A CA 1
ATOM 2629 C C . ALA A 1 331 ? 2.355 16.895 -14.745 1.00 93.81 331 ALA A C 1
ATOM 2631 O O . ALA A 1 331 ? 3.124 16.731 -15.695 1.00 93.81 331 ALA A O 1
ATOM 2632 N N . GLU A 1 332 ? 1.113 16.411 -14.723 1.00 95.31 332 GLU A N 1
ATOM 2633 C CA . GLU A 1 332 ? 0.475 15.700 -15.832 1.00 95.31 332 GLU A CA 1
ATOM 2634 C C . GLU A 1 332 ? 0.330 16.604 -17.058 1.00 95.31 332 GLU A C 1
ATOM 2636 O O . GLU A 1 332 ? 0.769 16.218 -18.140 1.00 95.31 332 GLU A O 1
ATOM 2641 N N . GLU A 1 333 ? -0.174 17.833 -16.893 1.00 97.25 333 GLU A N 1
ATOM 2642 C CA . GLU A 1 333 ? -0.302 18.803 -17.989 1.00 97.25 333 GLU A CA 1
ATOM 2643 C C . GLU A 1 333 ? 1.067 19.147 -18.597 1.00 97.25 333 GLU A C 1
ATOM 2645 O O . GLU A 1 333 ? 1.253 19.088 -19.818 1.00 97.25 333 GLU A O 1
ATOM 2650 N N . ARG A 1 334 ? 2.072 19.436 -17.755 1.00 96.19 334 ARG A N 1
ATOM 2651 C CA . ARG A 1 334 ? 3.449 19.675 -18.221 1.00 96.19 334 ARG A CA 1
ATOM 2652 C C . ARG A 1 334 ? 4.021 18.462 -18.954 1.00 96.19 334 ARG A C 1
ATOM 2654 O O . ARG A 1 334 ? 4.696 18.628 -19.973 1.00 96.19 334 ARG A O 1
ATOM 2661 N N . GLY A 1 335 ? 3.760 17.256 -18.453 1.00 95.06 335 GLY A N 1
ATOM 2662 C CA . GLY A 1 335 ? 4.164 16.006 -19.092 1.00 95.06 335 GLY A CA 1
ATOM 2663 C C . GLY A 1 335 ? 3.505 15.814 -20.458 1.00 95.06 335 GLY A C 1
ATOM 2664 O O . GLY A 1 335 ? 4.188 15.510 -21.437 1.00 95.06 335 GLY A O 1
ATOM 2665 N N . GLU A 1 336 ? 2.199 16.055 -20.556 1.00 97.06 336 GLU A N 1
ATOM 2666 C CA . GLU A 1 336 ? 1.444 15.938 -21.802 1.00 97.06 336 GLU A CA 1
ATOM 2667 C C . GLU A 1 336 ? 1.942 16.933 -22.859 1.00 97.06 336 GLU A C 1
ATOM 2669 O O . GLU A 1 336 ? 2.139 16.558 -24.019 1.00 97.06 336 GLU A O 1
ATOM 2674 N N . LEU A 1 337 ? 2.213 18.182 -22.466 1.00 96.88 337 LEU A N 1
ATOM 2675 C CA . LEU A 1 337 ? 2.788 19.197 -23.351 1.00 96.88 337 LEU A CA 1
ATOM 2676 C C . LEU A 1 337 ? 4.176 18.793 -23.864 1.00 96.88 337 LEU A C 1
ATOM 2678 O O . LEU A 1 337 ? 4.438 18.907 -25.062 1.00 96.88 337 LEU A O 1
ATOM 2682 N N . ALA A 1 338 ? 5.044 18.262 -22.998 1.00 96.56 338 ALA A N 1
ATOM 2683 C CA . ALA A 1 338 ? 6.367 17.783 -23.400 1.00 96.56 338 ALA A CA 1
ATOM 2684 C C . ALA A 1 338 ? 6.283 16.610 -24.393 1.00 96.56 338 ALA A C 1
ATOM 2686 O O . ALA A 1 338 ? 7.031 16.563 -25.372 1.00 96.56 338 ALA A O 1
ATOM 2687 N N . VAL A 1 339 ? 5.342 15.683 -24.187 1.00 97.25 339 VAL A N 1
ATOM 2688 C CA . VAL A 1 339 ? 5.097 14.572 -25.120 1.00 97.25 339 VAL A CA 1
ATOM 2689 C C . VAL A 1 339 ? 4.559 15.082 -26.457 1.00 97.25 339 VAL A C 1
ATOM 2691 O O . VAL A 1 339 ? 4.987 14.593 -27.505 1.00 97.25 339 VAL A O 1
ATOM 2694 N N . LYS A 1 340 ? 3.646 16.061 -26.453 1.00 98.06 340 LYS A N 1
ATOM 2695 C CA . LYS A 1 340 ? 3.134 16.688 -27.683 1.00 98.06 340 LYS A CA 1
ATOM 2696 C C . LYS A 1 340 ? 4.254 17.360 -28.480 1.00 98.06 340 LYS A C 1
ATOM 2698 O O . LYS A 1 340 ? 4.350 17.118 -29.680 1.00 98.06 340 LYS A O 1
ATOM 2703 N N . ASP A 1 341 ? 5.127 18.125 -27.825 1.00 97.56 341 ASP A N 1
ATOM 2704 C CA . ASP A 1 341 ? 6.283 18.771 -28.468 1.00 97.56 341 ASP A CA 1
ATOM 2705 C C . ASP A 1 341 ? 7.271 17.742 -29.046 1.00 97.56 341 ASP A C 1
ATOM 2707 O O . ASP A 1 341 ? 7.687 17.845 -30.201 1.00 97.56 341 ASP A O 1
ATOM 2711 N N . ALA A 1 342 ? 7.592 16.685 -28.292 1.00 96.62 342 ALA A N 1
ATOM 2712 C CA . ALA A 1 342 ? 8.460 15.613 -28.775 1.00 96.62 342 ALA A CA 1
ATOM 2713 C C . ALA A 1 342 ? 7.868 14.883 -29.994 1.00 96.62 342 ALA A C 1
ATOM 2715 O O . ALA A 1 342 ? 8.589 14.603 -30.952 1.00 96.62 342 ALA A O 1
ATOM 2716 N N . LYS A 1 343 ? 6.554 14.610 -29.991 1.00 97.31 343 LYS A N 1
ATOM 2717 C CA . LYS A 1 343 ? 5.849 14.016 -31.139 1.00 97.31 343 LYS A CA 1
ATOM 2718 C C . LYS A 1 343 ? 5.860 14.937 -32.359 1.00 97.31 343 LYS A C 1
ATOM 2720 O O . LYS A 1 343 ? 6.074 14.452 -33.464 1.00 97.31 343 LYS A O 1
ATOM 2725 N N . ALA A 1 344 ? 5.665 16.242 -32.167 1.00 97.88 344 ALA A N 1
ATOM 2726 C CA . ALA A 1 344 ? 5.728 17.216 -33.253 1.00 97.88 344 ALA A CA 1
ATOM 2727 C C . ALA A 1 344 ? 7.127 17.261 -33.890 1.00 97.88 344 ALA A C 1
ATOM 2729 O O . ALA A 1 344 ? 7.247 17.177 -35.110 1.00 97.88 344 ALA A O 1
ATOM 2730 N N . LYS A 1 345 ? 8.187 17.292 -33.071 1.00 97.56 345 LYS A N 1
ATOM 2731 C CA . LYS A 1 345 ? 9.581 17.235 -33.546 1.00 97.56 345 LYS A CA 1
ATOM 2732 C C . LYS A 1 345 ? 9.901 15.934 -34.274 1.00 97.56 345 LYS A C 1
ATOM 2734 O O . LYS A 1 345 ? 10.615 15.949 -35.271 1.00 97.56 345 LYS A O 1
ATOM 2739 N N . LEU A 1 346 ? 9.386 14.809 -33.782 1.00 97.25 346 LEU A N 1
ATOM 2740 C CA . LEU A 1 346 ? 9.549 13.519 -34.445 1.00 97.25 346 LEU A CA 1
ATOM 2741 C C . LEU A 1 346 ? 8.905 13.542 -35.837 1.00 97.25 346 LEU A C 1
ATOM 2743 O O . LEU A 1 346 ? 9.572 13.179 -36.800 1.00 97.25 346 LEU A O 1
ATOM 2747 N N . ALA A 1 347 ? 7.672 14.044 -35.953 1.00 97.94 347 ALA A N 1
ATOM 2748 C CA . ALA A 1 347 ? 6.990 14.178 -37.240 1.00 97.94 347 ALA A CA 1
ATOM 2749 C C . ALA A 1 347 ? 7.751 15.102 -38.211 1.00 97.94 347 ALA A C 1
ATOM 2751 O O . ALA A 1 347 ? 7.921 14.767 -39.380 1.00 97.94 347 ALA A O 1
ATOM 2752 N N . GLU A 1 348 ? 8.281 16.231 -37.729 1.00 98.00 348 GLU A N 1
ATOM 2753 C CA . GLU A 1 348 ? 9.101 17.139 -38.543 1.00 98.00 348 GLU A CA 1
ATOM 2754 C C . GLU A 1 348 ? 10.377 16.456 -39.068 1.00 98.00 348 GLU A C 1
ATOM 2756 O O . GLU A 1 348 ? 10.736 16.604 -40.241 1.00 98.00 348 GLU A O 1
ATOM 2761 N N . LEU A 1 349 ? 11.056 15.676 -38.222 1.00 97.44 349 LEU A N 1
ATOM 2762 C CA . LEU A 1 349 ? 12.251 14.925 -38.611 1.00 97.44 349 LEU A CA 1
ATOM 2763 C C . LEU A 1 349 ? 11.935 13.789 -39.591 1.00 97.44 349 LEU A C 1
ATOM 2765 O O . LEU A 1 349 ? 12.721 13.544 -40.507 1.00 97.44 349 LEU A O 1
ATOM 2769 N N . GLU A 1 350 ? 10.801 13.108 -39.429 1.00 97.75 350 GLU A N 1
ATOM 2770 C CA . GLU A 1 350 ? 10.327 12.093 -40.374 1.00 97.75 350 GLU A CA 1
ATOM 2771 C C . GLU A 1 350 ? 10.031 12.703 -41.750 1.00 97.75 350 GLU A C 1
ATOM 2773 O O . GLU A 1 350 ? 10.483 12.168 -42.769 1.00 97.75 350 GLU A O 1
ATOM 2778 N N . ASP A 1 351 ? 9.372 13.862 -41.790 1.00 97.88 351 ASP A N 1
ATOM 2779 C CA . ASP A 1 351 ? 9.117 14.610 -43.024 1.00 97.88 351 ASP A CA 1
ATOM 2780 C C . ASP A 1 351 ? 10.418 15.075 -43.691 1.00 97.88 351 ASP A C 1
ATOM 2782 O O . ASP A 1 351 ? 10.583 14.951 -44.910 1.00 97.88 351 ASP A O 1
ATOM 2786 N N . ALA A 1 352 ? 11.373 15.588 -42.910 1.00 97.56 352 ALA A N 1
ATOM 2787 C CA . ALA A 1 352 ? 12.685 15.988 -43.414 1.00 97.56 352 ALA A CA 1
ATOM 2788 C C . ALA A 1 352 ? 13.461 14.791 -43.988 1.00 97.56 352 ALA A C 1
ATOM 2790 O O . ALA A 1 352 ? 14.036 14.884 -45.076 1.00 97.56 352 ALA A O 1
ATOM 2791 N N . LEU A 1 353 ? 13.431 13.643 -43.302 1.00 97.44 353 LEU A N 1
ATOM 2792 C CA . LEU A 1 353 ? 14.033 12.400 -43.779 1.00 97.44 353 LEU A CA 1
ATOM 2793 C C . LEU A 1 353 ? 13.386 11.937 -45.089 1.00 97.44 353 LEU A C 1
ATOM 2795 O O . LEU A 1 353 ? 14.088 11.508 -46.008 1.00 97.44 353 LEU A O 1
ATOM 2799 N N . GLN A 1 354 ? 12.060 12.023 -45.193 1.00 98.00 354 GLN A N 1
ATOM 2800 C CA . GLN A 1 354 ? 11.336 11.627 -46.395 1.00 98.00 354 GLN A CA 1
ATOM 2801 C C . GLN A 1 354 ? 11.666 12.539 -47.583 1.00 98.00 354 GLN A C 1
ATOM 2803 O O . GLN A 1 354 ? 11.919 12.035 -48.680 1.00 98.00 354 GLN A O 1
ATOM 2808 N N . LYS A 1 355 ? 11.751 13.857 -47.366 1.00 97.94 355 LYS A N 1
ATOM 2809 C CA . LYS A 1 355 ? 12.218 14.817 -48.381 1.00 97.94 355 LYS A CA 1
ATOM 2810 C C . LYS A 1 355 ? 13.647 14.508 -48.832 1.00 97.94 355 LYS A C 1
ATOM 2812 O O . LYS A 1 355 ? 13.887 14.385 -50.028 1.00 97.94 355 LYS A O 1
ATOM 2817 N N . ALA A 1 356 ? 14.568 14.261 -47.898 1.00 97.06 356 ALA A N 1
ATOM 2818 C CA . ALA A 1 356 ? 15.952 13.911 -48.226 1.00 97.06 356 ALA A CA 1
ATOM 2819 C C . ALA A 1 356 ? 16.057 12.611 -49.049 1.00 97.06 356 ALA A C 1
ATOM 2821 O O . ALA A 1 356 ? 16.845 12.529 -49.992 1.00 97.06 356 ALA A O 1
ATOM 2822 N N . LYS A 1 357 ? 15.231 11.597 -48.747 1.00 97.50 357 LYS A N 1
ATOM 2823 C CA . LYS A 1 357 ? 15.142 10.368 -49.557 1.00 97.50 357 LYS A CA 1
ATOM 2824 C C . LYS A 1 357 ? 14.643 10.649 -50.976 1.00 97.50 357 LYS A C 1
ATOM 2826 O O . LYS A 1 357 ? 15.184 10.086 -51.928 1.00 97.50 357 LYS A O 1
ATOM 2831 N N . GLN A 1 358 ? 13.627 11.500 -51.127 1.00 97.75 358 GLN A N 1
ATOM 2832 C CA . GLN A 1 358 ? 13.112 11.905 -52.438 1.00 97.75 358 GLN A CA 1
ATOM 2833 C C . GLN A 1 358 ? 14.161 12.682 -53.242 1.00 97.75 358 GLN A C 1
ATOM 2835 O O . GLN A 1 358 ? 14.337 12.410 -54.430 1.00 97.75 358 GLN A O 1
ATOM 2840 N N . ASP A 1 359 ? 14.896 13.586 -52.594 1.00 97.75 359 ASP A N 1
ATOM 2841 C CA . ASP A 1 359 ? 15.989 14.337 -53.211 1.00 97.75 359 ASP A CA 1
ATOM 2842 C C . ASP A 1 359 ? 17.119 13.420 -53.676 1.00 97.75 359 ASP A C 1
ATOM 2844 O O . ASP A 1 359 ? 17.560 13.532 -54.819 1.00 97.75 359 ASP A O 1
ATOM 2848 N N . MET A 1 360 ? 17.522 12.450 -52.852 1.00 96.81 360 MET A N 1
ATOM 2849 C CA . MET A 1 360 ? 18.515 11.445 -53.237 1.00 96.81 360 MET A CA 1
ATOM 2850 C C . MET A 1 360 ? 18.045 10.619 -54.444 1.00 96.81 360 MET A C 1
ATOM 2852 O O . MET A 1 360 ? 18.798 10.399 -55.392 1.00 96.81 360 MET A O 1
ATOM 2856 N N . ALA A 1 361 ? 16.779 10.191 -54.450 1.00 96.88 361 ALA A N 1
ATOM 2857 C CA . ALA A 1 361 ? 16.198 9.458 -55.574 1.00 96.88 361 ALA A CA 1
ATOM 2858 C C . ALA A 1 361 ? 16.104 10.307 -56.855 1.00 96.88 361 ALA A C 1
ATOM 2860 O O . ALA A 1 361 ? 16.189 9.771 -57.960 1.00 96.88 361 ALA A O 1
ATOM 2861 N N . ARG A 1 362 ? 15.918 11.627 -56.729 1.00 97.62 362 ARG A N 1
ATOM 2862 C CA . ARG A 1 362 ? 15.982 12.569 -57.853 1.00 97.62 362 ARG A CA 1
ATOM 2863 C C . ARG A 1 362 ? 17.411 12.709 -58.375 1.00 97.62 362 ARG A C 1
ATOM 2865 O O . ARG A 1 362 ? 17.610 12.513 -59.568 1.00 97.62 362 ARG A O 1
ATOM 2872 N N . GLN A 1 363 ? 18.389 12.951 -57.502 1.00 96.81 363 GLN A N 1
ATOM 2873 C CA . GLN A 1 363 ? 19.797 13.057 -57.892 1.00 96.81 363 GLN A CA 1
ATOM 2874 C C . GLN A 1 363 ? 20.277 11.794 -58.608 1.00 96.81 363 GLN A C 1
ATOM 2876 O O . GLN A 1 363 ? 20.908 11.889 -59.652 1.00 96.81 363 GLN A O 1
ATOM 2881 N N . LEU A 1 364 ? 19.929 10.603 -58.110 1.00 97.25 364 LEU A N 1
ATOM 2882 C CA . LEU A 1 364 ? 20.263 9.338 -58.776 1.00 97.25 364 LEU A CA 1
ATOM 2883 C C . LEU A 1 364 ? 19.720 9.257 -60.211 1.00 97.25 364 LEU A C 1
ATOM 2885 O O . LEU A 1 364 ? 20.419 8.765 -61.095 1.00 97.25 364 LEU A O 1
ATOM 2889 N N . ARG A 1 365 ? 18.500 9.755 -60.457 1.00 97.19 365 ARG A N 1
ATOM 2890 C CA . ARG A 1 365 ? 17.926 9.818 -61.811 1.00 97.19 365 ARG A CA 1
ATOM 2891 C C . ARG A 1 365 ? 18.681 10.804 -62.698 1.00 97.19 365 ARG A C 1
ATOM 2893 O O . 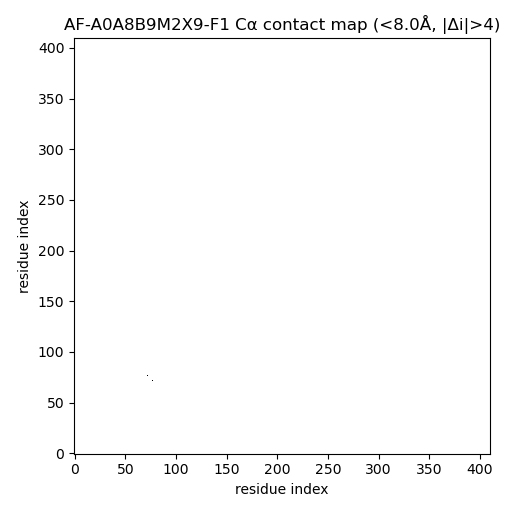ARG A 1 365 ? 19.078 10.424 -63.793 1.00 97.19 365 ARG A O 1
ATOM 2900 N N . GLU A 1 366 ? 18.950 12.009 -62.204 1.00 96.94 366 GLU A N 1
ATOM 2901 C CA . GLU A 1 366 ? 19.719 13.032 -62.930 1.00 96.94 366 GLU A CA 1
ATOM 2902 C C . GLU A 1 366 ? 21.143 12.544 -63.264 1.00 96.94 366 GLU A C 1
ATOM 2904 O O . GLU A 1 366 ? 21.619 12.715 -64.386 1.00 96.94 366 GLU A O 1
ATOM 2909 N N . TYR A 1 367 ? 21.811 11.855 -62.331 1.00 97.25 367 TYR A N 1
ATOM 2910 C CA . TYR A 1 367 ? 23.113 11.224 -62.570 1.00 97.25 367 TYR A CA 1
ATOM 2911 C C . TYR A 1 367 ? 23.045 10.140 -63.651 1.00 97.25 367 TYR A C 1
ATOM 2913 O O . TYR A 1 367 ? 23.944 10.060 -64.489 1.00 97.25 367 TYR A O 1
ATOM 2921 N N . GLN A 1 368 ? 21.997 9.310 -63.654 1.00 96.75 368 GLN A N 1
ATOM 2922 C CA . GLN A 1 368 ? 21.816 8.283 -64.680 1.00 96.75 368 GLN A CA 1
ATOM 2923 C C . GLN A 1 368 ? 21.563 8.900 -66.063 1.00 96.75 368 GLN A C 1
ATOM 2925 O O . GLN A 1 368 ? 22.118 8.429 -67.054 1.00 96.75 368 GLN A O 1
ATOM 2930 N N . GLU A 1 369 ? 20.764 9.965 -66.142 1.00 96.25 369 GLU A N 1
ATOM 2931 C CA . GLU A 1 369 ? 20.534 10.716 -67.381 1.00 96.25 369 GLU A CA 1
ATOM 2932 C C . GLU A 1 369 ? 21.836 11.332 -67.907 1.00 96.25 369 GLU A C 1
ATOM 2934 O O . GLU A 1 369 ? 22.167 11.167 -69.083 1.00 96.25 369 GLU A O 1
ATOM 2939 N N . LEU A 1 370 ? 22.629 11.957 -67.032 1.00 97.25 370 LEU A N 1
ATOM 2940 C CA . LEU A 1 370 ? 23.926 12.526 -67.397 1.00 97.25 370 LEU A CA 1
ATOM 2941 C C . LEU A 1 370 ? 24.915 11.453 -67.874 1.00 97.25 370 LEU A C 1
ATOM 2943 O O . LEU A 1 370 ? 25.629 11.662 -68.854 1.00 97.25 370 LEU A O 1
ATOM 2947 N N . MET A 1 371 ? 24.936 10.288 -67.220 1.00 96.38 371 MET A N 1
ATOM 2948 C CA . MET A 1 371 ? 25.733 9.140 -67.658 1.00 96.38 371 MET A CA 1
ATOM 2949 C C . MET A 1 371 ? 25.331 8.688 -69.066 1.00 96.38 371 MET A C 1
ATOM 2951 O O . MET A 1 371 ? 26.200 8.448 -69.903 1.00 96.38 371 MET A O 1
ATOM 2955 N N . ASN A 1 372 ? 24.029 8.611 -69.354 1.00 96.75 372 ASN A N 1
ATOM 2956 C CA . ASN A 1 372 ? 23.539 8.238 -70.680 1.00 96.75 372 ASN A CA 1
ATOM 2957 C C . ASN A 1 372 ? 23.995 9.243 -71.754 1.00 96.75 372 ASN A C 1
ATOM 2959 O O . ASN A 1 372 ? 24.445 8.826 -72.820 1.00 96.75 372 ASN A O 1
ATOM 2963 N N . VAL A 1 373 ? 23.948 10.550 -71.463 1.00 96.81 373 VAL A N 1
ATOM 2964 C CA . VAL A 1 373 ? 24.476 11.594 -72.362 1.00 96.81 373 VAL A CA 1
ATOM 2965 C C . VAL A 1 373 ? 25.983 11.436 -72.563 1.00 96.81 373 VAL A C 1
ATOM 2967 O O . VAL A 1 373 ? 26.459 11.492 -73.693 1.00 96.81 373 VAL A O 1
ATOM 2970 N N . LYS A 1 374 ? 26.743 11.180 -71.492 1.00 96.88 374 LYS A N 1
ATOM 2971 C CA . LYS A 1 374 ? 28.193 10.954 -71.576 1.00 96.88 374 LYS A CA 1
ATOM 2972 C C . LYS A 1 374 ? 28.527 9.768 -72.480 1.00 96.88 374 LYS A C 1
ATOM 2974 O O . LYS A 1 374 ? 29.420 9.880 -73.312 1.00 96.88 374 LYS A O 1
ATOM 2979 N N . LEU A 1 375 ? 27.801 8.657 -72.346 1.00 96.56 375 LEU A N 1
ATOM 2980 C CA . LEU A 1 375 ? 27.982 7.484 -73.206 1.00 96.56 375 LEU A CA 1
ATOM 2981 C C . LEU A 1 375 ? 27.651 7.790 -74.672 1.00 96.56 375 LEU A C 1
ATOM 2983 O O . LEU A 1 375 ? 28.375 7.345 -75.558 1.00 96.56 375 LEU A O 1
ATOM 2987 N N . ALA A 1 376 ? 26.597 8.568 -74.942 1.00 96.12 376 ALA A N 1
ATOM 2988 C CA . ALA A 1 376 ? 26.281 9.012 -76.299 1.00 96.12 376 ALA A CA 1
ATOM 2989 C C . ALA A 1 376 ? 27.412 9.872 -76.893 1.00 96.12 376 ALA A C 1
ATOM 2991 O O . ALA A 1 376 ? 27.851 9.615 -78.013 1.00 96.12 376 ALA A O 1
ATOM 2992 N N . LEU A 1 377 ? 27.951 10.819 -76.118 1.00 95.81 377 LEU A N 1
ATOM 2993 C CA . LEU A 1 377 ? 29.087 11.648 -76.531 1.00 95.81 377 LEU A CA 1
ATOM 2994 C C . LEU A 1 377 ? 30.365 10.827 -76.762 1.00 95.81 377 LEU A C 1
ATOM 2996 O O . LEU A 1 377 ? 31.085 11.085 -77.722 1.00 95.81 377 LEU A O 1
ATOM 3000 N N . ASP A 1 378 ? 30.654 9.819 -75.933 1.00 95.62 378 ASP A N 1
ATOM 3001 C CA . ASP A 1 378 ? 31.794 8.921 -76.169 1.00 95.62 378 ASP A CA 1
ATOM 3002 C C . ASP A 1 378 ? 31.663 8.182 -77.507 1.00 95.62 378 ASP A C 1
ATOM 3004 O O . ASP A 1 378 ? 32.654 8.017 -78.224 1.00 95.62 378 ASP A O 1
ATOM 3008 N N . ILE A 1 379 ? 30.445 7.739 -77.848 1.00 95.06 379 ILE A N 1
ATOM 3009 C CA . ILE A 1 379 ? 30.153 7.101 -79.135 1.00 95.06 379 ILE A CA 1
ATOM 3010 C C . ILE A 1 379 ? 30.389 8.101 -80.269 1.00 95.06 379 ILE A C 1
ATOM 3012 O O . ILE A 1 379 ? 31.086 7.764 -81.224 1.00 95.06 379 ILE A O 1
ATOM 3016 N N . GLU A 1 380 ? 29.882 9.332 -80.159 1.00 95.81 380 GLU A N 1
ATOM 3017 C CA . GLU A 1 380 ? 30.117 10.386 -81.152 1.00 95.81 380 GLU A CA 1
ATOM 3018 C C . GLU A 1 380 ? 31.617 10.652 -81.346 1.00 95.81 380 GLU A C 1
ATOM 3020 O O . GLU A 1 380 ? 32.110 10.604 -82.473 1.00 95.81 380 GLU A O 1
ATOM 3025 N N . ILE A 1 381 ? 32.383 10.830 -80.267 1.00 94.38 381 ILE A N 1
ATOM 3026 C CA . ILE A 1 381 ? 33.841 11.025 -80.325 1.00 94.38 381 ILE A CA 1
ATOM 3027 C C . ILE A 1 381 ? 34.527 9.835 -81.002 1.00 94.38 381 ILE A C 1
ATOM 3029 O O . ILE A 1 381 ? 35.396 10.032 -81.852 1.00 94.38 381 ILE A O 1
ATOM 3033 N N . ALA A 1 382 ? 34.142 8.603 -80.662 1.00 93.88 382 ALA A N 1
ATOM 3034 C CA . ALA A 1 382 ? 34.681 7.407 -81.302 1.00 93.88 382 ALA A CA 1
ATOM 3035 C C . ALA A 1 382 ? 34.359 7.374 -82.807 1.00 93.88 382 ALA A C 1
ATOM 3037 O O . ALA A 1 382 ? 35.223 7.019 -83.611 1.00 93.88 382 ALA A O 1
ATOM 3038 N N . THR A 1 383 ? 33.154 7.792 -83.210 1.00 91.94 38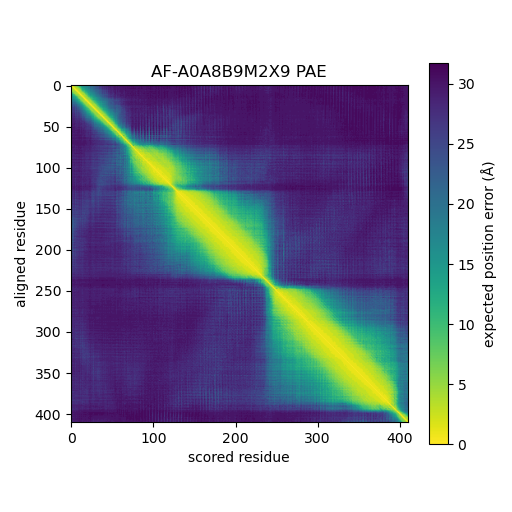3 THR A N 1
ATOM 3039 C CA . THR A 1 383 ? 32.795 7.905 -84.631 1.00 91.94 383 THR A CA 1
ATOM 3040 C C . THR A 1 383 ? 33.578 9.003 -85.349 1.00 91.94 383 THR A C 1
ATOM 3042 O O . THR A 1 383 ? 34.088 8.749 -86.440 1.00 91.94 383 THR A O 1
ATOM 3045 N N . TYR A 1 384 ? 33.758 10.179 -84.735 1.00 94.50 384 TYR A N 1
ATOM 3046 C CA . TYR A 1 384 ? 34.575 11.257 -85.294 1.00 94.50 384 TYR A CA 1
ATOM 3047 C C . TYR A 1 384 ? 36.035 10.829 -85.459 1.00 94.50 384 TYR A C 1
ATOM 3049 O O . TYR A 1 384 ? 36.604 11.040 -86.527 1.00 94.50 384 TYR A O 1
ATOM 3057 N N . ARG A 1 385 ? 36.627 10.160 -84.458 1.00 91.81 385 ARG A N 1
ATOM 3058 C CA . ARG A 1 385 ? 37.984 9.590 -84.555 1.00 91.81 385 ARG A CA 1
ATOM 3059 C C . ARG A 1 385 ? 38.107 8.613 -85.722 1.00 91.81 385 ARG A C 1
ATOM 3061 O O . ARG A 1 385 ? 39.032 8.736 -86.510 1.00 91.81 385 ARG A O 1
ATOM 3068 N N . LYS A 1 386 ? 37.135 7.712 -85.895 1.00 90.19 386 LYS A N 1
ATOM 3069 C CA . LYS A 1 386 ? 37.127 6.745 -87.003 1.00 90.19 386 LYS A CA 1
ATOM 3070 C C . LYS A 1 386 ? 37.018 7.411 -88.382 1.00 90.19 386 LYS A C 1
ATOM 3072 O O . LYS A 1 386 ? 37.622 6.935 -89.340 1.00 90.19 386 LYS A O 1
ATOM 3077 N N . LEU A 1 387 ? 36.245 8.493 -88.503 1.00 88.62 387 LEU A N 1
ATOM 3078 C CA . LEU A 1 387 ? 36.169 9.283 -89.739 1.00 88.62 387 LEU A CA 1
ATOM 3079 C C . LEU A 1 387 ? 37.496 9.997 -90.035 1.00 88.62 387 LEU A C 1
ATOM 3081 O O . LEU A 1 387 ? 37.951 9.971 -91.176 1.00 88.62 387 LEU A O 1
ATOM 3085 N N . LEU A 1 388 ? 38.131 10.578 -89.013 1.00 84.44 388 LEU A N 1
ATOM 3086 C CA . LEU A 1 388 ? 39.453 11.205 -89.112 1.00 84.44 388 LEU A CA 1
ATOM 3087 C C . LEU A 1 388 ? 40.539 10.197 -89.513 1.00 84.44 388 LEU A C 1
ATOM 3089 O O . LEU A 1 388 ? 41.276 10.461 -90.454 1.00 84.44 388 LEU A O 1
ATOM 3093 N N . GLU A 1 389 ? 40.583 9.016 -88.892 1.00 80.81 389 GLU A N 1
ATOM 3094 C CA . GLU A 1 389 ? 41.486 7.917 -89.276 1.00 80.81 389 GLU A CA 1
ATOM 3095 C C . GLU A 1 389 ? 41.245 7.455 -90.727 1.00 80.81 389 GLU A C 1
ATOM 3097 O O . GLU A 1 389 ? 42.181 7.100 -91.446 1.00 80.81 389 GLU A O 1
ATOM 3102 N N . GLY A 1 390 ? 39.990 7.479 -91.189 1.00 76.38 390 GLY A N 1
ATOM 3103 C CA . GLY A 1 390 ? 39.629 7.205 -92.581 1.00 76.38 390 GLY A CA 1
ATOM 3104 C C . GLY A 1 390 ? 40.145 8.262 -93.564 1.00 76.38 390 GLY A C 1
ATOM 3105 O O . GLY A 1 390 ? 40.624 7.908 -94.640 1.00 76.38 390 GLY A O 1
ATOM 3106 N N . GLU A 1 391 ? 40.098 9.544 -93.198 1.00 69.88 391 GLU A N 1
ATOM 3107 C CA . GLU A 1 391 ? 40.685 10.642 -93.983 1.00 69.88 391 GLU A CA 1
ATOM 3108 C C . GLU A 1 391 ? 42.221 10.627 -93.950 1.00 69.88 391 GLU A C 1
ATOM 3110 O O . GLU A 1 391 ? 42.854 10.773 -94.994 1.00 69.88 391 GLU A O 1
ATOM 3115 N N . GLU A 1 392 ? 42.843 10.346 -92.804 1.00 62.06 392 GLU A N 1
ATOM 3116 C CA . GLU A 1 392 ? 44.294 10.132 -92.710 1.00 62.06 392 GLU A CA 1
ATOM 3117 C C . GLU A 1 392 ? 44.743 8.939 -93.561 1.00 62.06 392 GLU A C 1
ATOM 3119 O O . GLU A 1 392 ? 45.779 9.008 -94.213 1.00 62.06 392 GLU A O 1
ATOM 3124 N N . SER A 1 393 ? 43.937 7.876 -93.646 1.00 59.84 393 SER A N 1
ATOM 3125 C CA . SER A 1 393 ? 44.201 6.734 -94.534 1.00 59.84 393 SER A CA 1
ATOM 3126 C C . SER A 1 393 ? 44.098 7.102 -96.022 1.00 59.84 393 SER A C 1
ATOM 3128 O O . SER A 1 393 ? 44.820 6.536 -96.843 1.00 59.84 393 SER A O 1
ATOM 3130 N N . ARG A 1 394 ? 43.239 8.065 -96.391 1.00 61.16 394 ARG A N 1
ATOM 3131 C CA . ARG A 1 394 ? 43.165 8.617 -97.758 1.00 61.16 394 ARG A CA 1
ATOM 3132 C C . ARG A 1 394 ? 44.352 9.528 -98.069 1.00 61.16 394 ARG A C 1
ATOM 3134 O O . ARG A 1 394 ? 44.885 9.452 -99.171 1.00 61.16 394 ARG A O 1
ATOM 3141 N N . LEU A 1 395 ? 44.784 10.343 -97.106 1.00 55.00 395 LEU A N 1
ATOM 3142 C CA . LEU A 1 395 ? 45.950 11.225 -97.231 1.00 55.00 395 LEU A CA 1
ATOM 3143 C C . LEU A 1 395 ? 47.278 10.444 -97.210 1.00 55.00 395 LEU A C 1
ATOM 3145 O O . LEU A 1 395 ? 48.205 10.788 -97.933 1.00 55.00 395 LEU A O 1
ATOM 3149 N N . ALA A 1 396 ? 47.367 9.340 -96.465 1.00 52.34 396 ALA A N 1
ATOM 3150 C CA . ALA A 1 396 ? 48.536 8.456 -96.443 1.00 52.34 396 ALA A CA 1
ATOM 3151 C C . ALA A 1 396 ? 48.676 7.590 -97.712 1.00 52.34 396 ALA A C 1
ATOM 3153 O O . ALA A 1 396 ? 49.758 7.066 -97.979 1.00 52.34 396 ALA A O 1
ATOM 3154 N N . GLY A 1 397 ? 47.605 7.455 -98.505 1.00 51.69 397 GLY A N 1
ATOM 3155 C CA . GLY A 1 397 ? 47.632 6.825 -99.828 1.00 51.69 397 GLY A CA 1
ATOM 3156 C C . GLY A 1 397 ? 48.267 7.690 -100.922 1.00 51.69 397 GLY A C 1
ATOM 3157 O O . GLY A 1 397 ? 48.653 7.146 -101.953 1.00 51.69 397 GLY A O 1
ATOM 3158 N N . ASP A 1 398 ? 48.431 8.995 -100.686 1.00 49.00 398 ASP A N 1
ATOM 3159 C CA . ASP A 1 398 ? 49.073 9.929 -101.614 1.00 49.00 398 ASP A CA 1
ATOM 3160 C C . ASP A 1 398 ? 50.081 10.810 -100.849 1.00 49.00 398 ASP A C 1
ATOM 3162 O O . ASP A 1 398 ? 49.868 11.986 -100.588 1.00 49.00 398 ASP A O 1
ATOM 3166 N N . GLY A 1 399 ? 51.178 10.170 -100.424 1.00 46.34 399 GLY A N 1
ATOM 3167 C CA . GLY A 1 399 ? 52.460 10.775 -100.047 1.00 46.34 399 GLY A CA 1
ATOM 3168 C C . GLY A 1 399 ? 52.457 11.945 -99.051 1.00 46.34 399 GLY A C 1
ATOM 3169 O O . GLY A 1 399 ? 52.337 13.095 -99.452 1.00 46.34 399 GLY A O 1
ATOM 3170 N N . VAL A 1 400 ? 52.807 11.666 -97.786 1.00 41.28 400 VAL A N 1
ATOM 3171 C CA . VAL A 1 400 ? 53.984 12.222 -97.066 1.00 41.28 400 VAL A CA 1
ATOM 3172 C C . VAL A 1 400 ? 53.917 11.877 -95.565 1.00 41.28 400 VAL A C 1
ATOM 3174 O O . VAL A 1 400 ? 52.961 12.186 -94.870 1.00 41.28 400 VAL A O 1
ATOM 3177 N N . GLY A 1 401 ? 54.996 11.236 -95.102 1.00 46.91 401 GLY A N 1
ATOM 3178 C CA . GLY A 1 401 ? 55.630 11.290 -93.775 1.00 46.91 401 GLY A CA 1
ATOM 3179 C C . GLY A 1 401 ? 54.833 11.618 -92.503 1.00 46.91 401 GLY A C 1
ATOM 3180 O O . GLY A 1 401 ? 54.448 12.751 -92.250 1.00 46.91 401 GLY A O 1
ATOM 3181 N N . SER A 1 402 ? 54.816 10.623 -91.616 1.00 49.50 402 SER A N 1
ATOM 3182 C CA . SER A 1 402 ? 54.634 10.670 -90.158 1.00 49.50 402 SER A CA 1
ATOM 3183 C C . SER A 1 402 ? 55.084 11.948 -89.427 1.00 49.50 402 SER A C 1
ATOM 3185 O O . SER A 1 402 ? 56.266 12.294 -89.481 1.00 49.50 402 SER A O 1
ATOM 3187 N N . ILE A 1 403 ? 54.216 12.502 -88.567 1.00 44.97 403 ILE A N 1
ATOM 3188 C CA . ILE A 1 403 ? 54.620 13.264 -87.371 1.00 44.97 403 ILE A CA 1
ATOM 3189 C C . ILE A 1 403 ? 53.757 12.828 -86.177 1.00 44.97 403 ILE A C 1
ATOM 3191 O O . ILE A 1 403 ? 52.561 13.085 -86.116 1.00 44.97 403 ILE A O 1
ATOM 3195 N N . ASN A 1 404 ? 54.403 12.168 -85.213 1.00 50.34 404 ASN A N 1
ATOM 3196 C CA . ASN A 1 404 ? 53.865 11.888 -83.884 1.00 50.34 404 ASN A CA 1
ATOM 3197 C C . ASN A 1 404 ? 53.732 13.192 -83.083 1.00 50.34 404 ASN A C 1
ATOM 3199 O O . ASN A 1 404 ? 54.748 13.825 -82.793 1.00 50.34 404 ASN A O 1
ATOM 3203 N N . ILE A 1 405 ? 52.524 13.515 -82.622 1.00 44.75 405 ILE A N 1
ATOM 3204 C CA . ILE A 1 405 ? 52.303 14.427 -81.493 1.00 44.75 405 ILE A CA 1
ATOM 3205 C C . ILE A 1 405 ? 51.537 13.639 -80.427 1.00 44.75 405 ILE A C 1
ATOM 3207 O O . ILE A 1 405 ? 50.335 13.414 -80.527 1.00 44.75 405 ILE A O 1
ATOM 3211 N N . CYS A 1 406 ? 52.278 13.161 -79.426 1.00 48.88 406 CYS A N 1
ATOM 3212 C CA . CYS A 1 406 ? 51.710 12.751 -78.147 1.00 48.88 406 CYS A CA 1
ATOM 3213 C C . CYS A 1 406 ? 51.368 13.996 -77.316 1.00 48.88 406 CYS A C 1
ATOM 3215 O O . CYS A 1 406 ? 52.096 14.982 -77.371 1.00 48.88 406 CYS A O 1
ATOM 3217 N N . GLU A 1 407 ? 50.337 13.839 -76.480 1.00 43.41 407 GLU A N 1
ATOM 3218 C CA . GLU A 1 407 ? 50.036 14.606 -75.262 1.00 43.41 407 GLU A CA 1
ATOM 3219 C C . GLU A 1 407 ? 49.672 16.086 -75.425 1.00 43.41 407 GLU A C 1
ATOM 3221 O O . GLU A 1 407 ? 50.530 16.955 -75.514 1.00 43.41 407 GLU A O 1
ATOM 3226 N N . LEU A 1 408 ? 48.379 16.389 -75.282 1.00 40.25 408 LEU A N 1
ATOM 3227 C CA . LEU A 1 408 ? 47.875 17.091 -74.095 1.00 40.25 408 LEU A CA 1
ATOM 3228 C C . LEU A 1 408 ? 46.334 17.065 -74.090 1.00 40.25 408 LEU A C 1
ATOM 3230 O O . LEU A 1 408 ? 45.722 17.159 -75.148 1.00 40.25 408 LEU A O 1
ATOM 3234 N N . ILE A 1 409 ? 45.749 17.053 -72.885 1.00 39.62 409 ILE A N 1
ATOM 3235 C CA . ILE A 1 409 ? 44.321 17.247 -72.540 1.00 39.62 409 ILE A CA 1
ATOM 3236 C C . ILE A 1 409 ? 43.522 15.940 -72.347 1.00 39.62 409 ILE A C 1
ATOM 3238 O O . ILE A 1 409 ? 42.852 15.463 -73.262 1.00 39.62 409 ILE A O 1
ATOM 3242 N N . LEU A 1 410 ? 43.568 15.369 -71.134 1.00 39.03 410 LEU A N 1
ATOM 3243 C CA . LEU A 1 410 ? 42.553 15.563 -70.073 1.00 39.03 410 LEU A CA 1
ATOM 3244 C C . LEU A 1 410 ? 42.933 14.798 -68.799 1.00 39.03 410 LEU A C 1
ATOM 3246 O O . LEU A 1 410 ? 43.060 13.556 -68.873 1.00 39.03 410 LEU A O 1
#

Foldseek 3Di:
DDDDDDDDDDDDDDDDDDDDDDDDDDDDDDDDDDDDDDDDDDDDDDDDDDDDDDDDDDDPDPPPPPDPPPPPPPPVVVVVVVVVVVVVVVVVVVVVVVVVVVVVVVVVVVVVVVVVVVVVVVVPPDPPCVVVVVVVVVVVVVVVVVVVVVVVVVVVVVVVVVVVVVVVVVVVVVVVVVVVVVVVVVVVVVVVVVVVVVVVVVVVVVVVVVVVVVVVVVVVVVVVVVVVVVVVVVVVDDDDDPDPDPDVCVVVVVVVVVVVVVVVVVVVVVVVVVVVVVVVVVVVVVVVVVVVVVVVVVVVVVVVVVVVVVVVVVVVVVVVVVVVVVVVVVVVVVVVVVVVVVVVVVVVVVVVVVVVVVVVVVVVVVVVVVVVVVVVVVVVVVVVVVVVVVVVVVVVVPDDDDDDDDDDDD

InterPro domains:
  IPR003054 Keratin, type II [PR01276] (86-94)
  IPR003054 Keratin, type II [PR01276] (113-125)
  IPR003054 Keratin, type II [PR01276] (158-171)
  IPR003054 Keratin, type II [PR01276] (172-191)
  IPR003054 Keratin, type II [PR01276] (283-300)
  IPR003054 Keratin, type II [PR01276] (334-349)
  IPR018039 Intermediate filament protein, conserved site [PS00226] (381-389)
  IPR032444 Keratin type II head [PF16208] (5-80)
  IPR039008 Intermediate filament, rod domain [PF00038] (83-394)
  IPR039008 Intermediate filament, rod domain [PS51842] (84-395)
  IPR039008 Intermediate filament, rod domain [SM01391] (83-394)